Protein AF-0000000084542459 (afdb_homodimer)

Solvent-accessible surface area (backbone atoms only — not comparable to full-atom values): 27626 Å² total; per-residue (Å²): 117,81,77,56,32,33,34,39,35,32,58,53,65,67,60,40,49,52,54,45,50,56,46,39,70,76,67,39,44,72,45,81,20,62,38,68,69,54,37,52,54,48,42,76,71,63,60,30,48,33,34,40,35,34,56,76,35,71,97,65,56,36,57,60,50,37,35,54,47,42,71,66,72,64,43,43,29,40,31,37,28,72,62,74,48,58,68,51,48,30,50,47,30,71,32,43,21,56,42,77,47,48,51,84,69,53,69,63,38,51,52,34,52,53,46,28,62,50,50,56,74,71,58,59,53,63,70,59,53,48,78,50,63,36,37,32,38,33,61,38,70,70,42,37,26,50,77,86,36,81,52,92,61,51,73,66,45,43,6,44,50,46,50,32,57,40,46,69,46,47,70,37,32,42,61,54,46,39,50,69,33,39,67,86,51,83,93,51,45,67,58,50,55,56,46,50,51,55,46,27,61,71,71,32,95,42,54,90,64,47,69,45,65,32,79,41,88,99,53,32,40,22,28,42,58,78,75,25,38,71,68,71,74,71,56,73,73,77,70,68,73,72,72,78,79,72,74,77,72,76,128,116,80,77,56,32,33,34,36,37,32,58,53,63,66,60,41,48,53,53,46,50,55,46,40,72,74,68,38,45,71,47,80,21,63,40,68,69,56,38,50,54,50,41,76,72,63,60,29,48,32,33,40,35,34,55,77,35,72,97,63,56,36,58,59,50,36,34,53,47,42,72,68,73,66,42,46,28,38,33,37,26,73,60,73,48,56,69,52,49,30,51,46,28,72,32,43,20,56,41,79,45,46,50,86,70,53,69,62,38,54,52,35,51,55,46,29,62,49,52,56,75,72,58,59,54,62,69,59,55,49,77,51,64,35,38,32,38,34,61,37,69,69,42,38,26,50,74,85,36,80,50,91,62,51,71,68,44,44,6,44,50,46,50,31,56,40,46,69,45,47,69,36,33,42,60,54,47,40,50,69,33,39,68,86,50,82,93,50,45,67,56,49,55,56,46,49,53,55,46,27,61,73,71,32,96,41,53,91,63,46,68,46,66,30,80,42,86,98,52,31,38,23,29,40,57,78,74,24,39,73,68,72,72,71,54,71,73,76,70,72,73,71,71,79,79,72,73,75,74,75,130

Foldseek 3Di:
DPQAEEEEEDQPPVVQVVLCVVLVVVPHHYHYHNADVVSVVCCVVPVGQEYEFECPRPPDGRLQSLLVVVVVVRHAYEYEYQDDDPVVQVSSVVSHHPYYDHPPDDPVVVNVVVCVSCVCVPPDDDDQWDPLAQWIAGPVVRWIGGNNHTFDDDLLLSLLVVVQVVVPFDFAALQRSCCRSPVPDDRDSVVVVVSLLVNLVGHPPDSVDRDQWDADPPGGIHGDSVVNHPPPVPPPPPPPPPDDPPPPPDD/DPQQEEEEEDQPPVVQVVLCVVLVVVPHHYHYHNADVVSVVCCVVPVGQEYEFECPRPDDGRLQSLLVVVVVVRHAYEYEYQDDDPVVQVSSVVSHHPYYDHPPDDSVVVNVVVCVSVVCVVPDDDDQWDPLAQWIAGPVVRWIGGNNHTFDDDLLLSLLVVVQVVVPFDFAALQRSCCRSPVPDDRDSVVVVVSLLVNLVGHPPDSVDRDQWDADPPGGIHGDSVVNHPPPVPPPPPPPPPDDPPPPPDD

Secondary structure (DSSP, 8-state):
----EEEEE-S-HHHHHHHHHHHHHTT-EEEEESSHHHHHHHHHHH--SEEEEETT-TTS-HHHHHHHHHHT-S-EEEEEES--SHHHHHHHHHHT-SEEEESS--HHHHHHHHHHHHHHHH--PPPSEEE-SSEEEETTTTEEEETTEEE---HHHHHHHHHHHHTTT--B-HHHHHHHH-TTS-S-THHHHHHHHHHHHHH-S-TTS-SSEEEETTTEEEE-GGGTS--GGGS----------------/----EEEEE-S-HHHHHHHHHHHHHTT-EEEEESSHHHHHHHHHHH--SEEEEETT-TTS-HHHHHHHHHHT-S-EEEEEES--SHHHHHHHHHHT-SEEEESS--HHHHHHHHHHHHHHHH--PPPSEEE-SSEEEETTTTEEEETTEEE---HHHHHHHHHHHHTTT--B-HHHHHHHH-TTS-S-THHHHHHHHHHHHHH-S-TTS-SSEEEETTTEEEE-GGGTS--GGGS----------------

Sequence (502 aa):
MGSAYISIIEGNPHLRSLLGWHLQHVGYSVCQSADFHHAREVFYTTQPSLVVLDAELPGGNSLEFCQWLLQQRQSLILMLSARNTESDIVRGLRAGADDYLTKPFGMQEFLARAEALMRRTRNVAPPTSLDYGDLKIDLVQRRVYLLGQLIELTPQEYSLLYVLAQNDGEPLSRSELLRRAWPDYIDNPRTIDTHVLSLRKKMETDPRQPSLIQTVRNIGYRLNLDVLKPDPSWYPSVNGQLPPIQAKTGSMGSAYISIIEGNPHLRSLLGWHLQHVGYSVCQSADFHHAREVFYTTQPSLVVLDAELPGGNSLEFCQWLLQQRQSLILMLSARNTESDIVRGLRAGADDYLTKPFGMQEFLARAEALMRRTRNVAPPTSLDYGDLKIDLVQRRVYLLGQLIELTPQEYSLLYVLAQNDGEPLSRSELLRRAWPDYIDNPRTIDTHVLSLRKKMETDPRQPSLIQTVRNIGYRLNLDVLKPDPSWYPSVNGQLPPIQAKTGS

pLDDT: mean 83.35, std 20.16, range [20.92, 98.69]

InterPro domains:
  IPR001789 Signal transduction response regulator, receiver domain [PF00072] (6-114)
  IPR001789 Signal transduction response regulator, receiver domain [PS50110] (5-118)
  IPR001789 Signal transduction response regulator, receiver domain [SM00448] (4-114)
  IPR001867 OmpR/PhoB-type DNA-binding domain [PF00486] (148-223)
  IPR001867 OmpR/PhoB-type DNA-binding domain [PS51755] (127-225)
  IPR001867 OmpR/PhoB-type DNA-binding domain [SM00862] (148-223)
  IPR001867 OmpR/PhoB-type DNA-binding domain [cd00383] (135-223)
  IPR011006 CheY-like superfamily [SSF52172] (3-127)
  IPR016032 Signal transduction response regulator, C-terminal effector [SSF46894] (126-224)
  IPR036388 Winged helix-like DNA-binding domain superfamily [G3DSA:1.10.10.10] (121-227)
  IPR039420 Transcriptional regulatory protein WalR-like [PTHR48111] (6-224)

Structure (mmCIF, N/CA/C/O backbone):
data_AF-0000000084542459-model_v1
#
loop_
_entity.id
_entity.type
_entity.pdbx_description
1 polymer 'Two component transcriptional regulator'
#
loop_
_atom_site.group_PDB
_atom_site.id
_atom_site.type_symbol
_atom_site.label_atom_id
_atom_site.label_alt_id
_atom_site.label_comp_id
_atom_site.label_asym_id
_atom_site.label_entity_id
_atom_site.label_seq_id
_atom_site.pdbx_PDB_ins_code
_atom_site.Cartn_x
_atom_site.Cartn_y
_atom_site.Cartn_z
_atom_site.occupancy
_atom_site.B_iso_or_equiv
_atom_site.auth_seq_id
_atom_site.auth_comp_id
_atom_site.auth_asym_id
_atom_site.auth_atom_id
_atom_site.pdbx_PDB_model_num
ATOM 1 N N . MET A 1 1 ? -3.865 -3.295 16.141 1 30.3 1 MET A N 1
ATOM 2 C CA . MET A 1 1 ? -3.848 -3.797 14.773 1 30.3 1 MET A CA 1
ATOM 3 C C . MET A 1 1 ? -5.266 -4.012 14.258 1 30.3 1 MET A C 1
ATOM 5 O O . MET A 1 1 ? -6.043 -4.762 14.852 1 30.3 1 MET A O 1
ATOM 9 N N . GLY A 1 2 ? -6.012 -3.139 13.867 1 40.03 2 GLY A N 1
ATOM 10 C CA . GLY A 1 2 ? -7.426 -3.373 13.609 1 40.03 2 GLY A CA 1
ATOM 11 C C . GLY A 1 2 ? -7.684 -4.645 12.82 1 40.03 2 GLY A C 1
ATOM 12 O O . GLY A 1 2 ? -6.805 -5.125 12.102 1 40.03 2 GLY A O 1
ATOM 13 N N . SER A 1 3 ? -8.453 -5.629 13.352 1 49.12 3 SER A N 1
ATOM 14 C CA . SER A 1 3 ? -8.773 -6.953 12.828 1 49.12 3 SER A CA 1
ATOM 15 C C . SER A 1 3 ? -9.078 -6.898 11.336 1 49.12 3 SER A C 1
ATOM 17 O O . SER A 1 3 ? -9.969 -6.168 10.906 1 49.12 3 SER A O 1
ATOM 19 N N . ALA A 1 4 ? -8.07 -7.156 10.461 1 65.62 4 ALA A N 1
ATOM 20 C CA . ALA A 1 4 ? -8.273 -7.145 9.016 1 65.62 4 ALA A CA 1
ATOM 21 C C . ALA A 1 4 ? -9.359 -8.133 8.602 1 65.62 4 ALA A C 1
ATOM 23 O O . ALA A 1 4 ? -9.352 -9.289 9.031 1 65.62 4 ALA A O 1
ATOM 24 N N . TYR A 1 5 ? -10.523 -7.691 8.195 1 82.19 5 TYR A N 1
ATOM 25 C CA . TYR A 1 5 ? -11.641 -8.492 7.723 1 82.19 5 TYR A CA 1
ATOM 26 C C . TYR A 1 5 ? -11.352 -9.078 6.344 1 82.19 5 TYR A C 1
ATOM 28 O O . TYR A 1 5 ? -10.852 -8.375 5.461 1 82.19 5 TYR A O 1
ATOM 36 N N . ILE A 1 6 ? -11.5 -10.445 6.34 1 94.94 6 ILE A N 1
ATOM 37 C CA . ILE A 1 6 ? -11.406 -11.133 5.059 1 94.94 6 ILE A CA 1
ATOM 38 C C . ILE A 1 6 ? -12.789 -11.609 4.629 1 94.94 6 ILE A C 1
ATOM 40 O O . ILE A 1 6 ? -13.547 -12.156 5.434 1 94.94 6 ILE A O 1
ATOM 44 N N . SER A 1 7 ? -13.164 -11.266 3.41 1 97.19 7 SER A N 1
ATOM 45 C CA . SER A 1 7 ? -14.414 -11.758 2.838 1 97.19 7 SER A CA 1
ATOM 46 C C . SER A 1 7 ? -14.172 -12.898 1.864 1 97.19 7 SER A C 1
ATOM 48 O O . SER A 1 7 ? -13.383 -12.766 0.925 1 97.19 7 SER A O 1
ATOM 50 N N . ILE A 1 8 ? -14.828 -14.047 2.141 1 98.5 8 ILE A N 1
ATOM 51 C CA . ILE A 1 8 ? -14.742 -15.203 1.253 1 98.5 8 ILE A CA 1
ATOM 52 C C . ILE A 1 8 ? -16.016 -15.305 0.416 1 98.5 8 ILE A C 1
ATOM 54 O O . ILE A 1 8 ? -17.125 -15.359 0.96 1 98.5 8 ILE A O 1
ATOM 58 N N . ILE A 1 9 ? -15.883 -15.297 -0.907 1 98.56 9 ILE A N 1
ATOM 59 C CA . ILE A 1 9 ? -16.984 -15.484 -1.841 1 98.56 9 ILE A CA 1
ATOM 60 C C . ILE A 1 9 ? -16.797 -16.797 -2.6 1 98.56 9 ILE A C 1
ATOM 62 O O . ILE A 1 9 ? -15.992 -16.875 -3.523 1 98.56 9 ILE A O 1
ATOM 66 N N . GLU A 1 10 ? -17.547 -17.781 -2.234 1 98.06 10 GLU A N 1
ATOM 67 C CA . GLU A 1 10 ? -17.375 -19.156 -2.691 1 98.06 10 GLU A CA 1
ATOM 68 C C . GLU A 1 10 ? -18.703 -19.922 -2.654 1 98.06 10 GLU A C 1
ATOM 70 O O . GLU A 1 10 ? -19.328 -20.016 -1.604 1 98.06 10 GLU A O 1
ATOM 75 N N . GLY A 1 11 ? -19.078 -20.484 -3.803 1 96.44 11 GLY A N 1
ATOM 76 C CA . GLY A 1 11 ? -20.359 -21.156 -3.93 1 96.44 11 GLY A CA 1
ATOM 77 C C . GLY A 1 11 ? -20.391 -22.516 -3.246 1 96.44 11 GLY A C 1
ATOM 78 O O . GLY A 1 11 ? -21.438 -22.953 -2.795 1 96.44 11 GLY A O 1
ATOM 79 N N . ASN A 1 12 ? -19.266 -23.312 -3.244 1 96.5 12 ASN A N 1
ATOM 80 C CA . ASN A 1 12 ? -19.172 -24.594 -2.574 1 96.5 12 ASN A CA 1
ATOM 81 C C . ASN A 1 12 ? -19.141 -24.453 -1.058 1 96.5 12 ASN A C 1
ATOM 83 O O . ASN A 1 12 ? -18.141 -23.953 -0.508 1 96.5 12 ASN A O 1
ATOM 87 N N . PRO A 1 13 ? -20.188 -24.859 -0.405 1 96.81 13 PRO A N 1
ATOM 88 C CA . PRO A 1 13 ? -20.266 -24.625 1.037 1 96.81 13 PRO A CA 1
ATOM 89 C C . PRO A 1 13 ? -19.141 -25.312 1.813 1 96.81 13 PRO A C 1
ATOM 91 O O . PRO A 1 13 ? -18.672 -24.797 2.83 1 96.81 13 PRO A O 1
ATOM 94 N N . HIS A 1 14 ? -18.703 -26.469 1.335 1 97.44 14 HIS A N 1
ATOM 95 C CA . HIS A 1 14 ? -17.641 -27.188 2.023 1 97.44 14 HIS A CA 1
ATOM 96 C C . HIS A 1 14 ? -16.312 -26.438 1.93 1 97.44 14 HIS A C 1
ATOM 98 O O . HIS A 1 14 ? -15.633 -26.234 2.939 1 97.44 14 HIS A O 1
ATOM 104 N N . LEU A 1 15 ? -15.969 -26.016 0.711 1 97.56 15 LEU A N 1
ATOM 105 C CA . LEU A 1 15 ? -14.734 -25.266 0.529 1 97.56 15 LEU A CA 1
ATOM 106 C C . LEU A 1 15 ? -14.797 -23.922 1.247 1 97.56 15 LEU A C 1
ATOM 108 O O . LEU A 1 15 ? -13.828 -23.5 1.874 1 97.56 15 LEU A O 1
ATOM 112 N N . ARG A 1 16 ? -15.898 -23.234 1.159 1 97.94 16 ARG A N 1
ATOM 113 C CA . ARG A 1 16 ? -16.109 -21.953 1.81 1 97.94 16 ARG A CA 1
ATOM 114 C C . ARG A 1 16 ? -15.867 -22.047 3.312 1 97.94 16 ARG A C 1
ATOM 116 O O . ARG A 1 16 ? -15.148 -21.234 3.889 1 97.94 16 ARG A O 1
ATOM 123 N N . SER A 1 17 ? -16.453 -23.094 3.916 1 97.56 17 SER A N 1
ATOM 124 C CA . SER A 1 17 ? -16.312 -23.312 5.352 1 97.56 17 SER A CA 1
ATOM 125 C C . SER A 1 17 ? -14.875 -23.656 5.719 1 97.56 17 SER A C 1
ATOM 127 O O . SER A 1 17 ? -14.359 -23.172 6.738 1 97.56 17 SER A O 1
ATOM 129 N N . LEU A 1 18 ? -14.281 -24.516 4.914 1 98 18 LEU A N 1
ATOM 130 C CA . LEU A 1 18 ? -12.898 -24.922 5.156 1 98 18 LEU A CA 1
ATOM 131 C C . LEU A 1 18 ? -11.961 -23.719 5.121 1 98 18 LEU A C 1
ATOM 133 O O . LEU A 1 18 ? -11.133 -23.547 6.02 1 98 18 LEU A O 1
ATOM 137 N N . LEU A 1 19 ? -12.086 -22.875 4.066 1 98.38 19 LEU A N 1
ATOM 138 C CA . LEU A 1 19 ? -11.281 -21.656 3.953 1 98.38 19 LEU A CA 1
ATOM 139 C C . LEU A 1 19 ? -11.5 -20.75 5.156 1 98.38 19 LEU A C 1
ATOM 141 O O . LEU A 1 19 ? -10.531 -20.234 5.738 1 98.38 19 LEU A O 1
ATOM 145 N N . GLY A 1 20 ? -12.773 -20.516 5.492 1 97.81 20 GLY A N 1
ATOM 146 C CA . GLY A 1 20 ? -13.117 -19.672 6.625 1 97.81 20 GLY A CA 1
ATOM 147 C C . GLY A 1 20 ? -12.5 -20.141 7.93 1 97.81 20 GLY A C 1
ATOM 148 O O . GLY A 1 20 ? -11.93 -19.344 8.68 1 97.81 20 GLY A O 1
ATOM 149 N N . TRP A 1 21 ? -12.617 -21.438 8.156 1 97.06 21 TRP A N 1
ATOM 150 C CA . TRP A 1 21 ? -12.094 -22.031 9.383 1 97.06 21 TRP A CA 1
ATOM 151 C C . TRP A 1 21 ? -10.586 -21.812 9.5 1 97.06 21 TRP A C 1
ATOM 153 O O . TRP A 1 21 ? -10.094 -21.391 10.547 1 97.06 21 TRP A O 1
ATOM 163 N N . HIS A 1 22 ? -9.859 -22.078 8.5 1 97.56 22 HIS A N 1
ATOM 164 C CA . HIS A 1 22 ? -8.398 -21.969 8.531 1 97.56 22 HIS A CA 1
ATOM 165 C C . HIS A 1 22 ? -7.961 -20.531 8.711 1 97.56 22 HIS A C 1
ATOM 167 O O . HIS A 1 22 ? -7.027 -20.25 9.469 1 97.56 22 HIS A O 1
ATOM 173 N N . LEU A 1 23 ? -8.617 -19.578 8.031 1 97 23 LEU A N 1
ATOM 174 C CA . LEU A 1 23 ? -8.281 -18.156 8.164 1 97 23 LEU A CA 1
ATOM 175 C C . LEU A 1 23 ? -8.562 -17.656 9.57 1 97 23 LEU A C 1
ATOM 177 O O . LEU A 1 23 ? -7.777 -16.906 10.133 1 97 23 LEU A O 1
ATOM 181 N N . GLN A 1 24 ? -9.664 -18.094 10.117 1 93.94 24 GLN A N 1
ATOM 182 C CA . GLN A 1 24 ? -10.008 -17.719 11.477 1 93.94 24 GLN A CA 1
ATOM 183 C C . GLN A 1 24 ? -9.008 -18.281 12.484 1 93.94 24 GLN A C 1
ATOM 185 O O . GLN A 1 24 ? -8.648 -17.625 13.453 1 93.94 24 GLN A O 1
ATOM 190 N N . HIS A 1 25 ? -8.617 -19.453 12.195 1 94.06 25 HIS A N 1
ATOM 191 C CA . HIS A 1 25 ? -7.68 -20.141 13.078 1 94.06 25 HIS A CA 1
ATOM 192 C C . HIS A 1 25 ? -6.359 -19.375 13.172 1 94.06 25 HIS A C 1
ATOM 194 O O . HIS A 1 25 ? -5.695 -19.406 14.211 1 94.06 25 HIS A O 1
ATOM 200 N N . VAL A 1 26 ? -6.031 -18.75 12.102 1 90.56 26 VAL A N 1
ATOM 201 C CA . VAL A 1 26 ? -4.77 -18.016 12.141 1 90.56 26 VAL A CA 1
ATOM 202 C C . VAL A 1 26 ? -5.02 -16.578 12.578 1 90.56 26 VAL A C 1
ATOM 204 O O . VAL A 1 26 ? -4.125 -15.734 12.5 1 90.56 26 VAL A O 1
ATOM 207 N N . GLY A 1 27 ? -6.242 -16.203 12.891 1 88.69 27 GLY A N 1
ATOM 208 C CA . GLY A 1 27 ? -6.461 -14.961 13.617 1 88.69 27 GLY A CA 1
ATOM 209 C C . GLY A 1 27 ? -7.246 -13.93 12.828 1 88.69 27 GLY A C 1
ATOM 210 O O . GLY A 1 27 ? -7.418 -12.797 13.273 1 88.69 27 GLY A O 1
ATOM 211 N N . TYR A 1 28 ? -7.789 -14.195 11.688 1 87.62 28 TYR A N 1
ATOM 212 C CA . TYR A 1 28 ? -8.539 -13.227 10.891 1 87.62 28 TYR A CA 1
ATOM 213 C C . TYR A 1 28 ? -10.023 -13.273 11.234 1 87.62 28 TYR A C 1
ATOM 215 O O . TYR A 1 28 ? -10.547 -14.32 11.617 1 87.62 28 TYR A O 1
ATOM 223 N N . SER A 1 29 ? -10.648 -12.109 11.164 1 90.31 29 SER A N 1
ATOM 224 C CA . SER A 1 29 ? -12.102 -12.086 11.086 1 90.31 29 SER A CA 1
ATOM 225 C C . SER A 1 29 ? -12.586 -12.359 9.664 1 90.31 29 SER A C 1
ATOM 227 O O . SER A 1 29 ? -12.031 -11.828 8.703 1 90.31 29 SER A O 1
ATOM 229 N N . VAL A 1 30 ? -13.617 -13.273 9.625 1 95.62 30 VAL A N 1
ATOM 230 C CA . VAL A 1 30 ? -13.969 -13.734 8.281 1 95.62 30 VAL A CA 1
ATOM 231 C C . VAL A 1 30 ? -15.477 -13.609 8.07 1 95.62 30 VAL A C 1
ATOM 233 O O . VAL A 1 30 ? -16.266 -13.961 8.953 1 95.62 30 VAL A O 1
ATOM 236 N N . CYS A 1 31 ? -15.828 -13.031 6.938 1 95.5 31 CYS A N 1
ATOM 237 C CA . CYS A 1 31 ? -17.188 -13.094 6.434 1 95.5 31 CYS A CA 1
ATOM 238 C C . CYS A 1 31 ? -17.281 -14.008 5.215 1 95.5 31 CYS A C 1
ATOM 240 O O . CYS A 1 31 ? -16.375 -14.047 4.391 1 95.5 31 CYS A O 1
ATOM 242 N N . GLN A 1 32 ? -18.359 -14.695 5.164 1 97.38 32 GLN A N 1
ATOM 243 C CA . GLN A 1 32 ? -18.531 -15.656 4.082 1 97.38 32 GLN A CA 1
ATOM 244 C C . GLN A 1 32 ? -19.797 -15.344 3.271 1 97.38 32 GLN A C 1
ATOM 246 O O . GLN A 1 32 ? -20.828 -14.992 3.834 1 97.38 32 GLN A O 1
ATOM 251 N N . SER A 1 33 ? -19.656 -15.438 1.981 1 97.75 33 SER A N 1
ATOM 252 C CA . SER A 1 33 ? -20.766 -15.25 1.066 1 97.75 33 SER A CA 1
ATOM 253 C C . SER A 1 33 ? -20.844 -16.375 0.038 1 97.75 33 SER A C 1
ATOM 255 O O . SER A 1 33 ? -19.812 -16.812 -0.476 1 97.75 33 SER A O 1
ATOM 257 N N . ALA A 1 34 ? -22.078 -16.781 -0.298 1 97.19 34 ALA A N 1
ATOM 258 C CA . ALA A 1 34 ? -22.266 -17.875 -1.245 1 97.19 34 ALA A CA 1
ATOM 259 C C . ALA A 1 34 ? -22.547 -17.344 -2.648 1 97.19 34 ALA A C 1
ATOM 261 O O . ALA A 1 34 ? -22.516 -18.094 -3.625 1 97.19 34 ALA A O 1
ATOM 262 N N . ASP A 1 35 ? -22.875 -16.047 -2.691 1 96.62 35 ASP A N 1
ATOM 263 C CA . ASP A 1 35 ? -23.234 -15.453 -3.973 1 96.62 35 ASP A CA 1
ATOM 264 C C . ASP A 1 35 ? -22.828 -13.984 -4.027 1 96.62 35 ASP A C 1
ATOM 266 O O . ASP A 1 35 ? -22.375 -13.422 -3.031 1 96.62 35 ASP A O 1
ATOM 270 N N . PHE A 1 36 ? -23 -13.398 -5.273 1 96.25 36 PHE A N 1
ATOM 271 C CA . PHE A 1 36 ? -22.547 -12.031 -5.512 1 96.25 36 PHE A CA 1
ATOM 272 C C . PHE A 1 36 ? -23.375 -11.039 -4.707 1 96.25 36 PHE A C 1
ATOM 274 O O . PHE A 1 36 ? -22.844 -10.031 -4.227 1 96.25 36 PHE A O 1
ATOM 281 N N . HIS A 1 37 ? -24.625 -11.312 -4.637 1 93.56 37 HIS A N 1
ATOM 282 C CA . HIS A 1 37 ? -25.516 -10.391 -3.943 1 93.56 37 HIS A CA 1
ATOM 283 C C . HIS A 1 37 ? -25.125 -10.234 -2.479 1 93.56 37 HIS A C 1
ATOM 285 O O . HIS A 1 37 ? -24.922 -9.117 -2.002 1 93.56 37 HIS A O 1
ATOM 291 N N . HIS A 1 38 ? -24.984 -11.328 -1.816 1 95.12 38 HIS A N 1
ATOM 292 C CA . HIS A 1 38 ? -24.562 -11.289 -0.419 1 95.12 38 HIS A CA 1
ATOM 293 C C . HIS A 1 38 ? -23.172 -10.703 -0.279 1 95.12 38 HIS A C 1
ATOM 295 O O . HIS A 1 38 ? -22.891 -9.977 0.677 1 95.12 38 HIS A O 1
ATOM 301 N N . ALA A 1 39 ? -22.312 -11 -1.227 1 96.38 39 ALA A N 1
ATOM 302 C CA . ALA A 1 39 ? -20.938 -10.492 -1.209 1 96.38 39 ALA A CA 1
ATOM 303 C C . ALA A 1 39 ? -20.922 -8.961 -1.256 1 96.38 39 ALA A C 1
ATOM 305 O O . ALA A 1 39 ? -20.141 -8.32 -0.558 1 96.38 39 ALA A O 1
ATOM 306 N N . ARG A 1 40 ? -21.734 -8.383 -2.074 1 91.69 40 ARG A N 1
ATOM 307 C CA . ARG A 1 40 ? -21.812 -6.934 -2.184 1 91.69 40 ARG A CA 1
ATOM 308 C C . ARG A 1 40 ? -22.297 -6.309 -0.881 1 91.69 40 ARG A C 1
ATOM 310 O O . ARG A 1 40 ? -21.766 -5.289 -0.438 1 91.69 40 ARG A O 1
ATOM 317 N N . GLU A 1 41 ? -23.266 -6.902 -0.309 1 87.69 41 GLU A N 1
ATOM 318 C CA . GLU A 1 41 ? -23.781 -6.418 0.969 1 87.69 41 GLU A CA 1
ATOM 319 C C . GLU A 1 41 ? -22.688 -6.422 2.039 1 87.69 41 GLU A C 1
ATOM 321 O O . GLU A 1 41 ? -22.531 -5.441 2.768 1 87.69 41 GLU A O 1
ATOM 326 N N . VAL A 1 42 ? -22.016 -7.574 2.117 1 88.69 42 VAL A N 1
ATOM 327 C CA . VAL A 1 42 ? -20.922 -7.723 3.082 1 88.69 42 VAL A CA 1
ATOM 328 C C . VAL A 1 42 ? -19.859 -6.664 2.824 1 88.69 42 VAL A C 1
ATOM 330 O O . VAL A 1 42 ? -19.328 -6.066 3.764 1 88.69 42 VAL A O 1
ATOM 333 N N . PHE A 1 43 ? -19.5 -6.395 1.548 1 87.75 43 PHE A N 1
ATOM 334 C CA . PHE A 1 43 ? -18.484 -5.414 1.182 1 87.75 43 PHE A CA 1
ATOM 335 C C . PHE A 1 43 ? -18.844 -4.035 1.722 1 87.75 43 PHE A C 1
ATOM 337 O O . PHE A 1 43 ? -18.016 -3.354 2.312 1 87.75 43 PHE A O 1
ATOM 344 N N . TYR A 1 44 ? -20.031 -3.66 1.542 1 76.19 44 TYR A N 1
ATOM 345 C CA . TYR A 1 44 ? -20.469 -2.326 1.939 1 76.19 44 TYR A CA 1
ATOM 346 C C . TYR A 1 44 ? -20.484 -2.188 3.457 1 76.19 44 TYR A C 1
ATOM 348 O O . TYR A 1 44 ? -20.266 -1.1 3.99 1 76.19 44 TYR A O 1
ATOM 356 N N . THR A 1 45 ? -20.672 -3.291 4.113 1 73.06 45 THR A N 1
ATOM 357 C CA . THR A 1 45 ? -20.844 -3.225 5.559 1 73.06 45 THR A CA 1
ATOM 358 C C . THR A 1 45 ? -19.516 -3.396 6.277 1 73.06 45 THR A C 1
ATOM 360 O O . THR A 1 45 ? -19.266 -2.773 7.312 1 73.06 45 THR A O 1
ATOM 363 N N . THR A 1 46 ? -18.578 -4.195 5.773 1 75.44 46 THR A N 1
ATOM 364 C CA . THR A 1 46 ? -17.391 -4.574 6.531 1 75.44 46 THR A CA 1
ATOM 365 C C . THR A 1 46 ? -16.141 -3.977 5.906 1 75.44 46 THR A C 1
ATOM 367 O O . THR A 1 46 ? -15.094 -3.883 6.559 1 75.44 46 THR A O 1
ATOM 370 N N . GLN A 1 47 ? -16.188 -3.6 4.613 1 77 47 GLN A N 1
ATOM 371 C CA . GLN A 1 47 ? -15.031 -3.088 3.895 1 77 47 GLN A CA 1
ATOM 372 C C . GLN A 1 47 ? -13.805 -3.965 4.133 1 77 47 GLN A C 1
ATOM 374 O O . GLN A 1 47 ? -12.828 -3.521 4.734 1 77 47 GLN A O 1
ATOM 379 N N . PRO A 1 48 ? -13.891 -5.18 3.635 1 88.19 48 PRO A N 1
ATOM 380 C CA . PRO A 1 48 ? -12.82 -6.145 3.908 1 88.19 48 PRO A CA 1
ATOM 381 C C . PRO A 1 48 ? -11.477 -5.723 3.32 1 88.19 48 PRO A C 1
ATOM 383 O O . PRO A 1 48 ? -11.438 -5.098 2.256 1 88.19 48 PRO A O 1
ATOM 386 N N . SER A 1 49 ? -10.398 -6.07 4.031 1 87.12 49 SER A N 1
ATOM 387 C CA . SER A 1 49 ? -9.047 -5.801 3.547 1 87.12 49 SER A CA 1
ATOM 388 C C . SER A 1 49 ? -8.664 -6.762 2.43 1 87.12 49 SER A C 1
ATOM 390 O O . SER A 1 49 ? -7.867 -6.414 1.553 1 87.12 49 SER A O 1
ATOM 392 N N . LEU A 1 50 ? -9.211 -7.961 2.523 1 94.62 50 LEU A N 1
ATOM 393 C CA . LEU A 1 50 ? -8.945 -9 1.534 1 94.62 50 LEU A CA 1
ATOM 394 C C . LEU A 1 50 ? -10.227 -9.719 1.137 1 94.62 50 LEU A C 1
ATOM 396 O O . LEU A 1 50 ? -11.055 -10.039 1.992 1 94.62 50 LEU A O 1
ATOM 400 N N . VAL A 1 51 ? -10.406 -9.844 -0.147 1 97.25 51 VAL A N 1
ATOM 401 C CA . VAL A 1 51 ? -11.5 -10.641 -0.689 1 97.25 51 VAL A CA 1
ATOM 402 C C . VAL A 1 51 ? -10.953 -11.883 -1.381 1 97.25 51 VAL A C 1
ATOM 404 O O . VAL A 1 51 ? -10.078 -11.781 -2.242 1 97.25 51 VAL A O 1
ATOM 407 N N . VAL A 1 52 ? -11.359 -13.07 -0.932 1 98.56 52 VAL A N 1
ATOM 408 C CA . VAL A 1 52 ? -11.094 -14.328 -1.611 1 98.56 52 VAL A CA 1
ATOM 409 C C . VAL A 1 52 ? -12.258 -14.68 -2.533 1 98.56 52 VAL A C 1
ATOM 411 O O . VAL A 1 52 ? -13.375 -14.938 -2.068 1 98.56 52 VAL A O 1
ATOM 414 N N . LEU A 1 53 ? -12.016 -14.68 -3.826 1 98.69 53 LEU A N 1
ATOM 415 C CA . LEU A 1 53 ? -13.086 -14.734 -4.82 1 98.69 53 LEU A CA 1
ATOM 416 C C . LEU A 1 53 ? -12.953 -15.984 -5.688 1 98.69 53 LEU A C 1
ATOM 418 O O . LEU A 1 53 ? -11.922 -16.188 -6.336 1 98.69 53 LEU A O 1
ATOM 422 N N . ASP A 1 54 ? -13.969 -16.781 -5.703 1 98.31 54 ASP A N 1
ATOM 423 C CA . ASP A 1 54 ? -14.055 -17.891 -6.652 1 98.31 54 ASP A CA 1
ATOM 424 C C . ASP A 1 54 ? -14.297 -17.375 -8.07 1 98.31 54 ASP A C 1
ATOM 426 O O . ASP A 1 54 ? -15.281 -16.672 -8.32 1 98.31 54 ASP A O 1
ATOM 430 N N . ALA A 1 55 ? -13.484 -17.828 -8.969 1 97.44 55 ALA A N 1
ATOM 431 C CA . ALA A 1 55 ? -13.578 -17.359 -10.352 1 97.44 55 ALA A CA 1
ATOM 432 C C . ALA A 1 55 ? -14.766 -18 -11.062 1 97.44 55 ALA A C 1
ATOM 434 O O . ALA A 1 55 ? -15.203 -17.531 -12.117 1 97.44 55 ALA A O 1
ATOM 435 N N . GLU A 1 56 ? -15.281 -19.109 -10.547 1 96.06 56 GLU A N 1
ATOM 436 C CA . GLU A 1 56 ? -16.344 -19.875 -11.195 1 96.06 56 GLU A CA 1
ATOM 437 C C . GLU A 1 56 ? -17.641 -19.781 -10.406 1 96.06 56 GLU A C 1
ATOM 439 O O . GLU A 1 56 ? -18.453 -20.719 -10.43 1 96.06 56 GLU A O 1
ATOM 444 N N . LEU A 1 57 ? -17.844 -18.781 -9.695 1 95.81 57 LEU A N 1
ATOM 445 C CA . LEU A 1 57 ? -19.062 -18.609 -8.906 1 95.81 57 LEU A CA 1
ATOM 446 C C . LEU A 1 57 ? -20.281 -18.531 -9.82 1 95.81 57 LEU A C 1
ATOM 448 O O . LEU A 1 57 ? -20.312 -17.719 -10.758 1 95.81 57 LEU A O 1
ATOM 452 N N . PRO A 1 58 ? -21.266 -19.344 -9.586 1 92.19 58 PRO A N 1
ATOM 453 C CA . PRO A 1 58 ? -22.469 -19.281 -10.406 1 92.19 58 PRO A CA 1
ATOM 454 C C . PRO A 1 58 ? -23.297 -18.016 -10.164 1 92.19 58 PRO A C 1
ATOM 456 O O . PRO A 1 58 ? -23.172 -17.391 -9.102 1 92.19 58 PRO A O 1
ATOM 459 N N . GLY A 1 59 ? -24.188 -17.641 -11.141 1 91.19 59 GLY A N 1
ATOM 460 C CA . GLY A 1 59 ? -25.125 -16.547 -10.945 1 91.19 59 GLY A CA 1
ATOM 461 C C . GLY A 1 59 ? -24.594 -15.219 -11.438 1 91.19 59 GLY A C 1
ATOM 462 O O . GLY A 1 59 ? -25.281 -14.195 -11.312 1 91.19 59 GLY A O 1
ATOM 463 N N . GLY A 1 60 ? -23.391 -15.219 -11.992 1 90.25 60 GLY A N 1
ATOM 464 C CA . GLY A 1 60 ? -22.812 -13.984 -12.484 1 90.25 60 GLY A CA 1
ATOM 465 C C . GLY A 1 60 ? -21.453 -14.172 -13.117 1 90.25 60 GLY A C 1
ATOM 466 O O . GLY A 1 60 ? -21.094 -15.281 -13.523 1 90.25 60 GLY A O 1
ATOM 467 N N . ASN A 1 61 ? -20.828 -13.055 -13.273 1 95.81 61 ASN A N 1
ATOM 468 C CA . ASN A 1 61 ? -19.484 -13.008 -13.852 1 95.81 61 ASN A CA 1
ATOM 469 C C . ASN A 1 61 ? -18.438 -12.578 -12.82 1 95.81 61 ASN A C 1
ATOM 471 O O . ASN A 1 61 ? -18.359 -11.406 -12.461 1 95.81 61 ASN A O 1
ATOM 475 N N . SER A 1 62 ? -17.688 -13.531 -12.453 1 97.12 62 SER A N 1
ATOM 476 C CA . SER A 1 62 ? -16.719 -13.297 -11.391 1 97.12 62 SER A CA 1
ATOM 477 C C . SER A 1 62 ? -15.68 -12.258 -11.812 1 97.12 62 SER A C 1
ATOM 479 O O . SER A 1 62 ? -15.188 -11.492 -10.977 1 97.12 62 SER A O 1
ATOM 481 N N . LEU A 1 63 ? -15.297 -12.227 -13.125 1 97.44 63 LEU A N 1
ATOM 482 C CA . LEU A 1 63 ? -14.328 -11.25 -13.609 1 97.44 63 LEU A CA 1
ATOM 483 C C . LEU A 1 63 ? -14.891 -9.836 -13.531 1 97.44 63 LEU A C 1
ATOM 485 O O . LEU A 1 63 ? -14.18 -8.898 -13.148 1 97.44 63 LEU A O 1
ATOM 489 N N . GLU A 1 64 ? -16.078 -9.68 -13.859 1 95.75 64 GLU A N 1
ATOM 490 C CA . GLU A 1 64 ? -16.734 -8.383 -13.734 1 95.75 64 GLU A CA 1
ATOM 491 C C . GLU A 1 64 ? -16.828 -7.945 -12.273 1 95.75 64 GLU A C 1
ATOM 493 O O . GLU A 1 64 ? -16.641 -6.766 -11.961 1 95.75 64 GLU A O 1
ATOM 498 N N . PHE A 1 65 ? -17.172 -8.898 -11.461 1 96.5 65 PHE A N 1
ATOM 499 C CA . PHE A 1 65 ? -17.234 -8.602 -10.039 1 96.5 65 PHE A CA 1
ATOM 500 C C . PHE A 1 65 ? -15.867 -8.172 -9.523 1 96.5 65 PHE A C 1
ATOM 502 O O . PHE A 1 65 ? -15.766 -7.238 -8.719 1 96.5 65 PHE A O 1
ATOM 509 N N . CYS A 1 66 ? -14.852 -8.844 -9.977 1 96.94 66 CYS A N 1
ATOM 510 C CA . CYS A 1 66 ? -13.477 -8.5 -9.633 1 96.94 66 CYS A CA 1
ATOM 511 C C . CYS A 1 66 ? -13.148 -7.074 -10.055 1 96.94 66 CYS A C 1
ATOM 513 O O . CYS A 1 66 ? -12.547 -6.32 -9.281 1 96.94 66 CYS A O 1
ATOM 515 N N . GLN A 1 67 ? -13.516 -6.711 -11.211 1 93.75 67 GLN A N 1
ATOM 516 C CA . GLN A 1 67 ? -13.32 -5.352 -11.703 1 93.75 67 GLN A CA 1
ATOM 517 C C . GLN A 1 67 ? -14.039 -4.34 -10.82 1 93.75 67 GLN A C 1
ATOM 519 O O . GLN A 1 67 ? -13.5 -3.271 -10.516 1 93.75 67 GLN A O 1
ATOM 524 N N . TRP A 1 68 ? -15.219 -4.684 -10.508 1 90.69 68 TRP A N 1
ATOM 525 C CA . TRP A 1 68 ? -15.992 -3.826 -9.625 1 90.69 68 TRP A CA 1
ATOM 526 C C . TRP A 1 68 ? -15.273 -3.629 -8.289 1 90.69 68 TRP A C 1
ATOM 528 O O . TRP A 1 68 ? -15.172 -2.506 -7.793 1 90.69 68 TRP A O 1
ATOM 538 N N . LEU A 1 69 ? -14.781 -4.699 -7.672 1 91.69 69 LEU A N 1
ATOM 539 C CA . LEU A 1 69 ? -14.031 -4.629 -6.422 1 91.69 69 LEU A CA 1
ATOM 540 C C . LEU A 1 69 ? -12.828 -3.705 -6.562 1 91.69 69 LEU A C 1
ATOM 542 O O . LEU A 1 69 ? -12.555 -2.896 -5.672 1 91.69 69 LEU A O 1
ATOM 546 N N . LEU A 1 70 ? -12.094 -3.902 -7.688 1 87.62 70 LEU A N 1
ATOM 547 C CA . LEU A 1 70 ? -10.906 -3.096 -7.949 1 87.62 70 LEU A CA 1
ATOM 548 C C . LEU A 1 70 ? -11.242 -1.609 -7.941 1 87.62 70 LEU A C 1
ATOM 550 O O . LEU A 1 70 ? -10.477 -0.793 -7.426 1 87.62 70 LEU A O 1
ATOM 554 N N . GLN A 1 71 ? -12.289 -1.284 -8.453 1 79.12 71 GLN A N 1
ATOM 555 C CA . GLN A 1 71 ? -12.719 0.107 -8.555 1 79.12 71 GLN A CA 1
ATOM 556 C C . GLN A 1 71 ? -13.023 0.688 -7.176 1 79.12 71 GLN A C 1
ATOM 558 O O . GLN A 1 71 ? -12.984 1.905 -6.988 1 79.12 71 GLN A O 1
ATOM 563 N N . GLN A 1 72 ? -13.328 -0.195 -6.309 1 72.69 72 GLN A N 1
ATOM 564 C CA . GLN A 1 72 ? -13.617 0.283 -4.961 1 72.69 72 GLN A CA 1
ATOM 565 C C . GLN A 1 72 ? -12.336 0.65 -4.215 1 72.69 72 GLN A C 1
ATOM 567 O O . GLN A 1 72 ? -12.383 1.34 -3.195 1 72.69 72 GLN A O 1
ATOM 572 N N . ARG A 1 73 ? -11.055 0.237 -4.648 1 65.5 73 ARG A N 1
ATOM 573 C CA . ARG A 1 73 ? -9.672 0.614 -4.352 1 65.5 73 ARG A CA 1
ATOM 574 C C . ARG A 1 73 ? -9.289 0.201 -2.936 1 65.5 73 ARG A C 1
ATOM 576 O O . ARG A 1 73 ? -8.156 0.434 -2.502 1 65.5 73 ARG A O 1
ATOM 583 N N . GLN A 1 74 ? -10.117 -0.552 -2.24 1 69.56 74 GLN A N 1
ATOM 584 C CA . GLN A 1 74 ? -9.805 -0.761 -0.829 1 69.56 74 GLN A CA 1
ATOM 585 C C . GLN A 1 74 ? -9.359 -2.197 -0.572 1 69.56 74 GLN A C 1
ATOM 587 O O . GLN A 1 74 ? -8.383 -2.43 0.142 1 69.56 74 GLN A O 1
ATOM 592 N N . SER A 1 75 ? -9.945 -3.119 -1.264 1 86.31 75 SER A N 1
ATOM 593 C CA . SER A 1 75 ? -9.734 -4.516 -0.905 1 86.31 75 SER A CA 1
ATOM 594 C C . SER A 1 75 ? -8.719 -5.176 -1.831 1 86.31 75 SER A C 1
ATOM 596 O O . SER A 1 75 ? -8.742 -4.965 -3.045 1 86.31 75 SER A O 1
ATOM 598 N N . LEU A 1 76 ? -7.758 -5.883 -1.229 1 92.81 76 LEU A N 1
ATOM 599 C CA . LEU A 1 76 ? -6.957 -6.824 -2.006 1 92.81 76 LEU A CA 1
ATOM 600 C C . LEU A 1 76 ? -7.801 -8.016 -2.455 1 92.81 76 LEU A C 1
ATOM 602 O O . LEU A 1 76 ? -8.805 -8.344 -1.817 1 92.81 76 LEU A O 1
ATOM 606 N N . ILE A 1 77 ? -7.469 -8.578 -3.619 1 97.12 77 ILE A N 1
ATOM 607 C CA . ILE A 1 77 ? -8.297 -9.641 -4.18 1 97.12 77 ILE A CA 1
ATOM 608 C C . ILE A 1 77 ? -7.434 -10.859 -4.477 1 97.12 77 ILE A C 1
ATOM 610 O O . ILE A 1 77 ? -6.469 -10.781 -5.238 1 97.12 77 ILE A O 1
ATOM 614 N N . LEU A 1 78 ? -7.723 -11.984 -3.826 1 98.56 78 LEU A N 1
ATOM 615 C CA . LEU A 1 78 ? -7.172 -13.297 -4.164 1 98.56 78 LEU A CA 1
ATOM 616 C C . LEU A 1 78 ? -8.195 -14.141 -4.91 1 98.56 78 LEU A C 1
ATOM 618 O O . LEU A 1 78 ? -9.211 -14.539 -4.34 1 98.56 78 LEU A O 1
ATOM 622 N N . MET A 1 79 ? -7.918 -14.391 -6.168 1 98.69 79 MET A N 1
ATOM 623 C CA . MET A 1 79 ? -8.828 -15.188 -6.98 1 98.69 79 MET A CA 1
ATOM 624 C C . MET A 1 79 ? -8.484 -16.672 -6.902 1 98.69 79 MET A C 1
ATOM 626 O O . MET A 1 79 ? -7.312 -17.047 -7.027 1 98.69 79 MET A O 1
ATOM 630 N N . LEU A 1 80 ? -9.445 -17.5 -6.586 1 98.62 80 LEU A N 1
ATOM 631 C CA . LEU A 1 80 ? -9.328 -18.938 -6.656 1 98.62 80 LEU A CA 1
ATOM 632 C C . LEU A 1 80 ? -10.031 -19.484 -7.898 1 98.62 80 LEU A C 1
ATOM 634 O O . LEU A 1 80 ? -11.188 -19.141 -8.164 1 98.62 80 LEU A O 1
ATOM 638 N N . SER A 1 81 ? -9.32 -20.328 -8.656 1 98.25 81 SER A N 1
ATOM 639 C CA . SER A 1 81 ? -9.922 -20.766 -9.914 1 98.25 81 SER A CA 1
ATOM 640 C C . SER A 1 81 ? -9.5 -22.203 -10.266 1 98.25 81 SER A C 1
ATOM 642 O O . SER A 1 81 ? -8.383 -22.609 -9.961 1 98.25 81 SER A O 1
ATOM 644 N N . ALA A 1 82 ? -10.359 -22.906 -10.945 1 97.12 82 ALA A N 1
ATOM 645 C CA . ALA A 1 82 ? -10.047 -24.219 -11.508 1 97.12 82 ALA A CA 1
ATOM 646 C C . ALA A 1 82 ? -9.312 -24.094 -12.836 1 97.12 82 ALA A C 1
ATOM 648 O O . ALA A 1 82 ? -8.742 -25.062 -13.336 1 97.12 82 ALA A O 1
ATOM 649 N N . ARG A 1 83 ? -9.359 -23 -13.438 1 97.12 83 ARG A N 1
ATOM 650 C CA . ARG A 1 83 ? -8.68 -22.75 -14.703 1 97.12 83 ARG A CA 1
ATOM 651 C C . ARG A 1 83 ? -7.215 -22.406 -14.484 1 97.12 83 ARG A C 1
ATOM 653 O O . ARG A 1 83 ? -6.891 -21.516 -13.695 1 97.12 83 ARG A O 1
ATOM 660 N N . ASN A 1 84 ? -6.395 -23.016 -15.156 1 95.5 84 ASN A N 1
ATOM 661 C CA . ASN A 1 84 ? -4.973 -22.906 -14.836 1 95.5 84 ASN A CA 1
ATOM 662 C C . ASN A 1 84 ? -4.152 -22.531 -16.062 1 95.5 84 ASN A C 1
ATOM 664 O O . ASN A 1 84 ? -2.92 -22.562 -16.031 1 95.5 84 ASN A O 1
ATOM 668 N N . THR A 1 85 ? -4.781 -22.172 -17.203 1 97.19 85 THR A N 1
ATOM 669 C CA . THR A 1 85 ? -4.012 -21.75 -18.359 1 97.19 85 THR A CA 1
ATOM 670 C C . THR A 1 85 ? -3.441 -20.344 -18.156 1 97.19 85 THR A C 1
ATOM 672 O O . THR A 1 85 ? -3.984 -19.562 -17.391 1 97.19 85 THR A O 1
ATOM 675 N N . GLU A 1 86 ? -2.324 -20.062 -18.844 1 97.31 86 GLU A N 1
ATOM 676 C CA . GLU A 1 86 ? -1.729 -18.734 -18.781 1 97.31 86 GLU A CA 1
ATOM 677 C C . GLU A 1 86 ? -2.756 -17.656 -19.109 1 97.31 86 GLU A C 1
ATOM 679 O O . GLU A 1 86 ? -2.809 -16.609 -18.453 1 97.31 86 GLU A O 1
ATOM 684 N N . SER A 1 87 ? -3.502 -17.922 -20.172 1 97.94 87 SER A N 1
ATOM 685 C CA . SER A 1 87 ? -4.516 -16.969 -20.594 1 97.94 87 SER A CA 1
ATOM 686 C C . SER A 1 87 ? -5.523 -16.688 -19.484 1 97.94 87 SER A C 1
ATOM 688 O O . SER A 1 87 ? -5.898 -15.539 -19.25 1 97.94 87 SER A O 1
ATOM 690 N N . ASP A 1 88 ? -5.977 -17.719 -18.812 1 97.75 88 ASP A N 1
ATOM 691 C CA . ASP A 1 88 ? -6.938 -17.578 -17.734 1 97.75 88 ASP A CA 1
ATOM 692 C C . ASP A 1 88 ? -6.336 -16.766 -16.578 1 97.75 88 ASP A C 1
ATOM 694 O O . ASP A 1 88 ? -6.98 -15.875 -16.031 1 97.75 88 ASP A O 1
ATOM 698 N N . ILE A 1 89 ? -5.156 -17.125 -16.219 1 98.25 89 ILE A N 1
ATOM 699 C CA . ILE A 1 89 ? -4.461 -16.469 -15.117 1 98.25 89 ILE A CA 1
ATOM 700 C C . ILE A 1 89 ? -4.285 -14.984 -15.43 1 98.25 89 ILE A C 1
ATOM 702 O O . ILE A 1 89 ? -4.605 -14.125 -14.602 1 98.25 89 ILE A O 1
ATOM 706 N N . VAL A 1 90 ? -3.842 -14.672 -16.656 1 98.44 90 VAL A N 1
ATOM 707 C CA . VAL A 1 90 ? -3.621 -13.297 -17.078 1 98.44 90 VAL A CA 1
ATOM 708 C C . VAL A 1 90 ? -4.938 -12.523 -17.047 1 98.44 90 VAL A C 1
ATOM 710 O O . VAL A 1 90 ? -4.984 -11.391 -16.562 1 98.44 90 VAL A O 1
ATOM 713 N N . ARG A 1 91 ? -5.988 -13.141 -17.484 1 97.88 91 ARG A N 1
ATOM 714 C CA . ARG A 1 91 ? -7.297 -12.492 -17.5 1 97.88 91 ARG A CA 1
ATOM 715 C C . ARG A 1 91 ? -7.75 -12.164 -16.078 1 97.88 91 ARG A C 1
ATOM 717 O O . ARG A 1 91 ? -8.266 -11.07 -15.828 1 97.88 91 ARG A O 1
ATOM 724 N N . GLY A 1 92 ? -7.594 -13.102 -15.188 1 98.31 92 GLY A N 1
ATOM 725 C CA . GLY A 1 92 ? -7.949 -12.867 -13.797 1 98.31 92 GLY A CA 1
ATOM 726 C C . GLY A 1 92 ? -7.168 -11.727 -13.172 1 98.31 92 GLY A C 1
ATOM 727 O O . GLY A 1 92 ? -7.746 -10.852 -12.523 1 98.31 92 GLY A O 1
ATOM 728 N N . LEU A 1 93 ? -5.863 -11.719 -13.352 1 97.94 93 LEU A N 1
ATOM 729 C CA . LEU A 1 93 ? -4.992 -10.688 -12.789 1 97.94 93 LEU A CA 1
ATOM 730 C C . LEU A 1 93 ? -5.301 -9.32 -13.391 1 97.94 93 LEU A C 1
ATOM 732 O O . LEU A 1 93 ? -5.359 -8.32 -12.672 1 97.94 93 LEU A O 1
ATOM 736 N N . ARG A 1 94 ? -5.562 -9.266 -14.633 1 96.38 94 ARG A N 1
ATOM 737 C CA . ARG A 1 94 ? -5.836 -8.008 -15.312 1 96.38 94 ARG A CA 1
ATOM 738 C C . ARG A 1 94 ? -7.227 -7.484 -14.961 1 96.38 94 ARG A C 1
ATOM 740 O O . ARG A 1 94 ? -7.484 -6.281 -15.047 1 96.38 94 ARG A O 1
ATOM 747 N N . ALA A 1 95 ? -8.117 -8.375 -14.594 1 96.5 95 ALA A N 1
ATOM 748 C CA . ALA A 1 95 ? -9.453 -7.965 -14.156 1 96.5 95 ALA A CA 1
ATOM 749 C C . ALA A 1 95 ? -9.391 -7.234 -12.82 1 96.5 95 ALA A C 1
ATOM 751 O O . ALA A 1 95 ? -10.336 -6.539 -12.445 1 96.5 95 ALA A O 1
ATOM 752 N N . GLY A 1 96 ? -8.32 -7.484 -12.055 1 95.75 96 GLY A N 1
ATOM 753 C CA . GLY A 1 96 ? -8.172 -6.746 -10.812 1 95.75 96 GLY A CA 1
ATOM 754 C C . GLY A 1 96 ? -7.586 -7.578 -9.688 1 95.75 96 GLY A C 1
ATOM 755 O O . GLY A 1 96 ? -7.23 -7.047 -8.633 1 95.75 96 GLY A O 1
ATOM 756 N N . ALA A 1 97 ? -7.473 -8.914 -9.891 1 97.75 97 ALA A N 1
ATOM 757 C CA . ALA A 1 97 ? -6.945 -9.781 -8.844 1 97.75 97 ALA A CA 1
ATOM 758 C C . ALA A 1 97 ? -5.492 -9.43 -8.523 1 97.75 97 ALA A C 1
ATOM 760 O O . ALA A 1 97 ? -4.703 -9.141 -9.422 1 97.75 97 ALA A O 1
ATOM 761 N N . ASP A 1 98 ? -5.172 -9.398 -7.25 1 96.12 98 ASP A N 1
ATOM 762 C CA . ASP A 1 98 ? -3.803 -9.156 -6.805 1 96.12 98 ASP A CA 1
ATOM 763 C C . ASP A 1 98 ? -2.984 -10.445 -6.809 1 96.12 98 ASP A C 1
ATOM 765 O O . ASP A 1 98 ? -1.753 -10.406 -6.816 1 96.12 98 ASP A O 1
ATOM 769 N N . ASP A 1 99 ? -3.629 -11.523 -6.695 1 98.06 99 ASP A N 1
ATOM 770 C CA . ASP A 1 99 ? -3.049 -12.859 -6.797 1 98.06 99 ASP A CA 1
ATOM 771 C C . ASP A 1 99 ? -4.059 -13.859 -7.359 1 98.06 99 ASP A C 1
ATOM 773 O O . ASP A 1 99 ? -5.262 -13.586 -7.375 1 98.06 99 ASP A O 1
ATOM 777 N N . TYR A 1 100 ? -3.564 -14.906 -7.918 1 98.56 100 TYR A N 1
ATOM 778 C CA . TYR A 1 100 ? -4.332 -15.969 -8.562 1 98.56 100 TYR A CA 1
ATOM 779 C C . TYR A 1 100 ? -3.83 -17.344 -8.125 1 98.56 100 TYR A C 1
ATOM 781 O O . TYR A 1 100 ? -2.65 -17.656 -8.297 1 98.56 100 TYR A O 1
ATOM 789 N N . LEU A 1 101 ? -4.715 -18.156 -7.535 1 98.44 101 LEU A N 1
ATOM 790 C CA . LEU A 1 101 ? -4.375 -19.484 -7.047 1 98.44 101 LEU A CA 1
ATOM 791 C C . LEU A 1 101 ? -5.25 -20.547 -7.707 1 98.44 101 LEU A C 1
ATOM 793 O O . LEU A 1 101 ? -6.477 -20.5 -7.594 1 98.44 101 LEU A O 1
ATOM 797 N N . THR A 1 102 ? -4.617 -21.453 -8.375 1 97.69 102 THR A N 1
ATOM 798 C CA . THR A 1 102 ? -5.328 -22.484 -9.125 1 97.69 102 THR A CA 1
ATOM 799 C C . THR A 1 102 ? -5.805 -23.609 -8.195 1 97.69 102 THR A C 1
ATOM 801 O O . THR A 1 102 ? -5.086 -24 -7.281 1 97.69 102 THR A O 1
ATOM 804 N N . LYS A 1 103 ? -7.02 -24.047 -8.453 1 96.69 103 LYS A N 1
ATOM 805 C CA . LYS A 1 103 ? -7.559 -25.234 -7.805 1 96.69 103 LYS A CA 1
ATOM 806 C C . LYS A 1 103 ? -7.148 -26.5 -8.562 1 96.69 103 LYS A C 1
ATOM 808 O O . LYS A 1 103 ? -7.113 -26.5 -9.797 1 96.69 103 LYS A O 1
ATOM 813 N N . PRO A 1 104 ? -6.859 -27.594 -7.832 1 96.88 104 PRO A N 1
ATOM 814 C CA . PRO A 1 104 ? -6.738 -27.719 -6.375 1 96.88 104 PRO A CA 1
ATOM 815 C C . PRO A 1 104 ? -5.473 -27.062 -5.832 1 96.88 104 PRO A C 1
ATOM 817 O O . PRO A 1 104 ? -4.523 -26.828 -6.582 1 96.88 104 PRO A O 1
ATOM 820 N N . PHE A 1 105 ? -5.512 -26.672 -4.629 1 97.12 105 PHE A N 1
ATOM 821 C CA . PHE A 1 105 ? -4.371 -26.031 -3.99 1 97.12 105 PHE A CA 1
ATOM 822 C C . PHE A 1 105 ? -4.16 -26.578 -2.582 1 97.12 105 PHE A C 1
ATOM 824 O O . PHE A 1 105 ? -5.055 -27.203 -2.018 1 97.12 105 PHE A O 1
ATOM 831 N N . GLY A 1 106 ? -2.889 -26.359 -2.105 1 97.19 106 GLY A N 1
ATOM 832 C CA . GLY A 1 106 ? -2.607 -26.672 -0.713 1 97.19 106 GLY A CA 1
ATOM 833 C C . GLY A 1 106 ? -3.049 -25.578 0.245 1 97.19 106 GLY A C 1
ATOM 834 O O . GLY A 1 106 ? -2.883 -24.391 -0.039 1 97.19 106 GLY A O 1
ATOM 835 N N . MET A 1 107 ? -3.543 -26.031 1.36 1 97.69 107 MET A N 1
ATOM 836 C CA . MET A 1 107 ? -4.082 -25.078 2.33 1 97.69 107 MET A CA 1
ATOM 837 C C . MET A 1 107 ? -2.984 -24.172 2.871 1 97.69 107 MET A C 1
ATOM 839 O O . MET A 1 107 ? -3.221 -22.984 3.125 1 97.69 107 MET A O 1
ATOM 843 N N . GLN A 1 108 ? -1.831 -24.719 2.998 1 98.12 108 GLN A N 1
ATOM 844 C CA . GLN A 1 108 ? -0.729 -23.906 3.498 1 98.12 108 GLN A CA 1
ATOM 845 C C . GLN A 1 108 ? -0.329 -22.844 2.484 1 98.12 108 GLN A C 1
ATOM 847 O O . GLN A 1 108 ? 0.038 -21.719 2.859 1 98.12 108 GLN A O 1
ATOM 852 N N . GLU A 1 109 ? -0.339 -23.234 1.21 1 98.19 109 GLU A N 1
ATOM 853 C CA . GLU A 1 109 ? -0.072 -22.234 0.173 1 98.19 109 GLU A CA 1
ATOM 854 C C . GLU A 1 109 ? -1.134 -21.141 0.171 1 98.19 109 GLU A C 1
ATOM 856 O O . GLU A 1 109 ? -0.811 -19.953 0.074 1 98.19 109 GLU A O 1
ATOM 861 N N . PHE A 1 110 ? -2.406 -21.594 0.315 1 98.5 110 PHE A N 1
ATOM 862 C CA . PHE A 1 110 ? -3.506 -20.625 0.391 1 98.5 110 PHE A CA 1
ATOM 863 C C . PHE A 1 110 ? -3.283 -19.641 1.523 1 98.5 110 PHE A C 1
ATOM 865 O O . PHE A 1 110 ? -3.34 -18.422 1.312 1 98.5 110 PHE A O 1
ATOM 872 N N . LEU A 1 111 ? -2.973 -20.109 2.684 1 98.31 111 LEU A N 1
ATOM 873 C CA . LEU A 1 111 ? -2.773 -19.25 3.852 1 98.31 111 LEU A CA 1
ATOM 874 C C . LEU A 1 111 ? -1.568 -18.344 3.658 1 98.31 111 LEU A C 1
ATOM 876 O O . LEU A 1 111 ? -1.61 -17.172 4.027 1 98.31 111 LEU A O 1
ATOM 880 N N . ALA A 1 112 ? -0.519 -18.875 3.094 1 98 112 ALA A N 1
ATOM 881 C CA . ALA A 1 112 ? 0.695 -18.094 2.873 1 98 112 ALA A CA 1
ATOM 882 C C . ALA A 1 112 ? 0.439 -16.938 1.896 1 98 112 ALA A C 1
ATOM 884 O O . ALA A 1 112 ? 0.956 -15.836 2.076 1 98 112 ALA A O 1
ATOM 885 N N . ARG A 1 113 ? -0.322 -17.219 0.84 1 98.12 113 ARG A N 1
ATOM 886 C CA . ARG A 1 113 ? -0.643 -16.188 -0.141 1 98.12 113 ARG A CA 1
ATOM 887 C C . ARG A 1 113 ? -1.536 -15.109 0.466 1 98.12 113 ARG A C 1
ATOM 889 O O . ARG A 1 113 ? -1.347 -13.914 0.21 1 98.12 113 ARG A O 1
ATOM 896 N N . ALA A 1 114 ? -2.512 -15.508 1.244 1 96.81 114 ALA A N 1
ATOM 897 C CA . ALA A 1 114 ? -3.348 -14.539 1.948 1 96.81 114 ALA A CA 1
ATOM 898 C C . ALA A 1 114 ? -2.508 -13.648 2.863 1 96.81 114 ALA A C 1
ATOM 900 O O . ALA A 1 114 ? -2.686 -12.43 2.891 1 96.81 114 ALA A O 1
ATOM 901 N N . GLU A 1 115 ? -1.607 -14.258 3.541 1 94.19 115 GLU A N 1
ATOM 902 C CA . GLU A 1 115 ? -0.723 -13.531 4.445 1 94.19 115 GLU A CA 1
ATOM 903 C C . GLU A 1 115 ? 0.17 -12.562 3.682 1 94.19 115 GLU A C 1
ATOM 905 O O . GLU A 1 115 ? 0.36 -11.422 4.105 1 94.19 115 GLU A O 1
ATOM 910 N N . ALA A 1 116 ? 0.739 -13.039 2.615 1 94.38 116 ALA A N 1
ATOM 911 C CA . ALA A 1 116 ? 1.61 -12.195 1.801 1 94.38 116 ALA A CA 1
ATOM 912 C C . ALA A 1 116 ? 0.872 -10.945 1.317 1 94.38 116 ALA A C 1
ATOM 914 O O . ALA A 1 116 ? 1.411 -9.844 1.368 1 94.38 116 ALA A O 1
ATOM 915 N N . LEU A 1 117 ? -0.344 -11.125 0.861 1 92.81 117 LEU A N 1
ATOM 916 C CA . LEU A 1 117 ? -1.156 -10.008 0.38 1 92.81 117 LEU A CA 1
ATOM 917 C C . LEU A 1 117 ? -1.429 -9.008 1.5 1 92.81 117 LEU A C 1
ATOM 919 O O . LEU A 1 117 ? -1.328 -7.801 1.295 1 92.81 117 LEU A O 1
ATOM 923 N N . MET A 1 118 ? -1.665 -9.492 2.666 1 87.81 118 MET A N 1
ATOM 924 C CA . MET A 1 118 ? -2.121 -8.648 3.77 1 87.81 118 MET A CA 1
ATOM 925 C C . MET A 1 118 ? -0.939 -8.016 4.496 1 87.81 118 MET A C 1
ATOM 927 O O . MET A 1 118 ? -1.111 -7.059 5.254 1 87.81 118 MET A O 1
ATOM 931 N N . ARG A 1 119 ? 0.207 -8.586 4.289 1 82.56 119 ARG A N 1
ATOM 932 C CA . ARG A 1 119 ? 1.399 -8.141 5.004 1 82.56 119 ARG A CA 1
ATOM 933 C C . ARG A 1 119 ? 1.667 -6.66 4.758 1 82.56 119 ARG A C 1
ATOM 935 O O . ARG A 1 119 ? 2.084 -5.941 5.672 1 82.56 119 ARG A O 1
ATOM 942 N N . ARG A 1 120 ? 1.465 -6.207 3.521 1 73.12 120 ARG A N 1
ATOM 943 C CA . ARG A 1 120 ? 1.832 -4.844 3.15 1 73.12 120 ARG A CA 1
ATOM 944 C C . ARG A 1 120 ? 0.768 -3.85 3.602 1 73.12 120 ARG A C 1
ATOM 946 O O . ARG A 1 120 ? 1.044 -2.654 3.732 1 73.12 120 ARG A O 1
ATOM 953 N N . THR A 1 121 ? -0.479 -4.262 3.645 1 62.66 121 THR A N 1
ATOM 954 C CA . THR A 1 121 ? -1.539 -3.379 4.117 1 62.66 121 THR A CA 1
ATOM 955 C C . THR A 1 121 ? -1.259 -2.916 5.547 1 62.66 121 THR A C 1
ATOM 957 O O . THR A 1 121 ? -1.638 -1.807 5.93 1 62.66 121 THR A O 1
ATOM 960 N N . ARG A 1 122 ? -0.63 -3.768 6.27 1 53.66 122 ARG A N 1
ATOM 961 C CA . ARG A 1 122 ? -0.362 -3.492 7.676 1 53.66 122 ARG A CA 1
ATOM 962 C C . ARG A 1 122 ? 0.807 -2.525 7.836 1 53.66 122 ARG A C 1
ATOM 964 O O . ARG A 1 122 ? 0.851 -1.745 8.789 1 53.66 122 ARG A O 1
ATOM 971 N N . ASN A 1 123 ? 1.747 -2.684 6.934 1 50.59 123 ASN A N 1
ATOM 972 C CA . ASN A 1 123 ? 3.043 -2.08 7.223 1 50.59 123 ASN A CA 1
ATOM 973 C C . ASN A 1 123 ? 3.199 -0.73 6.527 1 50.59 123 ASN A C 1
ATOM 975 O O . ASN A 1 123 ? 4.309 -0.201 6.434 1 50.59 123 ASN A O 1
ATOM 979 N N . VAL A 1 124 ? 2.162 -0.302 5.941 1 51.31 124 VAL A N 1
ATOM 980 C CA . VAL A 1 124 ? 2.525 0.917 5.227 1 51.31 124 VAL A CA 1
ATOM 981 C C . VAL A 1 124 ? 2.734 2.057 6.223 1 51.31 124 VAL A C 1
ATOM 983 O O . VAL A 1 124 ? 1.795 2.471 6.906 1 51.31 124 VAL A O 1
ATOM 986 N N . ALA A 1 125 ? 4.074 2.211 6.547 1 56.69 125 ALA A N 1
ATOM 987 C CA . ALA A 1 125 ? 4.363 3.422 7.309 1 56.69 125 ALA A CA 1
ATOM 988 C C . ALA A 1 125 ? 3.676 4.637 6.691 1 56.69 125 ALA A C 1
ATOM 990 O O . ALA A 1 125 ? 3.607 4.762 5.465 1 56.69 125 ALA A O 1
ATOM 991 N N . PRO A 1 126 ? 2.988 5.273 7.57 1 62.12 126 PRO A N 1
ATOM 992 C CA . PRO A 1 126 ? 2.396 6.492 7.012 1 62.12 126 PRO A CA 1
ATOM 993 C C . PRO A 1 126 ? 3.404 7.332 6.23 1 62.12 126 PRO A C 1
ATOM 995 O O . PRO A 1 126 ? 4.574 7.414 6.613 1 62.12 126 PRO A O 1
ATOM 998 N N . PRO A 1 127 ? 3.043 7.762 5.09 1 65.25 127 PRO A N 1
ATOM 999 C CA . PRO A 1 127 ? 3.965 8.57 4.293 1 65.25 127 PRO A CA 1
ATOM 1000 C C . PRO A 1 127 ? 4.371 9.867 4.996 1 65.25 127 PRO A C 1
ATOM 1002 O O . PRO A 1 127 ? 3.586 10.43 5.766 1 65.25 127 PRO A O 1
ATOM 1005 N N . THR A 1 128 ? 5.637 10.25 4.746 1 71 128 THR A N 1
ATOM 1006 C CA . THR A 1 128 ? 6.094 11.516 5.297 1 71 128 THR A CA 1
ATOM 1007 C C . THR A 1 128 ? 5.703 12.672 4.383 1 71 128 THR A C 1
ATOM 1009 O O . THR A 1 128 ? 5.68 13.828 4.812 1 71 128 THR A O 1
ATOM 1012 N N . SER A 1 129 ? 5.57 12.336 3.119 1 76.56 129 SER A N 1
ATOM 1013 C CA . SER A 1 129 ? 5.203 13.359 2.143 1 76.56 129 SER A CA 1
ATOM 1014 C C . SER A 1 129 ? 4.398 12.758 0.994 1 76.56 129 SER A C 1
ATOM 1016 O O . SER A 1 129 ? 4.41 11.547 0.786 1 76.56 129 SER A O 1
ATOM 1018 N N . LEU A 1 130 ? 3.654 13.523 0.422 1 76.06 130 LEU A N 1
ATOM 1019 C CA . LEU A 1 130 ? 3.023 13.219 -0.856 1 76.06 130 LEU A CA 1
ATOM 1020 C C . LEU A 1 130 ? 3.756 13.906 -2.004 1 76.06 130 LEU A C 1
ATOM 1022 O O . LEU A 1 130 ? 3.98 15.117 -1.963 1 76.06 130 LEU A O 1
ATOM 1026 N N . ASP A 1 131 ? 4.246 13.102 -2.963 1 74.62 131 ASP A N 1
ATOM 1027 C CA . ASP A 1 131 ? 5.039 13.633 -4.066 1 74.62 131 ASP A CA 1
ATOM 1028 C C . ASP A 1 131 ? 4.297 13.492 -5.395 1 74.62 131 ASP A C 1
ATOM 1030 O O . ASP A 1 131 ? 4.09 12.375 -5.879 1 74.62 131 ASP A O 1
ATOM 1034 N N . TYR A 1 132 ? 3.885 14.57 -5.949 1 75.06 132 TYR A N 1
ATOM 1035 C CA . TYR A 1 132 ? 3.184 14.609 -7.227 1 75.06 132 TYR A CA 1
ATOM 1036 C C . TYR A 1 132 ? 4.035 15.281 -8.297 1 75.06 132 TYR A C 1
ATOM 1038 O O . TYR A 1 132 ? 3.51 15.969 -9.172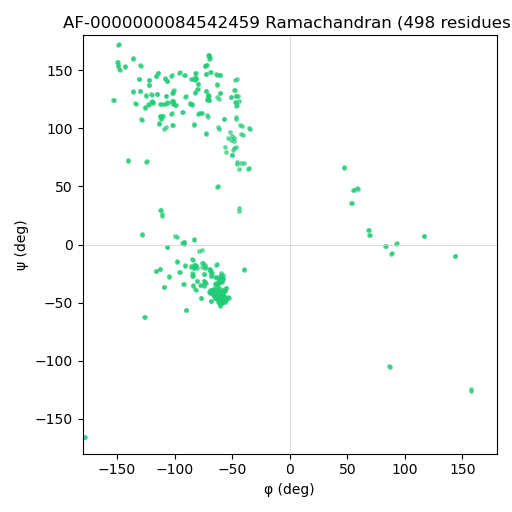 1 75.06 132 TYR A O 1
ATOM 1046 N N . GLY A 1 133 ? 5.379 15.141 -8.117 1 76.94 133 GLY A N 1
ATOM 1047 C CA . GLY A 1 133 ? 6.289 15.836 -9.016 1 76.94 133 GLY A CA 1
ATOM 1048 C C . GLY A 1 133 ? 6.602 17.25 -8.562 1 76.94 133 GLY A C 1
ATOM 1049 O O . GLY A 1 133 ? 7.312 17.453 -7.574 1 76.94 133 GLY A O 1
ATOM 1050 N N . ASP A 1 134 ? 5.973 18.219 -9.305 1 84.62 134 ASP A N 1
ATOM 1051 C CA . ASP A 1 134 ? 6.215 19.625 -9 1 84.62 134 ASP A CA 1
ATOM 1052 C C . ASP A 1 134 ? 5.516 20.047 -7.711 1 84.62 134 ASP A C 1
ATOM 1054 O O . ASP A 1 134 ? 5.824 21.094 -7.137 1 84.62 134 ASP A O 1
ATOM 1058 N N . LEU A 1 135 ? 4.59 19.266 -7.309 1 88.12 135 LEU A N 1
ATOM 1059 C CA . LEU A 1 135 ? 3.871 19.516 -6.066 1 88.12 135 LEU A CA 1
ATOM 1060 C C . LEU A 1 135 ? 4.254 18.5 -5 1 88.12 135 LEU A C 1
ATOM 1062 O O . LEU A 1 135 ? 4.152 17.297 -5.227 1 88.12 135 LEU A O 1
ATOM 1066 N N . LYS A 1 136 ? 4.762 18.938 -3.904 1 86 136 LYS A N 1
ATOM 1067 C CA . LYS A 1 136 ? 5.098 18.078 -2.768 1 86 136 LYS A CA 1
ATOM 1068 C C . LYS A 1 136 ? 4.406 18.562 -1.496 1 86 136 LYS A C 1
ATOM 1070 O O . LYS A 1 136 ? 4.41 19.766 -1.194 1 86 136 LYS A O 1
ATOM 1075 N N . ILE A 1 137 ? 3.74 17.766 -0.823 1 86.06 137 ILE A N 1
ATOM 1076 C CA . ILE A 1 137 ? 3.086 18.062 0.446 1 86.06 137 ILE A CA 1
ATOM 1077 C C . ILE A 1 137 ? 3.801 17.328 1.58 1 86.06 137 ILE A C 1
ATOM 1079 O O . ILE A 1 137 ? 3.809 16.094 1.625 1 86.06 137 ILE A O 1
ATOM 1083 N N . ASP A 1 138 ? 4.461 18.062 2.404 1 83.31 138 ASP A N 1
ATOM 1084 C CA . ASP A 1 138 ? 5.117 17.531 3.592 1 83.31 138 ASP A CA 1
ATOM 1085 C C . ASP A 1 138 ? 4.105 17.25 4.699 1 83.31 138 ASP A C 1
ATOM 1087 O O . ASP A 1 138 ? 3.51 18.172 5.254 1 83.31 138 ASP A O 1
ATOM 1091 N N . LEU A 1 139 ? 3.918 15.992 5.039 1 80.5 139 LEU A N 1
ATOM 1092 C CA . LEU A 1 139 ? 2.869 15.602 5.973 1 80.5 139 LEU A CA 1
ATOM 1093 C C . LEU A 1 139 ? 3.328 15.781 7.414 1 80.5 139 LEU A C 1
ATOM 1095 O O . LEU A 1 139 ? 2.504 15.867 8.328 1 80.5 139 LEU A O 1
ATOM 1099 N N . VAL A 1 140 ? 4.605 15.828 7.594 1 78.5 140 VAL A N 1
ATOM 1100 C CA . VAL A 1 140 ? 5.172 15.977 8.93 1 78.5 140 VAL A CA 1
ATOM 1101 C C . VAL A 1 140 ? 5.043 17.422 9.391 1 78.5 140 VAL A C 1
ATOM 1103 O O . VAL A 1 140 ? 4.516 17.703 10.469 1 78.5 140 VAL A O 1
ATOM 1106 N N . GLN A 1 141 ? 5.402 18.359 8.484 1 79.5 141 GLN A N 1
ATOM 1107 C CA . GLN A 1 141 ? 5.426 19.766 8.859 1 79.5 141 GLN A CA 1
ATOM 1108 C C . GLN A 1 141 ? 4.246 20.516 8.242 1 79.5 141 GLN A C 1
ATOM 1110 O O . GLN A 1 141 ? 4.047 21.703 8.516 1 79.5 141 GLN A O 1
ATOM 1115 N N . ARG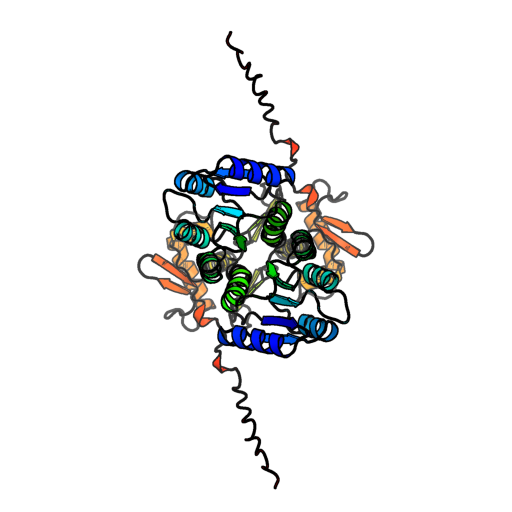 A 1 142 ? 3.486 19.859 7.5 1 81.12 142 ARG A N 1
ATOM 1116 C CA . ARG A 1 142 ? 2.346 20.469 6.828 1 81.12 142 ARG A CA 1
ATOM 1117 C C . ARG A 1 142 ? 2.791 21.625 5.934 1 81.12 142 ARG A C 1
ATOM 1119 O O . ARG A 1 142 ? 2.248 22.734 6.02 1 81.12 142 ARG A O 1
ATOM 1126 N N . ARG A 1 143 ? 3.725 21.344 5.211 1 86.25 143 ARG A N 1
ATOM 1127 C CA . ARG A 1 143 ? 4.23 22.328 4.254 1 86.25 143 ARG A CA 1
ATOM 1128 C C . ARG A 1 143 ? 3.998 21.875 2.82 1 86.25 143 ARG 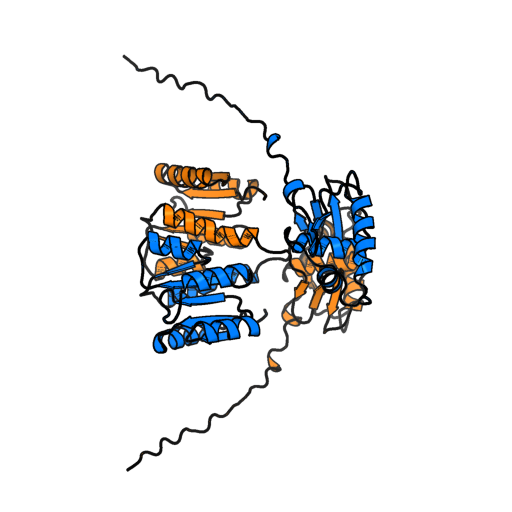A C 1
ATOM 1130 O O . ARG A 1 143 ? 3.975 20.672 2.547 1 86.25 143 ARG A O 1
ATOM 1137 N N . VAL A 1 144 ? 3.777 22.828 1.972 1 91.31 144 VAL A N 1
ATOM 1138 C CA . VAL A 1 144 ? 3.525 22.531 0.565 1 91.31 144 VAL A CA 1
ATOM 1139 C C . VAL A 1 144 ? 4.578 23.219 -0.305 1 91.31 144 VAL A C 1
ATOM 1141 O O . VAL A 1 144 ? 4.887 24.391 -0.108 1 91.31 144 VAL A O 1
ATOM 1144 N N . TYR A 1 145 ? 5.145 22.453 -1.14 1 89.81 145 TYR A N 1
ATOM 1145 C CA . TYR A 1 145 ? 6.125 22.969 -2.086 1 89.81 145 TYR A CA 1
ATOM 1146 C C . TYR A 1 145 ? 5.625 22.828 -3.52 1 89.81 145 TYR A C 1
ATOM 1148 O O . TYR A 1 145 ? 5.098 21.781 -3.898 1 89.81 145 TYR A O 1
ATOM 1156 N N . LEU A 1 146 ? 5.668 23.844 -4.246 1 91.38 146 LEU A N 1
ATOM 1157 C CA . LEU A 1 146 ? 5.375 23.844 -5.676 1 91.38 146 LEU A CA 1
ATOM 1158 C C . LEU A 1 146 ? 6.586 24.312 -6.477 1 91.38 146 LEU A C 1
ATOM 1160 O O . LEU A 1 146 ? 7.121 25.391 -6.223 1 91.38 146 LEU A O 1
ATOM 1164 N N . LEU A 1 147 ? 7.023 23.5 -7.395 1 86.75 147 LEU A N 1
ATOM 1165 C CA . LEU A 1 147 ? 8.219 23.781 -8.18 1 86.75 147 LEU A CA 1
ATOM 1166 C C . LEU A 1 147 ? 9.406 24.094 -7.27 1 86.75 147 LEU A C 1
ATOM 1168 O O . LEU A 1 147 ? 10.125 25.078 -7.5 1 86.75 147 LEU A O 1
ATOM 1172 N N . GLY A 1 148 ? 9.422 23.391 -6.133 1 86.19 148 GLY A N 1
ATOM 1173 C CA . GLY A 1 148 ? 10.547 23.469 -5.211 1 86.19 148 GLY A CA 1
ATOM 1174 C C . GLY A 1 148 ? 10.453 24.656 -4.27 1 86.19 148 GLY A C 1
ATOM 1175 O O . GLY A 1 148 ? 11.305 24.828 -3.396 1 86.19 148 GLY A O 1
ATOM 1176 N N . GLN A 1 149 ? 9.422 25.422 -4.445 1 90.31 149 GLN A N 1
ATOM 1177 C CA . GLN A 1 149 ? 9.266 26.609 -3.607 1 90.31 149 GLN A CA 1
ATOM 1178 C C . GLN A 1 149 ? 8.156 26.406 -2.58 1 90.31 149 GLN A C 1
ATOM 1180 O O . GLN A 1 149 ? 7.102 25.844 -2.895 1 90.31 149 GLN A O 1
ATOM 1185 N N . LEU A 1 150 ? 8.406 26.906 -1.393 1 92.25 150 LEU A N 1
ATOM 1186 C CA . LEU A 1 150 ? 7.418 26.812 -0.322 1 92.25 150 LEU A CA 1
ATOM 1187 C C . LEU A 1 150 ? 6.23 27.734 -0.599 1 92.25 150 LEU A C 1
ATOM 1189 O O . LEU A 1 150 ? 6.414 28.906 -0.924 1 92.25 150 LEU A O 1
ATOM 1193 N N . ILE A 1 151 ? 5.043 27.203 -0.524 1 91.5 151 ILE A N 1
ATOM 1194 C CA . ILE A 1 151 ? 3.811 27.984 -0.643 1 91.5 151 ILE A CA 1
ATOM 1195 C C . ILE A 1 151 ? 3.148 28.109 0.727 1 91.5 151 ILE A C 1
ATOM 1197 O O . ILE A 1 151 ? 2.889 27.109 1.395 1 91.5 151 ILE A O 1
ATOM 1201 N N . GLU A 1 152 ? 2.951 29.234 1.147 1 91.44 152 GLU A N 1
ATOM 1202 C CA . GLU A 1 152 ? 2.299 29.469 2.432 1 91.44 152 GLU A CA 1
ATOM 1203 C C . GLU A 1 152 ? 0.784 29.328 2.316 1 91.44 152 GLU A C 1
ATOM 1205 O O . GLU A 1 152 ? 0.124 30.125 1.652 1 91.44 152 GLU A O 1
ATOM 1210 N N . LEU A 1 153 ? 0.295 28.328 2.936 1 92.06 153 LEU A N 1
ATOM 1211 C CA . LEU A 1 153 ? -1.144 28.094 2.904 1 92.06 153 LEU A CA 1
ATOM 1212 C C . LEU A 1 153 ? -1.746 28.219 4.301 1 92.06 153 LEU A C 1
ATOM 1214 O O . LEU A 1 153 ? -1.101 27.875 5.293 1 92.06 153 LEU A O 1
ATOM 1218 N N . THR A 1 154 ? -2.898 28.719 4.309 1 89.56 154 THR A N 1
ATOM 1219 C CA . THR A 1 154 ? -3.666 28.641 5.543 1 89.56 154 THR A CA 1
ATOM 1220 C C . THR A 1 154 ? -4.09 27.203 5.828 1 89.56 154 THR A C 1
ATOM 1222 O O . THR A 1 154 ? -4.055 26.359 4.934 1 89.56 154 THR A O 1
ATOM 1225 N N . PRO A 1 155 ? -4.457 26.969 7.102 1 87.19 155 PRO A N 1
ATOM 1226 C CA . PRO A 1 155 ? -4.906 25.609 7.414 1 87.19 155 PRO A CA 1
ATOM 1227 C C . PRO A 1 155 ? -6.051 25.141 6.512 1 87.19 155 PRO A C 1
ATOM 1229 O O . PRO A 1 155 ? -6.078 23.984 6.094 1 87.19 155 PRO A O 1
ATOM 1232 N N . GLN A 1 156 ? -6.973 26.062 6.176 1 88.56 156 GLN A N 1
ATOM 1233 C CA . GLN A 1 156 ? -8.109 25.719 5.328 1 88.56 156 GLN A CA 1
ATOM 1234 C C . GLN A 1 156 ? -7.66 25.422 3.9 1 88.56 156 GLN A C 1
ATOM 1236 O O . GLN A 1 156 ? -8.164 24.5 3.268 1 88.56 156 GLN A O 1
ATOM 1241 N N . GLU A 1 157 ? -6.754 26.25 3.461 1 92.38 157 GLU A N 1
ATOM 1242 C CA . GLU A 1 157 ? -6.223 26.047 2.117 1 92.38 157 GLU A CA 1
ATOM 1243 C C . GLU A 1 157 ? -5.453 24.719 2.031 1 92.38 157 GLU A C 1
ATOM 1245 O O . GLU A 1 157 ? -5.559 24 1.035 1 92.38 157 GLU A O 1
ATOM 1250 N N . TYR A 1 158 ? -4.68 24.438 3.072 1 92.94 158 TYR A N 1
ATOM 1251 C CA . TYR A 1 158 ? -3.947 23.188 3.125 1 92.94 158 TYR A CA 1
ATOM 1252 C C . TYR A 1 158 ? -4.898 22 3.057 1 92.94 158 TYR A C 1
ATOM 1254 O O . TYR A 1 158 ? -4.695 21.078 2.262 1 92.94 158 TYR A O 1
ATOM 1262 N N . SER A 1 159 ? -5.93 22.016 3.916 1 90.62 159 SER A N 1
ATOM 1263 C CA . SER A 1 159 ? -6.91 20.938 3.961 1 90.62 159 SER A CA 1
ATOM 1264 C C . SER A 1 159 ? -7.555 20.719 2.596 1 90.62 159 SER A C 1
ATOM 1266 O O . SER A 1 159 ? -7.699 19.578 2.146 1 90.62 159 SER A O 1
ATOM 1268 N N . LEU A 1 160 ? -7.922 21.797 1.985 1 92.31 160 LEU A N 1
ATOM 1269 C CA . LEU A 1 160 ? -8.562 21.734 0.674 1 92.31 160 LEU A CA 1
ATOM 1270 C C . LEU A 1 160 ? -7.617 21.125 -0.358 1 92.31 160 LEU A C 1
ATOM 1272 O O . LEU A 1 160 ? -8.008 20.219 -1.106 1 92.31 160 LEU A O 1
ATOM 1276 N N . LEU A 1 161 ? -6.402 21.641 -0.396 1 93.19 161 LEU A N 1
ATOM 1277 C CA . LEU A 1 161 ? -5.414 21.109 -1.333 1 93.19 161 LEU A CA 1
ATOM 1278 C C . LEU A 1 161 ? -5.176 19.625 -1.098 1 93.19 161 LEU A C 1
ATOM 1280 O O . LEU A 1 161 ? -5.086 18.844 -2.051 1 93.19 161 LEU A O 1
ATOM 1284 N N . TYR A 1 162 ? -5.031 19.203 0.163 1 90 162 TYR A N 1
ATOM 1285 C CA . TYR A 1 162 ? -4.797 17.812 0.514 1 90 162 TYR A CA 1
ATOM 1286 C C . TYR A 1 162 ? -5.91 16.922 -0.027 1 90 162 TYR A C 1
ATOM 1288 O O . TYR A 1 162 ? -5.641 15.875 -0.626 1 90 162 TYR A O 1
ATOM 1296 N N . VAL A 1 163 ? -7.148 17.344 0.174 1 88.31 163 VAL A N 1
ATOM 1297 C CA . VAL A 1 163 ? -8.305 16.562 -0.26 1 88.31 163 VAL A CA 1
ATOM 1298 C C . VAL A 1 163 ? -8.32 16.469 -1.784 1 88.31 163 VAL A C 1
ATOM 1300 O O . VAL A 1 163 ? -8.586 15.406 -2.344 1 88.31 163 VAL A O 1
ATOM 1303 N N . LEU A 1 164 ? -8.031 17.562 -2.414 1 91.19 164 LEU A N 1
ATOM 1304 C CA . LEU A 1 164 ? -7.969 17.547 -3.871 1 91.19 164 LEU A CA 1
ATOM 1305 C C . LEU A 1 164 ? -6.887 16.594 -4.355 1 91.19 164 LEU A C 1
ATOM 1307 O O . LEU A 1 164 ? -7.109 15.812 -5.289 1 91.19 164 LEU A O 1
ATOM 1311 N N . ALA A 1 165 ? -5.719 16.703 -3.729 1 86.44 165 ALA A N 1
ATOM 1312 C CA . ALA A 1 165 ? -4.598 15.844 -4.098 1 86.44 165 ALA A CA 1
ATOM 1313 C C . ALA A 1 165 ? -4.922 14.375 -3.842 1 86.44 165 ALA A C 1
ATOM 1315 O O . ALA A 1 165 ? -4.578 13.508 -4.648 1 86.44 165 ALA A O 1
ATOM 1316 N N . GLN A 1 166 ? -5.539 14.172 -2.783 1 79.88 166 GLN A N 1
ATOM 1317 C CA . GLN A 1 166 ? -5.906 12.82 -2.361 1 79.88 166 GLN A CA 1
ATOM 1318 C C . GLN A 1 166 ? -6.824 12.156 -3.383 1 79.88 166 GLN A C 1
ATOM 1320 O O . GLN A 1 166 ? -6.789 10.938 -3.555 1 79.88 166 GLN A O 1
ATOM 1325 N N . ASN A 1 167 ? -7.617 12.961 -4.031 1 81.44 167 ASN A N 1
ATOM 1326 C CA . ASN A 1 167 ? -8.625 12.414 -4.938 1 81.44 167 ASN A CA 1
ATOM 1327 C C . ASN A 1 167 ? -8.031 12.102 -6.309 1 81.44 167 ASN A C 1
ATOM 1329 O O . ASN A 1 167 ? -8.766 11.82 -7.258 1 81.44 167 ASN A O 1
ATOM 1333 N N . ASP A 1 168 ? -6.816 12.25 -6.465 1 76.31 168 ASP A N 1
ATOM 1334 C CA . ASP A 1 168 ? -6.02 11.742 -7.578 1 76.31 168 ASP A CA 1
ATOM 1335 C C . ASP A 1 168 ? -6.594 12.203 -8.914 1 76.31 168 ASP A C 1
ATOM 1337 O O . ASP A 1 168 ? -6.812 11.391 -9.82 1 76.31 168 ASP A O 1
ATOM 1341 N N . GLY A 1 169 ? -6.879 13.375 -8.992 1 81.69 169 GLY A N 1
ATOM 1342 C CA . GLY A 1 169 ? -7.246 13.969 -10.266 1 81.69 169 GLY A CA 1
ATOM 1343 C C . GLY A 1 169 ? -8.727 13.875 -10.562 1 81.69 169 GLY A C 1
ATOM 1344 O O . GLY A 1 169 ? -9.211 14.461 -11.539 1 81.69 169 GLY A O 1
ATOM 1345 N N . GLU A 1 170 ? -9.508 13.188 -9.805 1 81.94 170 GLU A N 1
ATOM 1346 C CA . GLU A 1 170 ? -10.953 13.102 -10.008 1 81.94 170 GLU A CA 1
ATOM 1347 C C . GLU A 1 170 ? -11.664 14.312 -9.406 1 81.94 170 GLU A C 1
ATOM 1349 O O . GLU A 1 170 ? -11.273 14.805 -8.344 1 81.94 170 GLU A O 1
ATOM 1354 N N . PRO A 1 171 ? -12.703 14.75 -10.07 1 90.69 171 PRO A N 1
ATOM 1355 C CA . PRO A 1 171 ? -13.398 15.938 -9.562 1 90.69 171 PRO A CA 1
ATOM 1356 C C . PRO A 1 171 ? -14.219 15.648 -8.305 1 90.69 171 PRO A C 1
ATOM 1358 O O . PRO A 1 171 ? -14.711 14.531 -8.133 1 90.69 171 PRO A O 1
ATOM 1361 N N . LEU A 1 172 ? -14.305 16.594 -7.453 1 91.31 172 LEU A N 1
ATOM 1362 C CA . LEU A 1 172 ? -15.156 16.578 -6.27 1 91.31 172 LEU A CA 1
ATOM 1363 C C . LEU A 1 172 ? -16.125 17.75 -6.273 1 91.31 172 LEU A C 1
ATOM 1365 O O . LEU A 1 172 ? -15.758 18.859 -6.668 1 91.31 172 LEU A O 1
ATOM 1369 N N . SER A 1 173 ? -17.312 17.484 -5.836 1 92.44 173 SER A N 1
ATOM 1370 C CA . SER A 1 173 ? -18.281 18.562 -5.691 1 92.44 173 SER A CA 1
ATOM 1371 C C . SER A 1 173 ? -17.922 19.484 -4.539 1 92.44 173 SER A C 1
ATOM 1373 O O . SER A 1 173 ? -17.125 19.125 -3.668 1 92.44 173 SER A O 1
ATOM 1375 N N . ARG A 1 174 ? -18.562 20.672 -4.594 1 90.88 174 ARG A N 1
ATOM 1376 C CA . ARG A 1 174 ? -18.359 21.625 -3.502 1 90.88 174 ARG A CA 1
ATOM 1377 C C . ARG A 1 174 ? -18.75 21.016 -2.162 1 90.88 174 ARG A C 1
ATOM 1379 O O . ARG A 1 174 ? -18.047 21.188 -1.163 1 90.88 174 ARG A O 1
ATOM 1386 N N . SER A 1 175 ? -19.812 20.281 -2.221 1 89.31 175 SER A N 1
ATOM 1387 C CA . SER A 1 175 ? -20.297 19.672 -0.988 1 89.31 175 SER A CA 1
ATOM 1388 C C . SER A 1 175 ? -19.344 18.578 -0.502 1 89.31 175 SER A C 1
ATOM 1390 O O . SER A 1 175 ? -19.078 18.469 0.697 1 89.31 175 SER A O 1
ATOM 1392 N N . GLU A 1 176 ? -18.844 17.797 -1.403 1 87.25 176 GLU A N 1
ATOM 1393 C CA . GLU A 1 176 ? -17.875 16.766 -1.045 1 87.25 176 GLU A CA 1
ATOM 1394 C C . GLU A 1 176 ? -16.594 17.359 -0.499 1 87.25 176 GLU A C 1
ATOM 1396 O O . GLU A 1 176 ? -16.031 16.875 0.489 1 87.25 176 GLU A O 1
ATOM 1401 N N . LEU A 1 177 ? -16.109 18.422 -1.125 1 91.38 177 LEU A N 1
ATOM 1402 C CA . LEU A 1 177 ? -14.898 19.094 -0.682 1 91.38 177 LEU A CA 1
ATOM 1403 C C . LEU A 1 177 ? -15.07 19.656 0.727 1 91.38 177 LEU A C 1
ATOM 1405 O O . LEU A 1 177 ? -14.188 19.516 1.571 1 91.38 177 LEU A O 1
ATOM 1409 N N . LEU A 1 178 ? -16.219 20.266 0.914 1 88.12 178 LEU A N 1
ATOM 1410 C CA . LEU A 1 178 ? -16.484 20.844 2.225 1 88.12 178 LEU A CA 1
ATOM 1411 C C . LEU A 1 178 ? -16.5 19.766 3.303 1 88.12 178 LEU A C 1
ATOM 1413 O O . LEU A 1 178 ? -15.859 19.906 4.344 1 88.12 178 LEU A O 1
ATOM 1417 N N . ARG A 1 179 ? -17.156 18.719 3.035 1 84.94 179 ARG A N 1
ATOM 1418 C CA . ARG A 1 179 ? -17.297 17.625 3.998 1 84.94 179 ARG A CA 1
ATOM 1419 C C . ARG A 1 179 ? -15.953 17 4.32 1 84.94 179 ARG A C 1
ATOM 1421 O O . ARG A 1 179 ? -15.656 16.719 5.484 1 84.94 179 ARG A O 1
ATOM 1428 N N . ARG A 1 180 ? -15.164 16.828 3.348 1 84.62 180 ARG A N 1
ATOM 1429 C CA . ARG A 1 180 ? -13.898 16.125 3.521 1 84.62 180 ARG A CA 1
ATOM 1430 C C . ARG A 1 180 ? -12.828 17.047 4.102 1 84.62 180 ARG A C 1
ATOM 1432 O O . ARG A 1 180 ? -12.031 16.625 4.938 1 84.62 180 ARG A O 1
ATOM 1439 N N . ALA A 1 181 ? -12.805 18.234 3.686 1 86.88 181 ALA A N 1
ATOM 1440 C CA . ALA A 1 181 ? -11.742 19.156 4.09 1 86.88 181 ALA A CA 1
ATOM 1441 C C . ALA A 1 181 ? -12.055 19.797 5.438 1 86.88 181 ALA A C 1
ATOM 1443 O O . ALA A 1 181 ? -11.148 20.047 6.238 1 86.88 181 ALA A O 1
ATOM 1444 N N . TRP A 1 182 ? -13.375 20.031 5.629 1 84.38 182 TRP A N 1
ATOM 1445 C CA . TRP A 1 182 ? -13.781 20.766 6.828 1 84.38 182 TRP A CA 1
ATOM 1446 C C . TRP A 1 182 ? -15.055 20.188 7.422 1 84.38 182 TRP A C 1
ATOM 1448 O O . TRP A 1 182 ? -16.094 20.844 7.469 1 84.38 182 TRP A O 1
ATOM 1458 N N . PRO A 1 183 ? -14.961 19.062 8.008 1 70.75 183 PRO A N 1
ATOM 1459 C CA . PRO A 1 183 ? -16.172 18.375 8.453 1 70.75 183 PRO A CA 1
ATOM 1460 C C . PRO A 1 183 ? -16.953 19.156 9.508 1 70.75 183 PRO A C 1
ATOM 1462 O O . PRO A 1 183 ? -18.172 19 9.625 1 70.75 183 PRO A O 1
ATOM 1465 N N . ASP A 1 184 ? -16.297 19.938 10.281 1 69.38 184 ASP A N 1
ATOM 1466 C CA . ASP A 1 184 ? -16.984 20.656 11.344 1 69.38 184 ASP A CA 1
ATOM 1467 C C . ASP A 1 184 ? -17.422 22.047 10.883 1 69.38 184 ASP A C 1
ATOM 1469 O O . ASP A 1 184 ? -17.953 22.828 11.672 1 69.38 184 ASP A O 1
ATOM 1473 N N . TYR A 1 185 ? -17.156 22.344 9.688 1 63.91 185 TYR A N 1
ATOM 1474 C CA . TYR A 1 185 ? -17.406 23.688 9.211 1 63.91 185 TYR A CA 1
ATOM 1475 C C . TYR A 1 185 ? -18.875 23.859 8.812 1 63.91 185 TYR A C 1
ATOM 1477 O O . TYR A 1 185 ? -19.547 22.891 8.453 1 63.91 185 TYR A O 1
ATOM 1485 N N . ILE A 1 186 ? -19.328 25.078 9.016 1 63.66 186 ILE A N 1
ATOM 1486 C CA . ILE A 1 186 ? -20.688 25.469 8.617 1 63.66 186 ILE A CA 1
ATOM 1487 C C . ILE A 1 186 ? -20.922 25.078 7.156 1 63.66 186 ILE A C 1
ATOM 1489 O O . ILE A 1 186 ? -20.047 25.281 6.305 1 63.66 186 ILE A O 1
ATOM 1493 N N . ASP A 1 187 ? -21.953 24.359 6.797 1 65.62 187 ASP A N 1
ATOM 1494 C CA . ASP A 1 187 ? -22.422 23.719 5.566 1 65.62 187 ASP A CA 1
ATOM 1495 C C . ASP A 1 187 ? -22.703 24.766 4.488 1 65.62 187 ASP A C 1
ATOM 1497 O O . ASP A 1 187 ? -23.844 24.938 4.059 1 65.62 187 ASP A O 1
ATOM 1501 N N . ASN A 1 188 ? -21.766 25.734 4.203 1 79.81 188 ASN A N 1
ATOM 1502 C CA . ASN A 1 188 ? -21.891 26.594 3.031 1 79.81 188 ASN A CA 1
ATOM 1503 C C . ASN A 1 188 ? -20.875 26.219 1.956 1 79.81 188 ASN A C 1
ATOM 1505 O O . ASN A 1 188 ? -19.75 26.719 1.968 1 79.81 188 ASN A O 1
ATOM 1509 N N . PRO A 1 189 ? -21.344 25.547 1.048 1 80.31 189 PRO A N 1
ATOM 1510 C CA . PRO A 1 189 ? -20.438 25.031 0.01 1 80.31 189 PRO A CA 1
ATOM 1511 C C . PRO A 1 189 ? -19.781 26.156 -0.804 1 80.31 189 PRO A C 1
ATOM 1513 O O . PRO A 1 189 ? -18.734 25.953 -1.424 1 80.31 189 PRO A O 1
ATOM 1516 N N . ARG A 1 190 ? -20.391 27.344 -0.714 1 81.69 190 ARG A N 1
ATOM 1517 C CA . ARG A 1 190 ? -19.828 28.453 -1.504 1 81.69 190 ARG A CA 1
ATOM 1518 C C . ARG A 1 190 ? -18.484 28.891 -0.954 1 81.69 190 ARG A C 1
ATOM 1520 O O . ARG A 1 190 ? -17.688 29.516 -1.665 1 81.69 190 ARG A O 1
ATOM 1527 N N . THR A 1 191 ? -18.266 28.547 0.304 1 89.12 191 THR A N 1
ATOM 1528 C CA . THR A 1 191 ? -16.984 28.875 0.921 1 89.12 191 THR A CA 1
ATOM 1529 C C . THR A 1 191 ? -15.836 28.219 0.167 1 89.12 191 THR A C 1
ATOM 1531 O O . THR A 1 191 ? -14.719 28.75 0.136 1 89.12 191 THR A O 1
ATOM 1534 N N . ILE A 1 192 ? -16.125 27.125 -0.45 1 92.31 192 ILE A N 1
ATOM 1535 C CA . ILE A 1 192 ? -15.117 26.391 -1.209 1 92.31 192 ILE A CA 1
ATOM 1536 C C . ILE A 1 192 ? -14.586 27.266 -2.34 1 92.31 192 ILE A C 1
ATOM 1538 O O . ILE A 1 192 ? -13.375 27.297 -2.588 1 92.31 192 ILE A O 1
ATOM 1542 N N . ASP A 1 193 ? -15.477 28 -2.977 1 93 193 ASP A N 1
ATOM 1543 C CA . ASP A 1 193 ? -15.078 28.828 -4.105 1 93 193 ASP A CA 1
ATOM 1544 C C . ASP A 1 193 ? -14.062 29.891 -3.68 1 93 193 ASP A C 1
ATOM 1546 O O . ASP A 1 193 ? -13.094 30.141 -4.395 1 93 193 ASP A O 1
ATOM 1550 N N . THR A 1 194 ? -14.312 30.453 -2.588 1 93.06 194 THR A N 1
ATOM 1551 C CA . THR A 1 194 ? -13.422 31.469 -2.055 1 93.06 194 THR A CA 1
ATOM 1552 C C . THR A 1 194 ? -12.023 30.906 -1.809 1 93.06 194 THR A C 1
ATOM 1554 O O . THR A 1 194 ? -11.023 31.516 -2.184 1 93.06 194 THR A O 1
ATOM 1557 N N . HIS A 1 195 ? -11.969 29.734 -1.211 1 94.19 195 HIS A N 1
ATOM 1558 C CA . HIS A 1 195 ? -10.68 29.141 -0.893 1 94.19 195 HIS A CA 1
ATOM 1559 C C . HIS A 1 195 ? -9.984 28.625 -2.148 1 94.19 195 HIS A C 1
ATOM 1561 O O . HIS A 1 195 ? -8.75 28.656 -2.238 1 94.19 195 HIS A O 1
ATOM 1567 N N . VAL A 1 196 ? -10.758 28.156 -3.092 1 94.94 196 VAL A N 1
ATOM 1568 C CA . VAL A 1 196 ? -10.172 27.75 -4.367 1 94.94 196 VAL A CA 1
ATOM 1569 C C . VAL A 1 196 ? -9.516 28.953 -5.039 1 94.94 196 VAL A C 1
ATOM 1571 O O . VAL A 1 196 ? -8.398 28.859 -5.555 1 94.94 196 VAL A O 1
ATOM 1574 N N . LEU A 1 197 ? -10.258 30.047 -5.051 1 94.62 197 LEU A N 1
ATOM 1575 C CA . LEU A 1 197 ? -9.703 31.281 -5.621 1 94.62 197 LEU A CA 1
ATOM 1576 C C . LEU A 1 197 ? -8.398 31.656 -4.93 1 94.62 197 LEU A C 1
ATOM 1578 O O . LEU A 1 197 ? -7.414 32 -5.59 1 94.62 197 LEU A O 1
ATOM 1582 N N . SER A 1 198 ? -8.406 31.609 -3.631 1 95.06 198 SER A N 1
ATOM 1583 C CA . SER A 1 198 ? -7.223 31.922 -2.846 1 95.06 198 SER A CA 1
ATOM 1584 C C . SER A 1 198 ? -6.066 30.984 -3.18 1 95.06 198 SER A C 1
ATOM 1586 O O . SER A 1 198 ? -4.926 31.422 -3.338 1 95.06 198 SER A O 1
ATOM 1588 N N . LEU A 1 199 ? -6.324 29.734 -3.299 1 95.31 199 LEU A N 1
ATOM 1589 C CA . LEU A 1 199 ? -5.316 28.75 -3.641 1 95.31 199 LEU A CA 1
ATOM 1590 C C . LEU A 1 199 ? -4.73 29.016 -5.023 1 95.31 199 LEU A C 1
ATOM 1592 O O . LEU A 1 199 ? -3.514 28.922 -5.215 1 95.31 199 LEU A O 1
ATOM 1596 N N . ARG A 1 200 ? -5.641 29.266 -5.938 1 95.31 200 ARG A N 1
ATOM 1597 C CA . ARG A 1 200 ? -5.195 29.547 -7.297 1 95.31 200 ARG A CA 1
ATOM 1598 C C . ARG A 1 200 ? -4.25 30.75 -7.332 1 95.31 200 ARG A C 1
ATOM 1600 O O . ARG A 1 200 ? -3.268 30.75 -8.078 1 95.31 200 ARG A O 1
ATOM 1607 N N . LYS A 1 201 ? -4.539 31.734 -6.598 1 96 201 LYS A N 1
ATOM 1608 C CA . LYS A 1 201 ? -3.684 32.906 -6.531 1 96 201 LYS A CA 1
ATOM 1609 C C . LYS A 1 201 ? -2.273 32.531 -6.078 1 96 201 LYS A C 1
ATOM 1611 O O . LYS A 1 201 ? -1.298 33.156 -6.504 1 96 201 LYS A O 1
ATOM 1616 N N . LYS A 1 202 ? -2.166 31.531 -5.312 1 94.81 202 LYS A N 1
ATOM 1617 C CA . LYS A 1 202 ? -0.884 31.172 -4.715 1 94.81 202 LYS A CA 1
ATOM 1618 C C . LYS A 1 202 ? -0.172 30.109 -5.555 1 94.81 202 LYS A C 1
ATOM 1620 O O . LYS A 1 202 ? 1.058 30.016 -5.531 1 94.81 202 LYS A O 1
ATOM 1625 N N . MET A 1 203 ? -0.938 29.375 -6.312 1 93.56 203 MET A N 1
ATOM 1626 C CA . MET A 1 203 ? -0.346 28.172 -6.902 1 93.56 203 MET A CA 1
ATOM 1627 C C . MET A 1 203 ? -0.306 28.281 -8.422 1 93.56 203 MET A C 1
ATOM 1629 O O . MET A 1 203 ? 0.464 27.578 -9.078 1 93.56 203 MET A O 1
ATOM 1633 N N . GLU A 1 204 ? -1.142 29.094 -8.938 1 92.94 204 GLU A N 1
ATOM 1634 C CA . GLU A 1 204 ? -1.255 29.188 -10.391 1 92.94 204 GLU A CA 1
ATOM 1635 C C . GLU A 1 204 ? -0.41 30.328 -10.938 1 92.94 204 GLU A C 1
ATOM 1637 O O . GLU A 1 204 ? -0.265 31.359 -10.289 1 92.94 204 GLU A O 1
ATOM 1642 N N . THR A 1 205 ? 0.094 30.156 -12.133 1 89.44 205 THR A N 1
ATOM 1643 C CA . THR A 1 205 ? 0.707 31.266 -12.836 1 89.44 205 THR A CA 1
ATOM 1644 C C . THR A 1 205 ? -0.323 32.344 -13.125 1 89.44 205 THR A C 1
ATOM 1646 O O . THR A 1 205 ? -0.065 33.531 -12.898 1 89.44 205 THR A O 1
ATOM 1649 N N . ASP A 1 206 ? -1.477 31.938 -13.602 1 90.81 206 ASP A N 1
ATOM 1650 C CA . ASP A 1 206 ? -2.627 32.812 -13.797 1 90.81 206 ASP A CA 1
ATOM 1651 C C . ASP A 1 206 ? -3.879 32.219 -13.148 1 90.81 206 ASP A C 1
ATOM 1653 O O . ASP A 1 206 ? -4.457 31.266 -13.656 1 90.81 206 ASP A O 1
ATOM 1657 N N . PRO A 1 207 ? -4.254 32.844 -12.086 1 91.19 207 PRO A N 1
ATOM 1658 C CA . PRO A 1 207 ? -5.414 32.312 -11.359 1 91.19 207 PRO A CA 1
ATOM 1659 C C . PRO A 1 207 ? -6.676 32.281 -12.219 1 91.19 207 PRO A C 1
ATOM 1661 O O . PRO A 1 207 ? -7.586 31.5 -11.938 1 91.19 207 PRO A O 1
ATOM 1664 N N . ARG A 1 208 ? -6.766 33.125 -13.258 1 88.94 208 ARG A N 1
ATOM 1665 C CA . ARG A 1 208 ? -7.953 33.188 -14.102 1 88.94 208 ARG A CA 1
ATOM 1666 C C . ARG A 1 208 ? -7.934 32.094 -15.156 1 88.94 208 ARG A C 1
ATOM 1668 O O . ARG A 1 208 ? -8.961 31.812 -15.773 1 88.94 208 ARG A O 1
ATOM 1675 N N . GLN A 1 209 ? -6.812 31.562 -15.375 1 90.31 209 GLN A N 1
ATOM 1676 C CA . GLN A 1 209 ? -6.645 30.422 -16.266 1 90.31 209 GLN A CA 1
ATOM 1677 C C . GLN A 1 209 ? -5.941 29.266 -15.555 1 90.31 209 GLN A C 1
ATOM 1679 O O . GLN A 1 209 ? -4.824 28.906 -15.922 1 90.31 209 GLN A O 1
ATOM 1684 N N . PRO A 1 210 ? -6.648 28.656 -14.648 1 92.12 210 PRO A N 1
ATOM 1685 C CA . PRO A 1 210 ? -6.008 27.656 -13.789 1 92.12 210 PRO A CA 1
ATOM 1686 C C . PRO A 1 210 ? -5.688 26.359 -14.531 1 92.12 210 PRO A C 1
ATOM 1688 O O . PRO A 1 210 ? -6.531 25.844 -15.273 1 92.12 210 PRO A O 1
ATOM 1691 N N . SER A 1 211 ? -4.492 25.922 -14.352 1 90.38 211 SER A N 1
ATOM 1692 C CA . SER A 1 211 ? -4.062 24.656 -14.945 1 90.38 211 SER A CA 1
ATOM 1693 C C . SER A 1 211 ? -3.977 23.562 -13.898 1 90.38 211 SER A C 1
ATOM 1695 O O . SER A 1 211 ? -4.156 22.375 -14.211 1 90.38 211 SER A O 1
ATOM 1697 N N . LEU A 1 212 ? -3.74 23.922 -12.664 1 93.06 212 LEU A N 1
ATOM 1698 C CA . LEU A 1 212 ? -3.541 22.953 -11.586 1 93.06 212 LEU A CA 1
ATOM 1699 C C . LEU A 1 212 ? -4.867 22.609 -10.914 1 93.06 212 LEU A C 1
ATOM 1701 O O . LEU A 1 212 ? -5.262 21.438 -10.883 1 93.06 212 LEU A O 1
ATOM 1705 N N . ILE A 1 213 ? -5.555 23.625 -10.43 1 95.5 213 ILE A N 1
ATOM 1706 C CA . ILE A 1 213 ? -6.859 23.438 -9.797 1 95.5 213 ILE A CA 1
ATOM 1707 C C . ILE A 1 213 ? -7.965 23.812 -10.781 1 95.5 213 ILE A C 1
ATOM 1709 O O . ILE A 1 213 ? -8.312 25 -10.898 1 95.5 213 ILE A O 1
ATOM 1713 N N . GLN A 1 214 ? -8.57 22.828 -11.336 1 94 214 GLN A N 1
ATOM 1714 C CA . GLN A 1 214 ? -9.469 23.078 -12.461 1 94 214 GLN A CA 1
ATOM 1715 C C . GLN A 1 214 ? -10.93 23 -12.023 1 94 214 GLN A C 1
ATOM 1717 O O . GLN A 1 214 ? -11.281 22.219 -11.148 1 94 214 GLN A O 1
ATOM 1722 N N . THR A 1 215 ? -11.672 23.844 -12.656 1 94.25 215 THR A N 1
ATOM 1723 C CA . THR A 1 215 ? -13.125 23.75 -12.539 1 94.25 215 THR A CA 1
ATOM 1724 C C . THR A 1 215 ? -13.68 22.75 -13.531 1 94.25 215 THR A C 1
ATOM 1726 O O . THR A 1 215 ? -13.367 22.797 -14.727 1 94.25 215 THR A O 1
ATOM 1729 N N . VAL A 1 216 ? -14.328 21.766 -13.031 1 92.12 216 VAL A N 1
ATOM 1730 C CA . VAL A 1 216 ? -15.055 20.828 -13.883 1 92.12 216 VAL A CA 1
ATOM 1731 C C . VAL A 1 216 ? -16.531 21.188 -13.906 1 92.12 216 VAL A C 1
ATOM 1733 O O . VAL A 1 216 ? -17.234 21.062 -12.891 1 92.12 216 VAL A O 1
ATOM 1736 N N . ARG A 1 217 ? -17 21.469 -15.062 1 87.81 217 ARG A N 1
ATOM 1737 C CA . ARG A 1 217 ? -18.344 22.016 -15.234 1 87.81 217 ARG A CA 1
ATOM 1738 C C . ARG A 1 217 ? -19.406 21.062 -14.695 1 87.81 217 ARG A C 1
ATOM 1740 O O . ARG A 1 217 ? -19.375 19.859 -14.992 1 87.81 217 ARG A O 1
ATOM 1747 N N . ASN A 1 218 ? -20.312 21.578 -13.875 1 87.94 218 ASN A N 1
ATOM 1748 C CA . ASN A 1 218 ? -21.469 20.922 -13.297 1 87.94 218 ASN A CA 1
ATOM 1749 C C . ASN A 1 218 ? -21.078 19.844 -12.289 1 87.94 218 ASN A C 1
ATOM 1751 O O . ASN A 1 218 ? -21.891 18.984 -11.938 1 87.94 218 ASN A O 1
ATOM 1755 N N . ILE A 1 219 ? -19.875 19.859 -11.938 1 91.5 219 ILE A N 1
ATOM 1756 C CA . ILE A 1 219 ? -19.422 18.891 -10.938 1 91.5 219 ILE A CA 1
ATOM 1757 C C . ILE A 1 219 ? -18.75 19.625 -9.773 1 91.5 219 ILE A C 1
ATOM 1759 O O . ILE A 1 219 ? -19.25 19.578 -8.648 1 91.5 219 ILE A O 1
ATOM 1763 N N . GLY A 1 220 ? -17.672 20.328 -9.969 1 94.75 220 GLY A N 1
ATOM 1764 C CA . GLY A 1 220 ? -16.906 20.984 -8.922 1 94.75 220 GLY A CA 1
ATOM 1765 C C . GLY A 1 220 ? -15.469 21.25 -9.32 1 94.75 220 GLY A C 1
ATOM 1766 O O . GLY A 1 220 ? -15.211 21.859 -10.359 1 94.75 220 GLY A O 1
ATOM 1767 N N . TYR A 1 221 ? -14.531 20.797 -8.508 1 95.38 221 TYR A N 1
ATOM 1768 C CA . TYR A 1 221 ? -13.125 21.109 -8.734 1 95.38 221 TYR A CA 1
ATOM 1769 C C . TYR A 1 221 ? -12.273 19.844 -8.719 1 95.38 221 TYR A C 1
ATOM 1771 O O . TYR A 1 221 ? -12.656 18.828 -8.117 1 95.38 221 TYR A O 1
ATOM 1779 N N . ARG A 1 222 ? -11.133 19.812 -9.383 1 94.06 222 ARG A N 1
ATOM 1780 C CA . ARG A 1 222 ? -10.156 18.734 -9.344 1 94.06 222 ARG A CA 1
ATOM 1781 C C . ARG A 1 222 ? -8.734 19.281 -9.391 1 94.06 222 ARG A C 1
ATOM 1783 O O . ARG A 1 222 ? -8.516 20.422 -9.805 1 94.06 222 ARG A O 1
ATOM 1790 N N . LEU A 1 223 ? -7.797 18.5 -8.828 1 92.19 223 LEU A N 1
ATOM 1791 C CA . LEU A 1 223 ? -6.375 18.766 -9.023 1 92.19 223 LEU A CA 1
ATOM 1792 C C . LEU A 1 223 ? -5.863 18.094 -10.289 1 92.19 223 LEU A C 1
ATOM 1794 O O . LEU A 1 223 ? -6.012 16.875 -10.453 1 92.19 223 LEU A O 1
ATOM 1798 N N . ASN A 1 224 ? -5.359 18.812 -11.188 1 89.12 224 ASN A N 1
ATOM 1799 C CA . ASN A 1 224 ? -4.812 18.281 -12.43 1 89.12 224 ASN A CA 1
ATOM 1800 C C . ASN A 1 224 ? -3.381 17.797 -12.242 1 89.12 224 ASN A C 1
ATOM 1802 O O . ASN A 1 224 ? -2.438 18.578 -12.266 1 89.12 224 ASN A O 1
ATOM 1806 N N . LEU A 1 225 ? -3.207 16.547 -12.164 1 78.94 225 LEU A N 1
ATOM 1807 C CA . LEU A 1 225 ? -1.9 15.969 -11.859 1 78.94 225 LEU A CA 1
ATOM 1808 C C . LEU A 1 225 ? -1.029 15.914 -13.109 1 78.94 225 LEU A C 1
ATOM 1810 O O . LEU A 1 225 ? 0.192 15.773 -13.016 1 78.94 225 LEU A O 1
ATOM 1814 N N . ASP A 1 226 ? -1.559 16 -14.258 1 75.94 226 ASP A N 1
ATOM 1815 C CA . ASP A 1 226 ? -0.833 15.883 -15.523 1 75.94 226 ASP A CA 1
ATOM 1816 C C . ASP A 1 226 ? 0.169 17.031 -15.68 1 75.94 226 ASP A C 1
ATOM 1818 O O . ASP A 1 226 ? 1.205 16.859 -16.328 1 75.94 226 ASP A O 1
ATOM 1822 N N . VAL A 1 227 ? -0.181 18.109 -15.062 1 76.62 227 VAL A N 1
ATOM 1823 C CA . VAL A 1 227 ? 0.66 19.297 -15.25 1 76.62 227 VAL A CA 1
ATOM 1824 C C . VAL A 1 227 ? 1.824 19.25 -14.258 1 76.62 227 VAL A C 1
ATOM 1826 O O . VAL A 1 227 ? 2.789 20 -14.398 1 76.62 227 VAL A O 1
ATOM 1829 N N . LEU A 1 228 ? 1.771 18.422 -13.328 1 75.5 228 LEU A N 1
ATOM 1830 C CA . LEU A 1 228 ? 2.773 18.359 -12.273 1 75.5 228 LEU A CA 1
ATOM 1831 C C . LEU A 1 228 ? 3.896 17.391 -12.641 1 75.5 228 LEU A C 1
ATOM 1833 O O . LEU A 1 228 ? 4.938 17.359 -11.977 1 75.5 228 LEU A O 1
ATOM 1837 N N . LYS A 1 229 ? 3.682 16.5 -13.586 1 60.56 229 LYS A N 1
ATOM 1838 C CA . LYS A 1 229 ? 4.691 15.531 -13.992 1 60.56 229 LYS A CA 1
ATOM 1839 C C . LYS A 1 229 ? 5.836 16.203 -14.742 1 60.56 229 LYS A C 1
ATOM 1841 O O . LYS A 1 229 ? 5.609 17.141 -15.523 1 60.56 229 LYS A O 1
ATOM 1846 N N . PRO A 1 230 ? 7.148 15.969 -14.195 1 47.34 230 PRO A N 1
ATOM 1847 C CA . PRO A 1 230 ? 8.258 16.578 -14.93 1 47.34 230 PRO A CA 1
ATOM 1848 C C . PRO A 1 230 ? 8.172 16.344 -16.438 1 47.34 230 PRO A C 1
ATOM 1850 O O . PRO A 1 230 ? 7.613 15.328 -16.875 1 47.34 230 PRO A O 1
ATOM 1853 N N . ASP A 1 231 ? 8.156 17.359 -17.25 1 43 231 ASP A N 1
ATOM 1854 C CA . ASP A 1 231 ? 8.328 17.188 -18.703 1 43 231 ASP A CA 1
ATOM 1855 C C . ASP A 1 231 ? 9.312 16.062 -19 1 43 231 ASP A C 1
ATOM 1857 O O . ASP A 1 231 ? 10.453 16.078 -18.531 1 43 231 ASP A O 1
ATOM 1861 N N . PRO A 1 232 ? 8.875 14.922 -19.328 1 39.47 232 PRO A N 1
ATOM 1862 C CA . PRO A 1 232 ? 9.852 13.93 -19.766 1 39.47 232 PRO A CA 1
ATOM 1863 C C . PRO A 1 232 ? 10.945 14.531 -20.656 1 39.47 232 PRO A C 1
ATOM 1865 O O . PRO A 1 232 ? 11.938 13.867 -20.953 1 39.47 232 PRO A O 1
ATOM 1868 N N . SER A 1 233 ? 10.688 15.641 -21.266 1 37.38 233 SER A N 1
ATOM 1869 C CA . SER A 1 233 ? 11.609 16.109 -22.297 1 37.38 233 SER A CA 1
ATOM 1870 C C . SER A 1 233 ? 13.008 16.328 -21.719 1 37.38 233 SER A C 1
ATOM 1872 O O . SER A 1 233 ? 13.961 16.562 -22.469 1 37.38 233 SER A O 1
ATOM 1874 N N . TRP A 1 234 ? 13.133 16.594 -20.484 1 33.56 234 TRP A N 1
ATOM 1875 C CA . TRP A 1 234 ? 14.508 16.938 -20.125 1 33.56 234 TRP A CA 1
ATOM 1876 C C . TRP A 1 234 ? 15.367 15.68 -20 1 33.56 234 TRP A C 1
ATOM 1878 O O . TRP A 1 234 ? 16.484 15.734 -19.469 1 33.56 234 TRP A O 1
ATOM 1888 N N . TYR A 1 235 ? 14.789 14.578 -20.109 1 31.7 235 TYR A N 1
ATOM 1889 C CA . TYR A 1 235 ? 15.812 13.547 -20.172 1 31.7 235 TYR A CA 1
ATOM 1890 C C . TYR A 1 235 ? 16.688 13.727 -21.406 1 31.7 235 TYR A C 1
ATOM 1892 O O . TYR A 1 235 ? 16.188 13.836 -22.531 1 31.7 235 TYR A O 1
ATOM 1900 N N . PRO A 1 236 ? 17.891 14.305 -21.188 1 28.44 236 PRO A N 1
ATOM 1901 C CA . PRO A 1 236 ? 18.781 14.266 -22.359 1 28.44 236 PRO A CA 1
ATOM 1902 C C . PRO A 1 236 ? 18.75 12.914 -23.062 1 28.44 236 PRO A C 1
ATOM 1904 O O . PRO A 1 236 ? 18.625 11.875 -22.422 1 28.44 236 PRO A O 1
ATOM 1907 N N . SER A 1 237 ? 18.094 12.859 -24.109 1 27.75 237 SER A N 1
ATOM 1908 C CA . SER A 1 237 ? 18.297 11.758 -25.047 1 27.75 237 SER A CA 1
ATOM 1909 C C . SER A 1 237 ? 19.766 11.336 -25.078 1 27.75 237 SER A C 1
ATOM 1911 O O . SER A 1 237 ? 20.625 12.094 -25.547 1 27.75 237 SER A O 1
ATOM 1913 N N . VAL A 1 238 ? 20.297 10.812 -24.016 1 27.2 238 VAL A N 1
ATOM 1914 C CA . VAL A 1 238 ? 21.609 10.258 -24.328 1 27.2 238 VAL A CA 1
ATOM 1915 C C . VAL A 1 238 ? 21.547 9.445 -25.609 1 27.2 238 VAL A C 1
ATOM 1917 O O . VAL A 1 238 ? 20.875 8.406 -25.656 1 27.2 238 VAL A O 1
ATOM 1920 N N . ASN A 1 239 ? 21.359 10.07 -26.719 1 27.09 239 ASN A N 1
ATOM 1921 C CA . ASN A 1 239 ? 21.641 9.523 -28.031 1 27.09 239 ASN A CA 1
ATOM 1922 C C . ASN A 1 239 ? 22.984 8.797 -28.078 1 27.09 239 ASN A C 1
ATOM 1924 O O . ASN A 1 239 ? 24.016 9.414 -28.328 1 27.09 239 ASN A O 1
ATOM 1928 N N . GLY A 1 240 ? 23.516 8.188 -26.938 1 26.19 240 GLY A N 1
ATOM 1929 C CA . GLY A 1 240 ? 24.734 7.516 -27.344 1 26.19 240 GLY A CA 1
ATOM 1930 C C . GLY A 1 240 ? 24.547 6.57 -28.516 1 26.19 240 GLY A C 1
ATOM 1931 O O . GLY A 1 240 ? 23.625 5.754 -28.5 1 26.19 240 GLY A O 1
ATOM 1932 N N . GLN A 1 241 ? 24.75 7.102 -29.688 1 27.23 241 GLN A N 1
ATOM 1933 C CA . GLN A 1 241 ? 25.141 6.344 -30.875 1 27.23 241 GLN A CA 1
ATOM 1934 C C . GLN A 1 241 ? 26.156 5.258 -30.531 1 27.23 241 GLN A C 1
ATOM 1936 O O . GLN A 1 241 ? 27.266 5.562 -30.094 1 27.23 241 GLN A O 1
ATOM 1941 N N . LEU A 1 242 ? 25.781 4.234 -29.844 1 27.53 242 LEU A N 1
ATOM 1942 C CA . LEU A 1 242 ? 26.766 3.148 -29.812 1 27.53 242 LEU A CA 1
ATOM 1943 C C . LEU A 1 242 ? 27.312 2.859 -31.203 1 27.53 242 LEU A C 1
ATOM 1945 O O . LEU A 1 242 ? 26.562 2.836 -32.188 1 27.53 242 LEU A O 1
ATOM 1949 N N . PRO A 1 243 ? 28.609 3.26 -31.422 1 27.66 243 PRO A N 1
ATOM 1950 C CA . PRO A 1 243 ? 29.203 2.975 -32.75 1 27.66 243 PRO A CA 1
ATOM 1951 C C . PRO A 1 243 ? 28.938 1.545 -33.219 1 27.66 243 PRO A C 1
ATOM 1953 O O . PRO A 1 243 ? 28.656 0.667 -32.375 1 27.66 243 PRO A O 1
ATOM 1956 N N . PRO A 1 244 ? 28.703 1.398 -34.469 1 26.39 244 PRO A N 1
ATOM 1957 C CA . PRO A 1 244 ? 28.469 0.118 -35.156 1 26.39 244 PRO A CA 1
ATOM 1958 C C . PRO A 1 244 ? 29.531 -0.922 -34.844 1 26.39 244 PRO A C 1
ATOM 1960 O O . PRO A 1 244 ? 30.719 -0.583 -34.719 1 26.39 244 PRO A O 1
ATOM 1963 N N . ILE A 1 245 ? 29.328 -1.779 -33.844 1 27.3 245 ILE A N 1
ATOM 1964 C CA . ILE A 1 245 ? 30.297 -2.854 -33.625 1 27.3 245 ILE A CA 1
ATOM 1965 C C . ILE A 1 245 ? 30.625 -3.529 -34.938 1 27.3 245 ILE A C 1
ATOM 1967 O O . ILE A 1 245 ? 29.734 -4.043 -35.625 1 27.3 245 ILE A O 1
ATOM 1971 N N . GLN A 1 246 ? 31.562 -2.891 -35.625 1 23.33 246 GLN A N 1
ATOM 1972 C CA . GLN A 1 246 ? 32.156 -3.531 -36.781 1 23.33 246 GLN A CA 1
ATOM 1973 C C . GLN A 1 246 ? 32.75 -4.895 -36.438 1 23.33 246 GLN A C 1
ATOM 1975 O O . GLN A 1 246 ? 33.625 -4.992 -35.594 1 23.33 246 GLN A O 1
ATOM 1980 N N . ALA A 1 247 ? 31.906 -5.914 -36.344 1 21.03 247 ALA A N 1
ATOM 1981 C CA . ALA A 1 247 ? 32.406 -7.281 -36.344 1 21.03 247 ALA A CA 1
ATOM 1982 C C . ALA A 1 247 ? 33.375 -7.523 -37.5 1 21.03 247 ALA A C 1
ATOM 1984 O O . ALA A 1 247 ? 33 -7.43 -38.656 1 21.03 247 ALA A O 1
ATOM 1985 N N . LYS A 1 248 ? 34.656 -7.07 -37.219 1 24.14 248 LYS A N 1
ATOM 1986 C CA . LYS A 1 248 ? 35.688 -7.535 -38.125 1 24.14 248 LYS A CA 1
ATOM 1987 C C . LYS A 1 248 ? 35.594 -9.047 -38.344 1 24.14 248 LYS A C 1
ATOM 1989 O O . LYS A 1 248 ? 35.625 -9.812 -37.375 1 24.14 248 LYS A O 1
ATOM 1994 N N . THR A 1 249 ? 34.812 -9.461 -39.438 1 21.62 249 THR A N 1
ATOM 1995 C CA . THR A 1 249 ? 34.812 -10.75 -40.094 1 21.62 249 THR A CA 1
ATOM 1996 C C . THR A 1 249 ? 36.25 -11.172 -40.438 1 21.62 249 THR A C 1
ATOM 1998 O O . THR A 1 249 ? 36.969 -10.445 -41.125 1 21.62 249 THR A O 1
ATOM 2001 N N . GLY A 1 250 ? 37.062 -11.664 -39.375 1 22.47 250 GLY A N 1
ATOM 2002 C CA . GLY A 1 250 ? 38.25 -12.352 -39.906 1 22.47 250 GLY A CA 1
ATOM 2003 C C . GLY A 1 250 ? 37.938 -13.266 -41.062 1 22.47 250 GLY A C 1
ATOM 2004 O O . GLY A 1 250 ? 36.844 -13.867 -41.125 1 22.47 250 GLY A O 1
ATOM 2005 N N . SER A 1 251 ? 38.688 -12.961 -42.219 1 20.92 251 S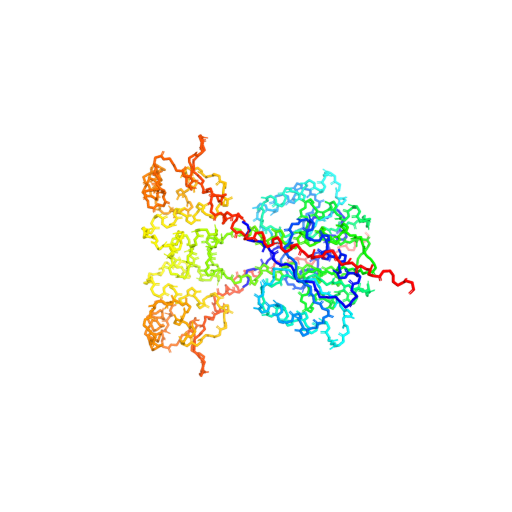ER A N 1
ATOM 2006 C CA . SER A 1 251 ? 39.438 -13.992 -42.938 1 20.92 251 SER A CA 1
ATOM 2007 C C . SER A 1 251 ? 40.375 -14.742 -42.031 1 20.92 251 SER A C 1
ATOM 2009 O O . SER A 1 251 ? 40.969 -14.156 -41.094 1 20.92 251 SER A O 1
ATOM 2011 N N . MET B 1 1 ? 3.736 10.281 -12.82 1 30.27 1 MET B N 1
ATOM 2012 C CA . MET B 1 1 ? 3.797 8.898 -12.359 1 30.27 1 MET B CA 1
ATOM 2013 C C . MET B 1 1 ? 5.242 8.469 -12.117 1 30.27 1 MET B C 1
ATOM 2015 O O . MET B 1 1 ? 6.062 8.5 -13.039 1 30.27 1 MET B O 1
ATOM 2019 N N . GLY B 1 2 ? 5.922 8.766 -11.172 1 39.66 2 GLY B N 1
ATOM 2020 C CA . GLY B 1 2 ? 7.355 8.523 -11.125 1 39.66 2 GLY B CA 1
ATOM 2021 C C . GLY B 1 2 ? 7.734 7.121 -11.57 1 39.66 2 GLY B C 1
ATOM 2022 O O . GLY B 1 2 ? 6.926 6.195 -11.484 1 39.66 2 GLY B O 1
ATOM 2023 N N . SER B 1 3 ? 8.539 6.953 -12.648 1 49.03 3 SER B N 1
ATOM 2024 C CA . SER B 1 3 ? 8.977 5.719 -13.297 1 49.03 3 SER B CA 1
ATOM 2025 C C . SER B 1 3 ? 9.32 4.645 -12.273 1 49.03 3 SER B C 1
ATOM 2027 O O . SER B 1 3 ? 10.18 4.855 -11.406 1 49.03 3 SER B O 1
ATOM 2029 N N . ALA B 1 4 ? 8.359 3.734 -11.922 1 65.81 4 ALA B N 1
ATOM 2030 C CA . ALA B 1 4 ? 8.594 2.668 -10.953 1 65.81 4 ALA B CA 1
ATOM 2031 C C . ALA B 1 4 ? 9.766 1.787 -11.383 1 65.81 4 ALA B C 1
ATOM 2033 O O . ALA B 1 4 ? 9.82 1.341 -12.531 1 65.81 4 ALA B O 1
ATOM 2034 N N . TYR B 1 5 ? 10.922 1.849 -10.75 1 82.25 5 TYR B N 1
ATOM 2035 C CA . TYR B 1 5 ? 12.109 1.048 -11.008 1 82.25 5 TYR B CA 1
ATOM 2036 C C . TYR B 1 5 ? 11.906 -0.393 -10.555 1 82.25 5 TYR B C 1
ATOM 2038 O O . TYR B 1 5 ? 11.383 -0.639 -9.461 1 82.25 5 TYR B O 1
ATOM 2046 N N . ILE B 1 6 ? 12.141 -1.274 -11.578 1 95 6 ILE B N 1
ATOM 2047 C CA . ILE B 1 6 ? 12.133 -2.699 -11.266 1 95 6 ILE B CA 1
ATOM 2048 C C . ILE B 1 6 ? 13.562 -3.244 -11.297 1 95 6 ILE B C 1
ATOM 2050 O O . ILE B 1 6 ? 14.328 -2.941 -12.219 1 95 6 ILE B O 1
ATOM 2054 N N . SER B 1 7 ? 13.953 -3.918 -10.234 1 97.19 7 SER B N 1
ATOM 2055 C CA . SER B 1 7 ? 15.25 -4.586 -10.188 1 97.19 7 SER B CA 1
ATOM 2056 C C . SER B 1 7 ? 15.102 -6.086 -10.43 1 97.19 7 SER B C 1
ATOM 2058 O O . SER B 1 7 ? 14.336 -6.758 -9.734 1 97.19 7 SER B O 1
ATOM 2060 N N . ILE B 1 8 ? 15.82 -6.574 -11.461 1 98.5 8 ILE B N 1
ATOM 2061 C CA . ILE B 1 8 ? 15.844 -8 -11.75 1 98.5 8 ILE B CA 1
ATOM 2062 C C . ILE B 1 8 ? 17.141 -8.617 -11.242 1 98.5 8 ILE B C 1
ATOM 2064 O O . ILE B 1 8 ? 18.234 -8.164 -11.602 1 98.5 8 ILE B O 1
ATOM 2068 N N . ILE B 1 9 ? 17.047 -9.625 -10.383 1 98.56 9 ILE B N 1
ATOM 2069 C CA . ILE B 1 9 ? 18.188 -10.375 -9.875 1 98.56 9 ILE B CA 1
ATOM 2070 C C . ILE B 1 9 ? 18.125 -11.812 -10.375 1 98.56 9 ILE B C 1
ATOM 2072 O O . ILE B 1 9 ? 17.344 -12.625 -9.859 1 98.56 9 ILE B O 1
ATOM 2076 N N . GLU B 1 10 ? 18.922 -12.141 -11.336 1 98.06 10 GLU B N 1
ATOM 2077 C CA . GLU B 1 10 ? 18.859 -13.391 -12.078 1 98.06 10 GLU B CA 1
ATOM 2078 C C . GLU B 1 10 ? 20.219 -13.773 -12.633 1 98.06 10 GLU B C 1
ATOM 2080 O O . GLU B 1 10 ? 20.844 -12.992 -13.367 1 98.06 10 GLU B O 1
ATOM 2085 N N . GLY B 1 11 ? 20.672 -14.977 -12.297 1 96.44 11 GLY B N 1
ATOM 2086 C CA . GLY B 1 11 ? 22 -15.43 -12.688 1 96.44 11 GLY B CA 1
ATOM 2087 C C . GLY B 1 11 ? 22.094 -15.797 -14.156 1 96.44 11 GLY B C 1
ATOM 2088 O O . GLY B 1 11 ? 23.172 -15.68 -14.758 1 96.44 11 GLY B O 1
ATOM 2089 N N . ASN B 1 12 ? 21.031 -16.375 -14.805 1 96.5 12 ASN B N 1
ATOM 2090 C CA . ASN B 1 12 ? 21 -16.719 -16.219 1 96.5 12 ASN B CA 1
ATOM 2091 C C . ASN B 1 12 ? 20.906 -15.477 -17.094 1 96.5 12 ASN B C 1
ATOM 2093 O O . ASN B 1 12 ? 19.875 -14.805 -17.109 1 96.5 12 ASN B O 1
ATOM 2097 N N . PRO B 1 13 ? 21.969 -15.195 -17.812 1 96.81 13 PRO B N 1
ATOM 2098 C CA . PRO B 1 13 ? 21.984 -13.938 -18.562 1 96.81 13 PRO B CA 1
ATOM 2099 C C . PRO B 1 13 ? 20.891 -13.875 -19.625 1 96.81 13 PRO B C 1
ATOM 2101 O O . PRO B 1 13 ? 20.359 -12.797 -19.906 1 96.81 13 PRO B O 1
ATOM 2104 N N . HIS B 1 14 ? 20.531 -15.016 -20.203 1 97.38 14 HIS B N 1
ATOM 2105 C CA . HIS B 1 14 ? 19.5 -15.031 -21.234 1 97.38 14 HIS B CA 1
ATOM 2106 C C . HIS B 1 14 ? 18.125 -14.703 -20.641 1 97.38 14 HIS B C 1
ATOM 2108 O O . HIS B 1 14 ? 17.406 -13.852 -21.172 1 97.38 14 HIS B O 1
ATOM 2114 N N . LEU B 1 15 ? 17.797 -15.375 -19.547 1 97.56 15 LEU B N 1
ATOM 2115 C CA . LEU B 1 15 ? 16.516 -15.109 -18.891 1 97.56 15 LEU B CA 1
ATOM 2116 C C . LEU B 1 15 ? 16.484 -13.68 -18.344 1 97.56 15 LEU B C 1
ATOM 2118 O O . LEU B 1 15 ? 15.461 -13 -18.469 1 97.56 15 LEU B O 1
ATOM 2122 N N . ARG B 1 16 ? 17.531 -13.227 -17.734 1 97.94 16 ARG B N 1
ATOM 2123 C CA . ARG B 1 16 ? 17.641 -11.883 -17.188 1 97.94 16 ARG B CA 1
ATOM 2124 C C . ARG B 1 16 ? 17.359 -10.828 -18.25 1 97.94 16 ARG B C 1
ATOM 2126 O O . ARG B 1 16 ? 16.578 -9.906 -18.031 1 97.94 16 ARG B O 1
ATOM 2133 N N . SER B 1 17 ? 18 -11 -19.406 1 97.56 17 SER B N 1
ATOM 2134 C CA . SER B 1 17 ? 17.828 -10.07 -20.516 1 97.56 17 SER B CA 1
ATOM 2135 C C . SER B 1 17 ? 16.406 -10.109 -21.047 1 97.56 17 SER B C 1
ATOM 2137 O O . SER B 1 17 ? 15.828 -9.062 -21.375 1 97.56 17 SER B O 1
ATOM 2139 N N . LEU B 1 18 ? 15.891 -11.328 -21.203 1 98 18 LEU B N 1
ATOM 2140 C CA . LEU B 1 18 ? 14.531 -11.5 -21.719 1 98 18 LEU B CA 1
ATOM 2141 C C . LEU B 1 18 ? 13.523 -10.805 -20.812 1 98 18 LEU B C 1
ATOM 2143 O O . LEU B 1 18 ? 12.656 -10.062 -21.297 1 98 18 LEU B O 1
ATOM 2147 N N . LEU B 1 19 ? 13.625 -11.047 -19.484 1 98.44 19 LEU B N 1
ATOM 2148 C CA . LEU B 1 19 ? 12.742 -10.398 -18.516 1 98.44 19 LEU B CA 1
ATOM 2149 C C . LEU B 1 19 ? 12.859 -8.875 -18.609 1 98.44 19 LEU B C 1
ATOM 2151 O O . LEU B 1 19 ? 11.852 -8.172 -18.625 1 98.44 19 LEU B O 1
ATOM 2155 N N . GLY B 1 20 ? 14.109 -8.383 -18.594 1 97.88 20 GLY B N 1
ATOM 2156 C CA . GLY B 1 20 ? 14.367 -6.953 -18.688 1 97.88 20 GLY B CA 1
ATOM 2157 C C . GLY B 1 20 ? 13.75 -6.312 -19.906 1 97.88 20 GLY B C 1
ATOM 2158 O O . GLY B 1 20 ? 13.102 -5.266 -19.812 1 97.88 20 GLY B O 1
ATOM 2159 N N . TRP B 1 21 ? 13.938 -6.973 -21.047 1 97.12 21 TRP B N 1
ATOM 2160 C CA . TRP B 1 21 ? 13.422 -6.465 -22.312 1 97.12 21 TRP B CA 1
ATOM 2161 C C . TRP B 1 21 ? 11.898 -6.332 -22.266 1 97.12 21 TRP B C 1
ATOM 2163 O O . TRP B 1 21 ? 11.352 -5.297 -22.656 1 97.12 21 TRP B O 1
ATOM 2173 N N . HIS B 1 22 ? 11.219 -7.32 -21.844 1 97.56 22 HIS B N 1
ATOM 2174 C CA . HIS B 1 22 ? 9.758 -7.324 -21.828 1 97.56 22 HIS B CA 1
ATOM 2175 C C . HIS B 1 22 ? 9.211 -6.273 -20.859 1 97.56 22 HIS B C 1
ATOM 2177 O O . HIS B 1 22 ? 8.242 -5.582 -21.172 1 97.56 22 HIS B O 1
ATOM 2183 N N . LEU B 1 23 ? 9.836 -6.125 -19.672 1 97.06 23 LEU B N 1
ATOM 2184 C CA . LEU B 1 23 ? 9.398 -5.133 -18.703 1 97.06 23 LEU B CA 1
ATOM 2185 C C . LEU B 1 23 ? 9.609 -3.717 -19.234 1 97.06 23 LEU B C 1
ATOM 2187 O O . LEU B 1 23 ? 8.75 -2.848 -19.047 1 97.06 23 LEU B O 1
ATOM 2191 N N . GLN B 1 24 ? 10.719 -3.516 -19.891 1 94.12 24 GLN B N 1
ATOM 2192 C CA . GLN B 1 24 ? 11 -2.209 -20.469 1 94.12 24 GLN B CA 1
ATOM 2193 C C . GLN B 1 24 ? 10.008 -1.889 -21.594 1 94.12 24 GLN B C 1
ATOM 2195 O O . GLN B 1 24 ? 9.578 -0.743 -21.734 1 94.12 24 GLN B O 1
ATOM 2200 N N . HIS B 1 25 ? 9.703 -2.895 -22.312 1 94.25 25 HIS B N 1
ATOM 2201 C CA . HIS B 1 25 ? 8.789 -2.732 -23.438 1 94.25 25 HIS B CA 1
ATOM 2202 C C . HIS B 1 25 ? 7.418 -2.252 -22.953 1 94.25 25 HIS B C 1
ATOM 2204 O O . HIS B 1 25 ? 6.727 -1.527 -23.672 1 94.25 25 HIS B O 1
ATOM 2210 N N . VAL B 1 26 ? 7.074 -2.674 -21.797 1 90.75 26 VAL B N 1
ATOM 2211 C CA . VAL B 1 26 ? 5.766 -2.252 -21.297 1 90.75 26 VAL B CA 1
ATOM 2212 C C . VAL B 1 26 ? 5.906 -0.97 -20.484 1 90.75 26 VAL B C 1
ATOM 2214 O O . VAL B 1 26 ? 4.957 -0.539 -19.828 1 90.75 26 VAL B O 1
ATOM 2217 N N . GLY B 1 27 ? 7.098 -0.395 -20.359 1 88.88 27 GLY B N 1
ATOM 2218 C CA . GLY B 1 27 ? 7.207 0.977 -19.891 1 88.88 27 GLY B CA 1
ATOM 2219 C C . GLY B 1 27 ? 7.945 1.097 -18.578 1 88.88 27 GLY B C 1
ATOM 2220 O O . GLY B 1 27 ? 8.023 2.184 -18 1 88.88 27 GLY B O 1
ATOM 2221 N N . TYR B 1 28 ? 8.547 0.094 -18.016 1 87.75 28 TYR B N 1
ATOM 2222 C CA . TYR B 1 28 ? 9.25 0.165 -16.734 1 87.75 28 TYR B CA 1
ATOM 2223 C C . TYR B 1 28 ? 10.719 0.496 -16.953 1 87.75 28 TYR B C 1
ATOM 2225 O O . TYR B 1 28 ? 11.305 0.14 -17.969 1 87.75 28 TYR B O 1
ATOM 2233 N N . SER B 1 29 ? 11.266 1.243 -16.016 1 90.44 29 SER B N 1
ATOM 2234 C CA . SER B 1 29 ? 12.719 1.299 -15.898 1 90.44 29 SER B CA 1
ATOM 2235 C C . SER B 1 29 ? 13.258 0.076 -15.164 1 90.44 29 SER B C 1
ATOM 2237 O O . SER B 1 29 ? 12.703 -0.341 -14.148 1 90.44 29 SER B O 1
ATOM 2239 N N . VAL B 1 30 ? 14.352 -0.493 -15.797 1 95.69 30 VAL B N 1
ATOM 2240 C CA . VAL B 1 30 ? 14.773 -1.783 -15.258 1 95.69 30 VAL B CA 1
ATOM 2241 C C . VAL B 1 30 ? 16.281 -1.766 -14.984 1 95.69 30 VAL B C 1
ATOM 2243 O O . VAL B 1 30 ? 17.047 -1.268 -15.797 1 95.69 30 VAL B O 1
ATOM 2246 N N . CYS B 1 31 ? 16.625 -2.227 -13.789 1 95.56 31 CYS B N 1
ATOM 2247 C CA . CYS B 1 31 ? 18 -2.555 -13.461 1 95.56 31 CYS B CA 1
ATOM 2248 C C . CYS B 1 31 ? 18.188 -4.062 -13.352 1 95.56 31 CYS B C 1
ATOM 2250 O O . CYS B 1 31 ? 17.312 -4.77 -12.875 1 95.56 31 CYS B O 1
ATOM 2252 N N . GLN B 1 32 ? 19.312 -4.477 -13.812 1 97.38 32 GLN B N 1
ATOM 2253 C CA . GLN B 1 32 ? 19.578 -5.91 -13.828 1 97.38 32 GLN B CA 1
ATOM 2254 C C . GLN B 1 32 ? 20.844 -6.238 -13.023 1 97.38 32 GLN B C 1
ATOM 2256 O O . GLN B 1 32 ? 21.828 -5.516 -13.094 1 97.38 32 GLN B O 1
ATOM 2261 N N . SER B 1 33 ? 20.734 -7.281 -12.258 1 97.75 33 SER B N 1
ATOM 2262 C CA . SER B 1 33 ? 21.859 -7.773 -11.484 1 97.75 33 SER B CA 1
ATOM 2263 C C . SER B 1 33 ? 22.047 -9.281 -11.656 1 97.75 33 SER B C 1
ATOM 2265 O O . SER B 1 33 ? 21.062 -10.023 -11.695 1 97.75 33 SER B O 1
ATOM 2267 N N . ALA B 1 34 ? 23.328 -9.719 -11.695 1 97.19 34 ALA B N 1
ATOM 2268 C CA . ALA B 1 34 ? 23.625 -11.133 -11.898 1 97.19 34 ALA B CA 1
ATOM 2269 C C . ALA B 1 34 ? 23.906 -11.828 -10.57 1 97.19 34 ALA B C 1
ATOM 2271 O O . ALA B 1 34 ? 23.969 -13.062 -10.508 1 97.19 34 ALA B O 1
ATOM 2272 N N . ASP B 1 35 ? 24.125 -11.008 -9.57 1 96.62 35 ASP B N 1
ATOM 2273 C CA . ASP B 1 35 ? 24.5 -11.562 -8.266 1 96.62 35 ASP B CA 1
ATOM 2274 C C . ASP B 1 35 ? 24 -10.672 -7.129 1 96.62 35 ASP B C 1
ATOM 2276 O O . ASP B 1 35 ? 23.469 -9.586 -7.371 1 96.62 35 ASP B O 1
ATOM 2280 N N . PHE B 1 36 ? 24.156 -11.219 -5.863 1 96.19 36 PHE B N 1
ATOM 2281 C CA . PHE B 1 36 ? 23.625 -10.539 -4.688 1 96.19 36 PHE B CA 1
ATOM 2282 C C . PHE B 1 36 ? 24.359 -9.234 -4.434 1 96.19 36 PHE B C 1
ATOM 2284 O O . PHE B 1 36 ? 23.75 -8.25 -4.008 1 96.19 36 PHE B O 1
ATOM 2291 N N . HIS B 1 37 ? 25.625 -9.281 -4.656 1 93.5 37 HIS B N 1
ATOM 2292 C CA . HIS B 1 37 ? 26.438 -8.102 -4.383 1 93.5 37 HIS B CA 1
ATOM 2293 C C . HIS B 1 37 ? 25.984 -6.914 -5.23 1 93.5 37 HIS B C 1
ATOM 2295 O O . HIS B 1 37 ? 25.703 -5.84 -4.703 1 93.5 37 HIS B O 1
ATOM 2301 N N . HIS B 1 38 ? 25.906 -7.125 -6.496 1 95 38 HIS B N 1
ATOM 2302 C CA . HIS B 1 38 ? 25.438 -6.074 -7.395 1 95 38 HIS B CA 1
ATOM 2303 C C . HIS B 1 38 ? 24 -5.68 -7.086 1 95 38 HIS B C 1
ATOM 2305 O O . HIS B 1 38 ? 23.641 -4.504 -7.164 1 95 38 HIS B O 1
ATOM 2311 N N . ALA B 1 39 ? 23.188 -6.645 -6.719 1 96.31 39 ALA B N 1
ATOM 2312 C CA . ALA B 1 39 ? 21.797 -6.391 -6.387 1 96.31 39 ALA B CA 1
ATOM 2313 C C . ALA B 1 39 ? 21.672 -5.434 -5.199 1 96.31 39 ALA B C 1
ATOM 2315 O O . ALA B 1 39 ? 20.828 -4.543 -5.195 1 96.31 39 ALA B O 1
ATOM 2316 N N . ARG B 1 40 ? 22.469 -5.621 -4.203 1 91.56 40 ARG B N 1
ATOM 2317 C CA . ARG B 1 40 ? 22.453 -4.754 -3.027 1 91.56 40 ARG B CA 1
ATOM 2318 C C . ARG B 1 40 ? 22.859 -3.328 -3.391 1 91.56 40 ARG B C 1
ATOM 2320 O O . ARG B 1 40 ? 22.25 -2.365 -2.924 1 91.56 40 ARG B O 1
ATOM 2327 N N . GLU B 1 41 ? 23.844 -3.221 -4.184 1 87.69 41 GLU B N 1
ATOM 2328 C CA . GLU B 1 41 ? 24.281 -1.906 -4.637 1 87.69 41 GLU B CA 1
ATOM 2329 C C . GLU B 1 41 ? 23.172 -1.17 -5.375 1 87.69 41 GLU B C 1
ATOM 2331 O O . GLU B 1 41 ? 22.922 0.009 -5.113 1 87.69 41 GLU B O 1
ATOM 2336 N N . VAL B 1 42 ? 22.578 -1.9 -6.324 1 88.75 42 VAL B N 1
ATOM 2337 C CA . VAL B 1 42 ? 21.484 -1.338 -7.102 1 88.75 42 VAL B CA 1
ATOM 2338 C C . VAL B 1 42 ? 20.344 -0.914 -6.172 1 88.75 42 VAL B C 1
ATOM 2340 O O . VAL B 1 42 ? 19.75 0.15 -6.355 1 88.75 42 VAL B O 1
ATOM 2343 N N . PHE B 1 43 ? 20.016 -1.726 -5.145 1 87.75 43 PHE B N 1
ATOM 2344 C CA . PHE B 1 43 ? 18.938 -1.431 -4.199 1 87.75 43 PHE B CA 1
ATOM 2345 C C . PHE B 1 43 ? 19.188 -0.099 -3.498 1 87.75 43 PHE B C 1
ATOM 2347 O O . PHE B 1 43 ? 18.281 0.734 -3.4 1 87.75 43 PHE B O 1
ATOM 2354 N N . TYR B 1 44 ? 20.344 0.077 -3.051 1 76.31 44 TYR B N 1
ATOM 2355 C CA . TYR B 1 44 ? 20.672 1.277 -2.289 1 76.31 44 TYR B CA 1
ATOM 2356 C C . TYR B 1 44 ? 20.641 2.514 -3.18 1 76.31 44 TYR B C 1
ATOM 2358 O O . TYR B 1 44 ? 20.328 3.611 -2.717 1 76.31 44 TYR B O 1
ATOM 2366 N N . THR B 1 45 ? 20.891 2.309 -4.438 1 72.94 45 THR B N 1
ATOM 2367 C CA . THR B 1 45 ? 21.016 3.453 -5.328 1 72.94 45 THR B CA 1
ATOM 2368 C C . THR B 1 45 ? 19.672 3.795 -5.977 1 72.94 45 THR B C 1
ATOM 2370 O O . THR B 1 45 ? 19.375 4.965 -6.199 1 72.94 45 THR B O 1
ATOM 2373 N N . THR B 1 46 ? 18.812 2.828 -6.273 1 75.5 46 THR B N 1
ATOM 2374 C CA . THR B 1 46 ? 17.625 3.072 -7.094 1 75.5 46 THR B CA 1
ATOM 2375 C C . THR B 1 46 ? 16.359 2.912 -6.27 1 75.5 46 THR B C 1
ATOM 2377 O O . THR B 1 46 ? 15.289 3.396 -6.66 1 75.5 46 THR B O 1
ATOM 2380 N N . GLN B 1 47 ? 16.422 2.184 -5.133 1 77.06 47 GLN B N 1
ATOM 2381 C CA . GLN B 1 47 ? 15.25 1.901 -4.309 1 77.06 47 GLN B CA 1
ATOM 2382 C C . GLN B 1 47 ? 14.078 1.431 -5.168 1 77.06 47 GLN B C 1
ATOM 2384 O O . GLN B 1 47 ? 13.055 2.111 -5.258 1 77.06 47 GLN B O 1
ATOM 2389 N N . PRO B 1 48 ? 14.258 0.271 -5.754 1 88.31 48 PRO B N 1
ATOM 2390 C CA . PRO B 1 48 ? 13.25 -0.22 -6.695 1 88.31 48 PRO B CA 1
ATOM 2391 C C . PRO B 1 48 ? 11.898 -0.478 -6.031 1 88.31 48 PRO B C 1
ATOM 2393 O O . PRO B 1 48 ? 11.844 -0.881 -4.867 1 88.31 48 PRO B O 1
ATOM 2396 N N . SER B 1 49 ? 10.828 -0.245 -6.781 1 87.25 49 SER B N 1
ATOM 2397 C CA . SER B 1 49 ? 9.477 -0.525 -6.305 1 87.25 49 SER B CA 1
ATOM 2398 C C . SER B 1 49 ? 9.188 -2.021 -6.316 1 87.25 49 SER B C 1
ATOM 2400 O O . SER B 1 49 ? 8.391 -2.512 -5.508 1 87.25 49 SER B O 1
ATOM 2402 N N . LEU B 1 50 ? 9.812 -2.691 -7.262 1 94.62 50 LEU B N 1
ATOM 2403 C CA . LEU B 1 50 ? 9.641 -4.133 -7.41 1 94.62 50 LEU B CA 1
ATOM 2404 C C . LEU B 1 50 ? 10.977 -4.816 -7.656 1 94.62 50 LEU B C 1
ATOM 2406 O O . LEU B 1 50 ? 11.797 -4.324 -8.438 1 94.62 50 LEU B O 1
ATOM 2410 N N . VAL B 1 51 ? 11.211 -5.871 -6.914 1 97.19 51 VAL B N 1
ATOM 2411 C CA . VAL B 1 51 ? 12.375 -6.723 -7.125 1 97.19 51 VAL B CA 1
ATOM 2412 C C . VAL B 1 51 ? 11.93 -8.094 -7.629 1 97.19 51 VAL B C 1
ATOM 2414 O O . VAL B 1 51 ? 11.078 -8.742 -7.016 1 97.19 51 VAL B O 1
ATOM 2417 N N . VAL B 1 52 ? 12.398 -8.5 -8.805 1 98.62 52 VAL B N 1
ATOM 2418 C CA . VAL B 1 52 ? 12.242 -9.859 -9.32 1 98.62 52 VAL B CA 1
ATOM 2419 C C . VAL B 1 52 ? 13.453 -10.703 -8.945 1 98.62 52 VAL B C 1
ATOM 2421 O O . VAL B 1 52 ? 14.562 -10.453 -9.414 1 98.62 52 VAL B O 1
ATOM 2424 N N . LEU B 1 53 ? 13.25 -11.695 -8.109 1 98.69 53 LEU B N 1
ATOM 2425 C CA . LEU B 1 53 ? 14.344 -12.414 -7.473 1 98.69 53 LEU B CA 1
ATOM 2426 C C . LEU B 1 53 ? 14.328 -13.891 -7.852 1 98.69 53 LEU B C 1
ATOM 2428 O O . LEU B 1 53 ? 13.328 -14.586 -7.621 1 98.69 53 LEU B O 1
ATOM 2432 N N . ASP B 1 54 ? 15.398 -14.359 -8.422 1 98.38 54 ASP B N 1
ATOM 2433 C CA . ASP B 1 54 ? 15.586 -15.789 -8.641 1 98.38 54 ASP B CA 1
ATOM 2434 C C . ASP B 1 54 ? 15.844 -16.516 -7.32 1 98.38 54 ASP B C 1
ATOM 2436 O O . ASP B 1 54 ? 16.797 -16.188 -6.598 1 98.38 54 ASP B O 1
ATOM 2440 N N . ALA B 1 55 ? 15.078 -17.531 -7.082 1 97.5 55 ALA B N 1
ATOM 2441 C CA . ALA B 1 55 ? 15.188 -18.281 -5.828 1 97.5 55 ALA B CA 1
ATOM 2442 C C . ALA B 1 55 ? 16.438 -19.156 -5.816 1 97.5 55 ALA B C 1
ATOM 2444 O O . ALA B 1 55 ? 16.875 -19.609 -4.754 1 97.5 55 ALA B O 1
ATOM 2445 N N . GLU B 1 56 ? 17 -19.453 -6.965 1 96.12 56 GLU B N 1
ATOM 2446 C CA . GLU B 1 56 ? 18.125 -20.375 -7.098 1 96.12 56 GLU B CA 1
ATOM 2447 C C . GLU B 1 56 ? 19.391 -19.625 -7.496 1 96.12 56 GLU B C 1
ATOM 2449 O O . GLU B 1 56 ? 20.281 -20.203 -8.125 1 96.12 56 GLU B O 1
ATOM 2454 N N . LEU B 1 57 ? 19.5 -18.422 -7.223 1 95.88 57 LEU B N 1
ATOM 2455 C CA . LEU B 1 57 ? 20.688 -17.625 -7.551 1 95.88 57 LEU B CA 1
ATOM 2456 C C . LEU B 1 57 ? 21.922 -18.172 -6.852 1 95.88 57 LEU B C 1
ATOM 2458 O O . LEU B 1 57 ? 21.922 -18.359 -5.633 1 95.88 57 LEU B O 1
ATOM 2462 N N . PRO B 1 58 ? 22.953 -18.469 -7.594 1 92.19 58 PRO B N 1
ATOM 2463 C CA . PRO B 1 58 ? 24.172 -18.969 -6.965 1 92.19 58 PRO B CA 1
ATOM 2464 C C . PRO B 1 58 ? 24.906 -17.906 -6.145 1 92.19 58 PRO B C 1
ATOM 2466 O O . PRO B 1 58 ? 24.703 -16.719 -6.367 1 92.19 58 PRO B O 1
ATOM 2469 N N . GLY B 1 59 ? 25.797 -18.359 -5.199 1 91.25 59 GLY B N 1
ATOM 2470 C CA . GLY B 1 59 ? 26.656 -17.438 -4.473 1 91.25 59 GLY B CA 1
ATOM 2471 C C . GLY B 1 59 ? 26.062 -16.969 -3.164 1 91.25 59 GLY B C 1
ATOM 2472 O O . GLY B 1 59 ? 26.656 -16.156 -2.451 1 91.25 59 GLY B O 1
ATOM 2473 N N . GLY B 1 60 ? 24.875 -17.453 -2.842 1 90.31 60 GLY B N 1
ATOM 2474 C CA . GLY B 1 60 ? 24.234 -17.062 -1.603 1 90.31 60 GLY B CA 1
ATOM 2475 C C . GLY B 1 60 ? 22.906 -17.75 -1.371 1 90.31 60 GLY B C 1
ATOM 2476 O O . GLY B 1 60 ? 22.641 -18.797 -1.956 1 90.31 60 GLY B O 1
ATOM 2477 N N . ASN B 1 61 ? 22.219 -17.188 -0.44 1 95.81 61 ASN B N 1
ATOM 2478 C CA . ASN B 1 61 ? 20.891 -17.688 -0.068 1 95.81 61 ASN B CA 1
ATOM 2479 C C . ASN B 1 61 ? 19.797 -16.703 -0.452 1 95.81 61 ASN B C 1
ATOM 2481 O O . ASN B 1 61 ? 19.625 -15.664 0.2 1 95.81 61 ASN B O 1
ATOM 2485 N N . SER B 1 62 ? 19.078 -17.094 -1.427 1 97.19 62 SER B N 1
ATOM 2486 C CA . SER B 1 62 ? 18.062 -16.203 -1.978 1 97.19 62 SER B CA 1
ATOM 2487 C C . SER B 1 62 ? 16.969 -15.906 -0.954 1 97.19 62 SER B C 1
ATOM 2489 O O . SER B 1 62 ? 16.406 -14.812 -0.941 1 97.19 62 SER B O 1
ATOM 2491 N N . LEU B 1 63 ? 16.641 -16.906 -0.087 1 97.44 63 LEU B N 1
ATOM 2492 C CA . LEU B 1 63 ? 15.617 -16.703 0.937 1 97.44 63 LEU B CA 1
ATOM 2493 C C . LEU B 1 63 ? 16.078 -15.688 1.974 1 97.44 63 LEU B C 1
ATOM 2495 O O . LEU B 1 63 ? 15.305 -14.836 2.406 1 97.44 63 LEU B O 1
ATOM 2499 N N . GLU B 1 64 ? 17.266 -15.742 2.348 1 95.69 64 GLU B N 1
ATOM 2500 C CA . GLU B 1 64 ? 17.828 -14.758 3.266 1 95.69 64 GLU B CA 1
ATOM 2501 C C . GLU B 1 64 ? 17.859 -13.367 2.643 1 95.69 64 GLU B C 1
ATOM 2503 O O . GLU B 1 64 ? 17.578 -12.367 3.318 1 95.69 64 GLU B O 1
ATOM 2508 N N . PHE B 1 65 ? 18.234 -13.359 1.394 1 96.5 65 PHE B N 1
ATOM 2509 C CA . PHE B 1 65 ? 18.234 -12.086 0.691 1 96.5 65 PHE B CA 1
ATOM 2510 C C . PHE B 1 65 ? 16.828 -11.508 0.637 1 96.5 65 PHE B C 1
ATOM 2512 O O . PHE B 1 65 ? 16.641 -10.297 0.813 1 96.5 65 PHE B O 1
ATOM 2519 N N . CYS B 1 66 ? 15.867 -12.359 0.399 1 96.94 66 CYS B N 1
ATOM 2520 C CA . CYS B 1 66 ? 14.461 -11.969 0.389 1 96.94 66 CYS B CA 1
ATOM 2521 C C . CYS B 1 66 ? 14.055 -11.375 1.729 1 96.94 66 CYS B C 1
ATOM 2523 O O . CYS B 1 66 ? 13.383 -10.336 1.775 1 96.94 66 CYS B O 1
ATOM 2525 N N . GLN B 1 67 ? 14.438 -11.977 2.773 1 93.56 67 GLN B N 1
ATOM 2526 C CA . GLN B 1 67 ? 14.156 -11.477 4.113 1 93.56 67 GLN B CA 1
ATOM 2527 C C . GLN B 1 67 ? 14.781 -10.102 4.324 1 93.56 67 GLN B C 1
ATOM 2529 O O . GLN B 1 67 ? 14.164 -9.219 4.922 1 93.56 67 GLN B O 1
ATOM 2534 N N . TRP B 1 68 ? 15.984 -10.023 3.906 1 90.62 68 TRP B N 1
ATOM 2535 C CA . TRP B 1 68 ? 16.672 -8.734 3.996 1 90.62 68 TRP B CA 1
ATOM 2536 C C . TRP B 1 68 ? 15.898 -7.652 3.254 1 90.62 68 TRP B C 1
ATOM 2538 O O . TRP B 1 68 ? 15.703 -6.551 3.775 1 90.62 68 TRP B O 1
ATOM 2548 N N . LEU B 1 69 ? 15.461 -7.91 2.027 1 91.75 69 LEU B N 1
ATOM 2549 C CA . LEU B 1 69 ? 14.672 -6.965 1.243 1 91.75 69 LEU B CA 1
ATOM 2550 C C . LEU B 1 69 ? 13.414 -6.551 1.995 1 91.75 69 LEU B C 1
ATOM 2552 O O . LEU B 1 69 ? 13.055 -5.371 2.018 1 91.75 69 LEU B O 1
ATOM 2556 N N . LEU B 1 70 ? 12.719 -7.582 2.559 1 87.5 70 LEU B N 1
ATOM 2557 C CA . LEU B 1 70 ? 11.484 -7.332 3.303 1 87.5 70 LEU B CA 1
ATOM 2558 C C . LEU B 1 70 ? 11.727 -6.336 4.434 1 87.5 70 LEU B C 1
ATOM 2560 O O . LEU B 1 70 ? 10.891 -5.465 4.684 1 87.5 70 LEU B O 1
ATOM 2564 N N . GLN B 1 71 ? 12.766 -6.441 5.031 1 79.12 71 GLN B N 1
ATOM 2565 C CA . GLN B 1 71 ? 13.102 -5.578 6.16 1 79.12 71 GLN B CA 1
ATOM 2566 C C . GLN B 1 71 ? 13.328 -4.141 5.707 1 79.12 71 GLN B C 1
ATOM 2568 O O . GLN B 1 71 ? 13.203 -3.207 6.5 1 79.12 71 GLN B O 1
ATOM 2573 N N . GLN B 1 72 ? 13.68 -4.039 4.488 1 72.56 72 GLN B N 1
ATOM 2574 C CA . GLN B 1 72 ? 13.898 -2.691 3.977 1 72.56 72 GLN B CA 1
ATOM 2575 C C . GLN B 1 72 ? 12.578 -1.971 3.73 1 72.56 72 GLN B C 1
ATOM 2577 O O . GLN B 1 72 ? 12.547 -0.747 3.584 1 72.56 72 GLN B O 1
ATOM 2582 N N . ARG B 1 73 ? 11.328 -2.646 3.662 1 65.38 73 ARG B N 1
ATOM 2583 C CA . ARG B 1 73 ? 9.922 -2.264 3.715 1 65.38 73 ARG B CA 1
ATOM 2584 C C . ARG B 1 73 ? 9.516 -1.493 2.463 1 65.38 73 ARG B C 1
ATOM 2586 O O . ARG B 1 73 ? 8.367 -1.062 2.338 1 65.38 73 ARG B O 1
ATOM 2593 N N . GLN B 1 74 ? 10.367 -1.407 1.466 1 69.56 74 GLN B N 1
ATOM 2594 C CA . GLN B 1 74 ? 10.023 -0.501 0.375 1 69.56 74 GLN B CA 1
ATOM 2595 C C . GLN B 1 74 ? 9.664 -1.275 -0.89 1 69.56 74 GLN B C 1
ATOM 2597 O O . GLN B 1 74 ? 8.68 -0.963 -1.556 1 69.56 74 GLN B O 1
ATOM 2602 N N . SER B 1 75 ? 10.336 -2.359 -1.11 1 86.38 75 SER B N 1
ATOM 2603 C CA . SER B 1 75 ? 10.203 -3.014 -2.408 1 86.38 75 SER B CA 1
ATOM 2604 C C . SER B 1 75 ? 9.258 -4.207 -2.33 1 86.38 75 SER B C 1
ATOM 2606 O O . SER B 1 75 ? 9.305 -4.984 -1.372 1 86.38 75 SER B O 1
ATOM 2608 N N . LEU B 1 76 ? 8.328 -4.289 -3.287 1 92.88 76 LEU B N 1
ATOM 2609 C CA . LEU B 1 76 ? 7.621 -5.543 -3.514 1 92.88 76 LEU B CA 1
ATOM 2610 C C . LEU B 1 76 ? 8.555 -6.598 -4.098 1 92.88 76 LEU B C 1
ATOM 2612 O O . LEU B 1 76 ? 9.555 -6.262 -4.738 1 92.88 76 LEU B O 1
ATOM 2616 N N . ILE B 1 77 ? 8.297 -7.867 -3.777 1 97.06 77 ILE B N 1
ATOM 2617 C CA . ILE B 1 77 ? 9.211 -8.93 -4.188 1 97.06 77 ILE B CA 1
ATOM 2618 C C . ILE B 1 77 ? 8.445 -10.008 -4.945 1 97.06 77 ILE B C 1
ATOM 2620 O O . ILE B 1 77 ? 7.504 -10.602 -4.41 1 97.06 77 ILE B O 1
ATOM 2624 N N . LEU B 1 78 ? 8.773 -10.227 -6.207 1 98.56 78 LEU B N 1
ATOM 2625 C CA . LEU B 1 78 ? 8.328 -11.367 -6.988 1 98.56 78 LEU B CA 1
ATOM 2626 C C . LEU B 1 78 ? 9.43 -12.414 -7.105 1 98.56 78 LEU B C 1
ATOM 2628 O O . LEU B 1 78 ? 10.453 -12.172 -7.746 1 98.56 78 LEU B O 1
ATOM 2632 N N . MET B 1 79 ? 9.203 -13.547 -6.496 1 98.69 79 MET B N 1
ATOM 2633 C CA . MET B 1 79 ? 10.195 -14.625 -6.539 1 98.69 79 MET B CA 1
ATOM 2634 C C . MET B 1 79 ? 9.945 -15.555 -7.719 1 98.69 79 MET B C 1
ATOM 2636 O O . MET B 1 79 ? 8.805 -15.977 -7.949 1 98.69 79 MET B O 1
ATOM 2640 N N . LEU B 1 80 ? 10.945 -15.781 -8.516 1 98.62 80 LEU B N 1
ATOM 2641 C CA . LEU B 1 80 ? 10.938 -16.781 -9.57 1 98.62 80 LEU B CA 1
ATOM 2642 C C . LEU B 1 80 ? 11.703 -18.031 -9.141 1 98.62 80 LEU B C 1
ATOM 2644 O O . LEU B 1 80 ? 12.836 -17.938 -8.664 1 98.62 80 LEU B O 1
ATOM 2648 N N . SER B 1 81 ? 11.086 -19.203 -9.32 1 98.31 81 SER B N 1
ATOM 2649 C CA . SER B 1 81 ? 11.75 -20.391 -8.812 1 98.31 81 SER B CA 1
ATOM 2650 C C . SER B 1 81 ? 11.438 -21.609 -9.68 1 98.31 81 SER B C 1
ATOM 2652 O O . SER B 1 81 ? 10.344 -21.719 -10.234 1 98.31 81 SER B O 1
ATOM 2654 N N . ALA B 1 82 ? 12.367 -22.547 -9.727 1 97.19 82 ALA B N 1
ATOM 2655 C CA . ALA B 1 82 ? 12.164 -23.844 -10.367 1 97.19 82 ALA B CA 1
ATOM 2656 C C . ALA B 1 82 ? 11.453 -24.812 -9.43 1 97.19 82 ALA B C 1
ATOM 2658 O O . ALA B 1 82 ? 10.969 -25.875 -9.859 1 97.19 82 ALA B O 1
ATOM 2659 N N . ARG B 1 83 ? 11.438 -24.547 -8.219 1 97.19 83 ARG B N 1
ATOM 2660 C CA . ARG B 1 83 ? 10.781 -25.391 -7.227 1 97.19 83 ARG B CA 1
ATOM 2661 C C . ARG B 1 83 ? 9.289 -25.109 -7.156 1 97.19 83 ARG B C 1
ATOM 2663 O O . ARG B 1 83 ? 8.883 -23.953 -7.02 1 97.19 83 ARG B O 1
ATOM 2670 N N . ASN B 1 84 ? 8.539 -26.062 -7.199 1 95.56 84 ASN B N 1
ATOM 2671 C CA . ASN B 1 84 ? 7.105 -25.844 -7.363 1 95.56 84 ASN B CA 1
ATOM 2672 C C . ASN B 1 84 ? 6.297 -26.578 -6.301 1 95.56 84 ASN B C 1
ATOM 2674 O O . ASN B 1 84 ? 5.07 -26.656 -6.383 1 95.56 84 ASN B O 1
ATOM 2678 N N . THR B 1 85 ? 6.934 -27.172 -5.273 1 97.19 85 THR B N 1
ATOM 2679 C CA . THR B 1 85 ? 6.18 -27.828 -4.215 1 97.19 85 THR B CA 1
ATOM 2680 C C . THR B 1 85 ? 5.512 -26.797 -3.309 1 97.19 85 THR B C 1
ATOM 2682 O O . THR B 1 85 ? 5.977 -25.656 -3.203 1 97.19 85 THR B O 1
ATOM 2685 N N . GLU B 1 86 ? 4.398 -27.203 -2.67 1 97.31 86 GLU B N 1
ATOM 2686 C CA . GLU B 1 86 ? 3.717 -26.328 -1.728 1 97.31 86 GLU B CA 1
ATOM 2687 C C . GLU B 1 86 ? 4.68 -25.812 -0.661 1 97.31 86 GLU B C 1
ATOM 2689 O O . GLU B 1 86 ? 4.645 -24.625 -0.306 1 97.31 86 GLU B O 1
ATOM 2694 N N . SER B 1 87 ? 5.465 -26.734 -0.154 1 97.94 87 SER B N 1
ATOM 2695 C CA . SER B 1 87 ? 6.426 -26.375 0.883 1 97.94 87 SER B CA 1
ATOM 2696 C C . SER B 1 87 ? 7.379 -25.281 0.396 1 97.94 87 SER B C 1
ATOM 2698 O O . SER B 1 87 ? 7.668 -24.328 1.124 1 97.94 87 SER B O 1
ATOM 2700 N N . ASP B 1 88 ? 7.891 -25.422 -0.816 1 97.81 88 ASP B N 1
ATOM 2701 C CA . ASP B 1 88 ? 8.805 -24.422 -1.381 1 97.81 88 ASP B CA 1
ATOM 2702 C C . ASP B 1 88 ? 8.109 -23.078 -1.546 1 97.81 88 ASP B C 1
ATOM 2704 O O . ASP B 1 88 ? 8.68 -22.031 -1.202 1 97.81 88 ASP B O 1
ATOM 2708 N N . ILE B 1 89 ? 6.945 -23.109 -2.072 1 98.31 89 ILE B N 1
ATOM 2709 C CA . ILE B 1 89 ? 6.176 -21.891 -2.318 1 98.31 89 ILE B CA 1
ATOM 2710 C C . ILE B 1 89 ? 5.91 -21.172 -0.999 1 98.31 89 ILE B C 1
ATOM 2712 O O . ILE B 1 89 ? 6.148 -19.969 -0.885 1 98.31 89 ILE B O 1
ATOM 2716 N N . VAL B 1 90 ? 5.488 -21.922 0.012 1 98.44 90 VAL B N 1
ATOM 2717 C CA . VAL B 1 90 ? 5.188 -21.375 1.329 1 98.44 90 VAL B CA 1
ATOM 2718 C C . VAL B 1 90 ? 6.445 -20.766 1.931 1 98.44 90 VAL B C 1
ATOM 2720 O O . VAL B 1 90 ? 6.402 -19.656 2.48 1 98.44 90 VAL B O 1
ATOM 2723 N N . ARG B 1 91 ? 7.551 -21.422 1.787 1 97.88 91 ARG B N 1
ATOM 2724 C CA . ARG B 1 91 ? 8.812 -20.922 2.32 1 97.88 91 ARG B CA 1
ATOM 2725 C C . ARG B 1 91 ? 9.203 -19.594 1.66 1 97.88 91 ARG B C 1
ATOM 2727 O O . ARG B 1 91 ? 9.641 -18.656 2.336 1 97.88 91 ARG B O 1
ATOM 2734 N N . GLY B 1 92 ? 9.086 -19.547 0.361 1 98.31 92 GLY B N 1
ATOM 2735 C CA . GLY B 1 92 ? 9.383 -18.312 -0.355 1 98.31 92 GLY B CA 1
ATOM 2736 C C . GLY B 1 92 ? 8.508 -17.156 0.07 1 98.31 92 GLY B C 1
ATOM 2737 O O . GLY B 1 92 ? 9.008 -16.062 0.332 1 98.31 92 GLY B O 1
ATOM 2738 N N . LEU B 1 93 ? 7.219 -17.375 0.156 1 97.94 93 LEU B N 1
ATOM 2739 C CA . LEU B 1 93 ? 6.262 -16.344 0.538 1 97.94 93 LEU B CA 1
ATOM 2740 C C . LEU B 1 93 ? 6.496 -15.883 1.975 1 97.94 93 LEU B C 1
ATOM 2742 O O . LEU B 1 93 ? 6.465 -14.688 2.264 1 97.94 93 LEU B O 1
ATOM 2746 N N . ARG B 1 94 ? 6.789 -16.766 2.84 1 96.38 94 ARG B N 1
ATOM 2747 C CA . ARG B 1 94 ? 6.996 -16.438 4.246 1 96.38 94 ARG B CA 1
ATOM 2748 C C . ARG B 1 94 ? 8.336 -15.75 4.453 1 96.38 94 ARG B C 1
ATOM 2750 O O . ARG B 1 94 ? 8.516 -15.008 5.426 1 96.38 94 ARG B O 1
ATOM 2757 N N . ALA B 1 95 ? 9.273 -15.992 3.566 1 96.44 95 ALA B N 1
ATOM 2758 C CA . ALA B 1 95 ? 10.562 -15.305 3.633 1 96.44 95 ALA B CA 1
ATOM 2759 C C . ALA B 1 95 ? 10.406 -13.82 3.305 1 96.44 95 ALA B C 1
ATOM 2761 O O . ALA B 1 95 ? 11.297 -13.016 3.605 1 96.44 95 ALA B O 1
ATOM 2762 N N . GLY B 1 96 ? 9.336 -13.477 2.584 1 95.75 96 GLY B N 1
ATOM 2763 C CA . GLY B 1 96 ? 9.102 -12.062 2.326 1 95.75 96 GLY B CA 1
ATOM 2764 C C . GLY B 1 96 ? 8.539 -11.797 0.945 1 95.75 96 GLY B C 1
ATOM 2765 O O . GLY B 1 96 ? 8.117 -10.672 0.648 1 95.75 96 GLY B O 1
ATOM 2766 N N . ALA B 1 97 ? 8.523 -12.828 0.067 1 97.81 97 ALA B N 1
ATOM 2767 C CA . ALA B 1 97 ? 8.023 -12.625 -1.289 1 97.81 97 ALA B CA 1
ATOM 2768 C C . ALA B 1 97 ? 6.543 -12.25 -1.275 1 97.81 97 ALA B C 1
ATOM 2770 O O . ALA B 1 97 ? 5.762 -12.805 -0.494 1 97.81 97 ALA B O 1
ATOM 2771 N N . ASP B 1 98 ? 6.172 -11.297 -2.1 1 96.12 98 ASP B N 1
ATOM 2772 C CA . ASP B 1 98 ? 4.777 -10.891 -2.244 1 96.12 98 ASP B CA 1
ATOM 2773 C C . ASP B 1 98 ? 4.047 -11.781 -3.244 1 96.12 98 ASP B C 1
ATOM 2775 O O . ASP B 1 98 ? 2.814 -11.836 -3.25 1 96.12 98 ASP B O 1
ATOM 2779 N N . ASP B 1 99 ? 4.758 -12.367 -4.117 1 98.06 99 ASP B N 1
ATOM 2780 C CA . ASP B 1 99 ? 4.27 -13.352 -5.078 1 98.06 99 ASP B CA 1
ATOM 2781 C C . ASP B 1 99 ? 5.359 -14.359 -5.434 1 98.06 99 ASP B C 1
ATOM 2783 O O . ASP B 1 99 ? 6.543 -14.117 -5.184 1 98.06 99 ASP B O 1
ATOM 2787 N N . TYR B 1 100 ? 4.949 -15.5 -5.883 1 98.56 100 TYR B N 1
ATOM 2788 C CA . TYR B 1 100 ? 5.805 -16.625 -6.242 1 98.56 100 TYR B CA 1
ATOM 2789 C C . TYR B 1 100 ? 5.383 -17.219 -7.578 1 98.56 100 TYR B C 1
ATOM 2791 O O . TYR B 1 100 ? 4.23 -17.625 -7.75 1 98.56 100 TYR B O 1
ATOM 2799 N N . LEU B 1 101 ? 6.305 -17.25 -8.539 1 98.44 101 LEU B N 1
ATOM 2800 C CA . LEU B 1 101 ? 6.039 -17.766 -9.875 1 98.44 101 LEU B CA 1
ATOM 2801 C C . LEU B 1 101 ? 7.004 -18.891 -10.219 1 98.44 101 LEU B C 1
ATOM 2803 O O . LEU B 1 101 ? 8.219 -18.703 -10.219 1 98.44 101 LEU B O 1
ATOM 2807 N N . THR B 1 102 ? 6.469 -20.047 -10.5 1 97.75 102 THR B N 1
ATOM 2808 C CA . THR B 1 102 ? 7.273 -21.234 -10.766 1 97.75 102 THR B CA 1
ATOM 2809 C C . THR B 1 102 ? 7.797 -21.219 -12.195 1 97.75 102 THR B C 1
ATOM 2811 O O . THR B 1 102 ? 7.078 -20.844 -13.125 1 97.75 102 THR B O 1
ATOM 2814 N N . LYS B 1 103 ? 9.047 -21.609 -12.336 1 96.69 103 LYS B N 1
ATOM 2815 C CA . LYS B 1 103 ? 9.648 -21.859 -13.641 1 96.69 103 LYS B CA 1
ATOM 2816 C C . LYS B 1 103 ? 9.352 -23.281 -14.109 1 96.69 103 LYS B C 1
ATOM 2818 O O . LYS B 1 103 ? 9.367 -24.219 -13.312 1 96.69 103 LYS B O 1
ATOM 2823 N N . PRO B 1 104 ? 9.102 -23.469 -15.438 1 96.88 104 PRO B N 1
ATOM 2824 C CA . PRO B 1 104 ? 8.9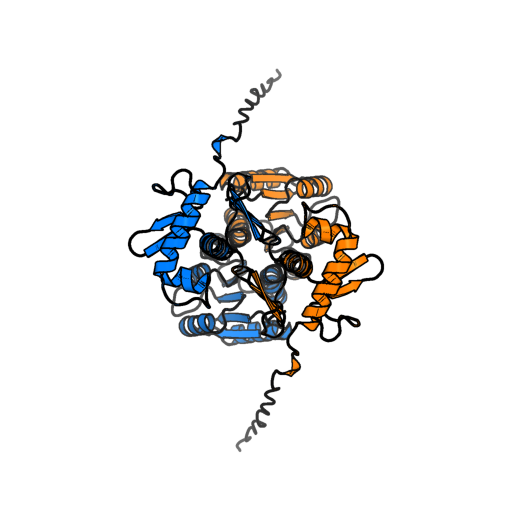38 -22.453 -16.484 1 96.88 104 PRO B CA 1
ATOM 2825 C C . PRO B 1 104 ? 7.613 -21.703 -16.375 1 96.88 104 PRO B C 1
ATOM 2827 O O . PRO B 1 104 ? 6.672 -22.188 -15.742 1 96.88 104 PRO B O 1
ATOM 2830 N N . PHE B 1 105 ? 7.578 -20.547 -16.859 1 97.12 105 PHE B N 1
ATOM 2831 C CA . PHE B 1 105 ? 6.375 -19.719 -16.828 1 97.12 105 PHE B CA 1
ATOM 2832 C C . PHE B 1 105 ? 6.16 -19.031 -18.172 1 97.12 105 PHE B C 1
ATOM 2834 O O . PHE B 1 105 ? 7.078 -18.953 -18.984 1 97.12 105 PHE B O 1
ATOM 2841 N N . GLY B 1 106 ? 4.863 -18.594 -18.359 1 97.19 106 GLY B N 1
ATOM 2842 C CA . GLY B 1 106 ? 4.562 -17.766 -19.516 1 97.19 106 GLY B CA 1
ATOM 2843 C C . GLY B 1 106 ? 4.902 -16.297 -19.297 1 97.19 106 GLY B C 1
ATOM 2844 O O . GLY B 1 106 ? 4.672 -15.758 -18.219 1 97.19 106 GLY B O 1
ATOM 2845 N N . MET B 1 107 ? 5.3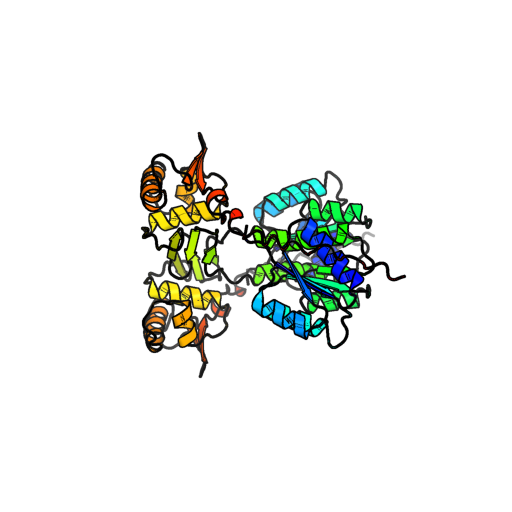98 -15.719 -20.359 1 97.69 107 MET B N 1
ATOM 2846 C CA . MET B 1 107 ? 5.844 -14.328 -20.25 1 97.69 107 MET B CA 1
ATOM 2847 C C . MET B 1 107 ? 4.672 -13.398 -19.953 1 97.69 107 MET B C 1
ATOM 2849 O O . MET B 1 107 ? 4.82 -12.43 -19.219 1 97.69 107 MET B O 1
ATOM 2853 N N . GLN B 1 108 ? 3.551 -13.742 -20.484 1 98.12 108 GLN B N 1
ATOM 2854 C CA . GLN B 1 108 ? 2.385 -12.906 -20.234 1 98.12 108 GLN B CA 1
ATOM 2855 C C . GLN B 1 108 ? 1.944 -13.008 -18.766 1 98.12 108 GLN B C 1
ATOM 2857 O O . GLN B 1 108 ? 1.49 -12.023 -18.188 1 98.12 108 GLN B O 1
ATOM 2862 N N . GLU B 1 109 ? 2.018 -14.227 -18.234 1 98.19 109 GLU B N 1
ATOM 2863 C CA . GLU B 1 109 ? 1.715 -14.383 -16.812 1 98.19 109 GLU B CA 1
ATOM 2864 C C . GLU B 1 109 ? 2.703 -13.602 -15.953 1 98.19 109 GLU B C 1
ATOM 2866 O O . GLU B 1 109 ? 2.305 -12.922 -15.008 1 98.19 109 GLU B O 1
ATOM 2871 N N . PHE B 1 110 ? 3.998 -13.695 -16.344 1 98.5 110 PHE B N 1
ATOM 2872 C CA . PHE B 1 110 ? 5.027 -12.945 -15.633 1 98.5 110 PHE B CA 1
ATOM 2873 C C . PHE B 1 110 ? 4.707 -11.453 -15.625 1 98.5 110 PHE B C 1
ATOM 2875 O O . PHE B 1 110 ? 4.688 -10.82 -14.57 1 98.5 110 PHE B O 1
ATOM 2882 N N . LEU B 1 111 ? 4.395 -10.906 -16.75 1 98.38 111 LEU B N 1
ATOM 2883 C CA . LEU B 1 111 ? 4.102 -9.484 -16.891 1 98.38 111 LEU B CA 1
ATOM 2884 C C . LEU B 1 111 ? 2.846 -9.109 -16.109 1 98.38 111 LEU B C 1
ATOM 2886 O O . LEU B 1 111 ? 2.799 -8.062 -15.453 1 98.38 111 LEU B O 1
ATOM 2890 N N . ALA B 1 112 ? 1.855 -9.953 -16.156 1 98 112 ALA B N 1
ATOM 2891 C CA . ALA B 1 112 ? 0.6 -9.688 -15.461 1 98 112 ALA B CA 1
ATOM 2892 C C . ALA B 1 112 ? 0.809 -9.664 -13.945 1 98 112 ALA B C 1
ATOM 2894 O O . ALA B 1 112 ? 0.213 -8.844 -13.25 1 98 112 ALA B O 1
ATOM 2895 N N . ARG B 1 113 ? 1.616 -10.586 -13.438 1 98.12 113 ARG B N 1
ATOM 2896 C CA . ARG B 1 113 ? 1.897 -10.633 -12.008 1 98.12 113 ARG B CA 1
ATOM 2897 C C . ARG B 1 113 ? 2.697 -9.414 -11.562 1 98.12 113 ARG B C 1
ATOM 2899 O O . ARG B 1 113 ? 2.436 -8.844 -10.508 1 98.12 113 ARG B O 1
ATOM 2906 N N . ALA B 1 114 ? 3.678 -9.016 -12.352 1 96.88 114 ALA B N 1
ATOM 2907 C CA . ALA B 1 114 ? 4.426 -7.797 -12.055 1 96.88 114 ALA B CA 1
ATOM 2908 C C . ALA B 1 114 ? 3.498 -6.586 -12.008 1 96.88 114 ALA B C 1
ATOM 2910 O O . ALA B 1 114 ? 3.592 -5.758 -11.102 1 96.88 114 ALA B O 1
ATOM 2911 N N . GLU B 1 115 ? 2.617 -6.535 -12.938 1 94.31 115 GLU B N 1
ATOM 2912 C CA . GLU B 1 115 ? 1.657 -5.438 -13.008 1 94.31 115 GLU B CA 1
ATOM 2913 C C . GLU B 1 115 ? 0.726 -5.441 -11.797 1 94.31 115 GLU B C 1
ATOM 2915 O O . GLU B 1 115 ? 0.448 -4.391 -11.219 1 94.31 115 GLU B O 1
ATOM 2920 N N . ALA B 1 116 ? 0.229 -6.594 -11.477 1 94.38 116 ALA B N 1
ATOM 2921 C CA . ALA B 1 116 ? -0.67 -6.719 -10.336 1 94.38 116 ALA B CA 1
ATOM 2922 C C . ALA B 1 116 ? -0.001 -6.227 -9.055 1 94.38 116 ALA B C 1
ATOM 2924 O O . ALA B 1 116 ? -0.614 -5.5 -8.266 1 94.38 116 ALA B O 1
ATOM 2925 N N . LEU B 1 117 ? 1.232 -6.594 -8.844 1 92.88 117 LEU B N 1
ATOM 2926 C CA . LEU B 1 117 ? 1.983 -6.18 -7.664 1 92.88 117 LEU B CA 1
ATOM 2927 C C . LEU B 1 117 ? 2.154 -4.664 -7.637 1 92.88 117 LEU B C 1
ATOM 2929 O O . LEU B 1 117 ? 1.982 -4.039 -6.586 1 92.88 117 LEU B O 1
ATOM 2933 N N . MET B 1 118 ? 2.385 -4.078 -8.758 1 87.88 118 MET B N 1
ATOM 2934 C CA . MET B 1 118 ? 2.746 -2.666 -8.836 1 87.88 118 MET B CA 1
ATOM 2935 C C . MET B 1 118 ? 1.502 -1.785 -8.859 1 87.88 118 MET B C 1
ATOM 2937 O O . MET B 1 118 ? 1.585 -0.578 -8.625 1 87.88 118 MET B O 1
ATOM 2941 N N . ARG B 1 119 ? 0.403 -2.389 -9.195 1 82.62 119 ARG B N 1
ATOM 2942 C CA . ARG B 1 119 ? -0.838 -1.64 -9.359 1 82.62 119 ARG B CA 1
ATOM 2943 C C . ARG B 1 119 ? -1.199 -0.884 -8.086 1 82.62 119 ARG B C 1
ATOM 2945 O O . ARG B 1 119 ? -1.684 0.248 -8.141 1 82.62 119 ARG B O 1
ATOM 2952 N N . ARG B 1 120 ? -0.988 -1.522 -6.926 1 73.06 120 ARG B N 1
ATOM 2953 C CA . ARG B 1 120 ? -1.436 -0.947 -5.664 1 73.06 120 ARG B CA 1
ATOM 2954 C C . ARG B 1 120 ? -0.457 0.113 -5.168 1 73.06 120 ARG B C 1
ATOM 2956 O O . ARG B 1 120 ? -0.817 0.966 -4.352 1 73.06 120 ARG B O 1
ATOM 2963 N N . THR B 1 121 ? 0.811 -0.037 -5.469 1 62.78 121 THR B N 1
ATOM 2964 C CA . THR B 1 121 ? 1.789 0.971 -5.074 1 62.78 121 THR B CA 1
ATOM 2965 C C . THR B 1 121 ? 1.436 2.33 -5.668 1 62.78 121 THR B C 1
ATOM 2967 O O . THR B 1 121 ? 1.726 3.369 -5.074 1 62.78 121 THR B O 1
ATOM 2970 N N . ARG B 1 122 ? 0.853 2.275 -6.805 1 53.59 122 ARG B N 1
ATOM 2971 C CA . ARG B 1 122 ? 0.517 3.498 -7.527 1 53.59 122 ARG B CA 1
ATOM 2972 C C . ARG B 1 122 ? -0.715 4.168 -6.926 1 53.59 122 ARG B C 1
ATOM 2974 O O . ARG B 1 122 ? -0.845 5.391 -6.969 1 53.59 122 ARG B O 1
ATOM 2981 N N . ASN B 1 123 ? -1.601 3.32 -6.473 1 50.56 123 ASN B N 1
ATOM 2982 C CA . ASN B 1 123 ? -2.939 3.846 -6.227 1 50.56 123 ASN B CA 1
ATOM 2983 C C . ASN B 1 123 ? -3.156 4.16 -4.75 1 50.56 123 ASN B C 1
ATOM 2985 O O . ASN B 1 123 ? -4.293 4.34 -4.309 1 50.56 123 ASN B O 1
ATOM 2989 N N . VAL B 1 124 ? -2.121 4.059 -4.027 1 51.28 124 VAL B N 1
ATOM 2990 C CA . VAL B 1 124 ? -2.527 4.27 -2.645 1 51.28 124 VAL B CA 1
ATOM 2991 C C . VAL B 1 124 ? -2.848 5.746 -2.42 1 51.28 124 VAL B C 1
ATOM 2993 O O . VAL B 1 124 ? -1.964 6.602 -2.52 1 51.28 124 VAL B O 1
ATOM 2996 N N . ALA B 1 125 ? -4.188 6 -2.553 1 56.72 125 ALA B N 1
ATOM 2997 C CA . ALA B 1 125 ? -4.586 7.344 -2.137 1 56.72 125 ALA B CA 1
ATOM 2998 C C . ALA B 1 125 ? -3.967 7.707 -0.79 1 56.72 125 ALA B C 1
ATOM 3000 O O . ALA B 1 125 ? -3.867 6.859 0.102 1 56.72 125 ALA B O 1
ATOM 3001 N N . PRO B 1 126 ? -3.348 8.844 -0.847 1 62.06 126 PRO B N 1
ATOM 3002 C CA . PRO B 1 126 ? -2.83 9.258 0.461 1 62.06 126 PRO B CA 1
ATOM 3003 C C . PRO B 1 126 ? -3.869 9.133 1.572 1 62.06 126 PRO B C 1
ATOM 3005 O O . PRO B 1 126 ? -5.055 9.398 1.345 1 62.06 126 PRO B O 1
ATOM 3008 N N . PRO B 1 127 ? -3.502 8.578 2.656 1 65.31 127 PRO B N 1
ATOM 3009 C CA . PRO B 1 127 ? -4.457 8.438 3.758 1 65.31 127 PRO B CA 1
ATOM 3010 C C . PRO B 1 127 ? -4.98 9.773 4.266 1 65.31 127 PRO B C 1
ATOM 3012 O O . PRO B 1 127 ? -4.273 10.781 4.211 1 65.31 127 PRO B O 1
ATOM 3015 N N . THR B 1 128 ? -6.266 9.734 4.68 1 71.12 128 THR B N 1
ATOM 3016 C CA . THR B 1 128 ? -6.836 10.938 5.266 1 71.12 128 THR B CA 1
ATOM 3017 C C . THR B 1 128 ? -6.5 11.023 6.754 1 71.12 128 THR B C 1
ATOM 3019 O O . THR B 1 128 ? -6.578 12.102 7.348 1 71.12 128 THR B O 1
ATOM 3022 N N . SER B 1 129 ? -6.297 9.867 7.324 1 76.56 129 SER B N 1
ATOM 3023 C CA . SER B 1 129 ? -5.973 9.812 8.75 1 76.56 129 SER B CA 1
ATOM 3024 C C . SER B 1 129 ? -5.082 8.625 9.07 1 76.56 129 SER B C 1
ATOM 3026 O O . SER B 1 129 ? -4.992 7.676 8.281 1 76.56 129 SER B O 1
ATOM 3028 N N . LEU B 1 130 ? -4.379 8.75 10.047 1 76.12 130 LEU B N 1
ATOM 3029 C CA . LEU B 1 130 ? -3.68 7.625 10.664 1 76.12 130 LEU B CA 1
ATOM 3030 C C . LEU B 1 130 ? -4.414 7.148 11.914 1 76.12 130 LEU B C 1
ATOM 3032 O O . LEU B 1 130 ? -4.723 7.949 12.797 1 76.12 130 LEU B O 1
ATOM 3036 N N . ASP B 1 131 ? -4.816 5.875 11.914 1 74.69 131 ASP B N 1
ATOM 3037 C CA . ASP B 1 131 ? -5.605 5.32 13.008 1 74.69 131 ASP B CA 1
ATOM 3038 C C . ASP B 1 131 ? -4.809 4.277 13.789 1 74.69 131 ASP B C 1
ATOM 3040 O O . ASP B 1 131 ? -4.508 3.201 13.273 1 74.69 131 ASP B O 1
ATOM 3044 N N . TYR B 1 132 ? -4.453 4.59 14.984 1 75.06 132 TYR B N 1
ATOM 3045 C CA . TYR B 1 132 ? -3.713 3.697 15.867 1 75.06 132 TYR B CA 1
ATOM 3046 C C . TYR B 1 132 ? -4.574 3.258 17.047 1 75.06 132 TYR B C 1
ATOM 3048 O O . TYR B 1 132 ? -4.07 3.076 18.156 1 75.06 132 TYR B O 1
ATOM 3056 N N . GLY B 1 133 ? -5.914 3.203 16.766 1 77 133 GLY B N 1
ATOM 3057 C CA . GLY B 1 133 ? -6.84 2.908 17.844 1 77 133 GLY B CA 1
ATOM 3058 C C . GLY B 1 133 ? -7.273 4.141 18.625 1 77 133 GLY B C 1
ATOM 3059 O O . GLY B 1 133 ? -8.039 4.961 18.109 1 77 133 GLY B O 1
ATOM 3060 N N . ASP B 1 134 ? -6.691 4.258 19.844 1 84.75 134 ASP B N 1
ATOM 3061 C CA . ASP B 1 134 ? -7.047 5.379 20.719 1 84.75 134 ASP B CA 1
ATOM 3062 C C . ASP B 1 134 ? -6.426 6.68 20.203 1 84.75 134 ASP B C 1
ATOM 3064 O O . ASP B 1 134 ? -6.832 7.77 20.625 1 84.75 134 ASP B O 1
ATOM 3068 N N . LEU B 1 135 ? -5.465 6.551 19.406 1 88.12 135 LEU B N 1
ATOM 3069 C CA . LEU B 1 135 ? -4.809 7.707 18.812 1 88.12 135 LEU B CA 1
ATOM 3070 C C . LEU B 1 135 ? -5.152 7.824 17.328 1 88.12 135 LEU B C 1
ATOM 3072 O O . LEU B 1 135 ? -4.953 6.875 16.562 1 88.12 135 LEU B O 1
ATOM 3076 N N . LYS B 1 136 ? -5.727 8.898 16.922 1 86 136 LYS B N 1
ATOM 3077 C CA . LYS B 1 136 ? -6.035 9.18 15.523 1 86 136 LYS B CA 1
ATOM 3078 C C . LYS B 1 136 ? -5.426 10.508 15.086 1 86 136 LYS B C 1
ATOM 3080 O O . LYS B 1 136 ? -5.535 11.508 15.789 1 86 136 LYS B O 1
ATOM 3085 N N . ILE B 1 137 ? -4.73 10.547 14.055 1 86.19 137 ILE B N 1
ATOM 3086 C CA . ILE B 1 137 ? -4.145 11.75 13.477 1 86.19 137 ILE B CA 1
ATOM 3087 C C . ILE B 1 137 ? -4.844 12.086 12.156 1 86.19 137 ILE B C 1
ATOM 3089 O O . ILE B 1 137 ? -4.758 11.32 11.195 1 86.19 137 ILE B O 1
ATOM 3093 N N . ASP B 1 138 ? -5.582 13.133 12.156 1 83.38 138 ASP B N 1
ATOM 3094 C CA . ASP B 1 138 ? -6.234 13.641 10.953 1 83.38 138 ASP B CA 1
ATOM 3095 C C . ASP B 1 138 ? -5.242 14.367 10.047 1 83.38 138 ASP B C 1
ATOM 3097 O O . ASP B 1 138 ? -4.734 15.438 10.406 1 83.38 138 ASP B O 1
ATOM 3101 N N . LEU B 1 139 ? -4.98 13.828 8.898 1 80.5 139 LEU B N 1
ATOM 3102 C CA . LEU B 1 139 ? -3.936 14.359 8.031 1 80.5 139 LEU B CA 1
ATOM 3103 C C . LEU B 1 139 ? -4.457 15.531 7.207 1 80.5 139 LEU B C 1
ATOM 3105 O O . LEU B 1 139 ? -3.672 16.344 6.703 1 80.5 139 LEU B O 1
ATOM 3109 N N . VAL B 1 140 ? -5.738 15.602 7.082 1 78.56 140 VAL B N 1
ATOM 3110 C CA . VAL B 1 140 ? -6.359 16.672 6.301 1 78.56 140 VAL B CA 1
ATOM 3111 C C . VAL B 1 140 ? -6.352 17.969 7.105 1 78.56 140 VAL B C 1
ATOM 3113 O O . VAL B 1 140 ? -5.883 19 6.621 1 78.56 140 VAL B O 1
ATOM 3116 N N . GLN B 1 141 ? -6.746 17.859 8.383 1 79.56 141 GLN B N 1
ATOM 3117 C CA . GLN B 1 141 ? -6.887 19.062 9.203 1 79.56 141 GLN B CA 1
ATOM 3118 C C . GLN B 1 141 ? -5.75 19.172 10.211 1 79.56 141 GLN B C 1
ATOM 3120 O O . GLN B 1 141 ? -5.652 20.156 10.945 1 79.56 141 GLN B O 1
ATOM 3125 N N . ARG B 1 142 ? -4.914 18.234 10.234 1 81.12 142 ARG B N 1
ATOM 3126 C CA . ARG B 1 142 ? -3.803 18.219 11.18 1 81.12 142 ARG B CA 1
ATOM 3127 C C . ARG B 1 142 ? -4.305 18.25 12.617 1 81.12 142 ARG B C 1
ATOM 3129 O O . ARG B 1 142 ? -3.848 19.062 13.422 1 81.12 142 ARG B O 1
ATOM 3136 N N . ARG B 1 143 ? -5.188 17.453 12.844 1 86.38 143 ARG B N 1
ATOM 3137 C CA . ARG B 1 143 ? -5.73 17.328 14.195 1 86.38 143 ARG B CA 1
ATOM 3138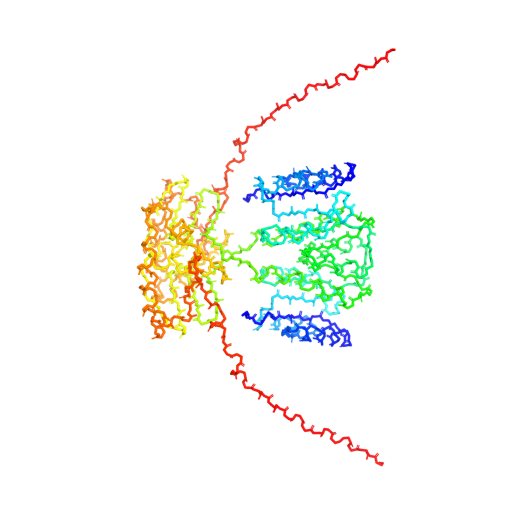 C C . ARG B 1 143 ? -5.418 15.953 14.781 1 86.38 143 ARG B C 1
ATOM 3140 O O . ARG B 1 143 ? -5.293 14.969 14.055 1 86.38 143 ARG B O 1
ATOM 3147 N N . VAL B 1 144 ? -5.238 15.953 16.078 1 91.31 144 VAL B N 1
ATOM 3148 C CA . VAL B 1 144 ? -4.914 14.719 16.781 1 91.31 144 VAL B CA 1
ATOM 3149 C C . VAL B 1 144 ? -5.988 14.414 17.812 1 91.31 144 VAL B C 1
ATOM 3151 O O . VAL B 1 144 ? -6.395 15.305 18.578 1 91.31 144 VAL B O 1
ATOM 3154 N N . TYR B 1 145 ? -6.473 13.25 17.766 1 89.88 145 TYR B N 1
ATOM 3155 C CA . TYR B 1 145 ? -7.453 12.789 18.734 1 89.88 145 TYR B CA 1
ATOM 3156 C C . TYR B 1 145 ? -6.895 11.648 19.578 1 89.88 145 TYR B C 1
ATOM 3158 O O . TYR B 1 145 ? -6.27 10.727 19.047 1 89.88 145 TYR B O 1
ATOM 3166 N N . LEU B 1 146 ? -6.996 11.75 20.828 1 91.25 146 LEU B N 1
ATOM 3167 C CA . LEU B 1 146 ? -6.652 10.695 21.766 1 91.25 146 LEU B CA 1
ATOM 3168 C C . LEU B 1 146 ? -7.863 10.297 22.609 1 91.25 146 LEU B C 1
ATOM 3170 O O . LEU B 1 146 ? -8.484 11.148 23.25 1 91.25 146 LEU B O 1
ATOM 3174 N N . LEU B 1 147 ? -8.203 9.047 22.562 1 86.62 147 LEU B N 1
ATOM 3175 C CA . LEU B 1 147 ? -9.391 8.547 23.266 1 86.62 147 LEU B CA 1
ATOM 3176 C C . LEU B 1 147 ? -10.625 9.352 22.875 1 86.62 147 LEU B C 1
ATOM 3178 O O . LEU B 1 147 ? -11.406 9.75 23.734 1 86.62 147 LEU B O 1
ATOM 3182 N N . GLY B 1 148 ? -10.625 9.742 21.578 1 86.19 148 GLY B N 1
ATOM 3183 C CA . GLY B 1 148 ? -11.789 10.414 21 1 86.19 148 GLY B CA 1
ATOM 3184 C C . GLY B 1 148 ? -11.82 11.906 21.297 1 86.19 148 GLY B C 1
ATOM 3185 O O . GLY B 1 148 ? -12.711 12.609 20.828 1 86.19 148 GLY B O 1
ATOM 3186 N N . GLN B 1 149 ? -10.844 12.352 22.031 1 90.31 149 GLN B N 1
ATOM 3187 C CA . GLN B 1 149 ? -10.797 13.766 22.375 1 90.31 149 GLN B CA 1
ATOM 3188 C C . GLN B 1 149 ? -9.711 14.492 21.594 1 90.31 149 GLN B C 1
ATOM 3190 O O . GLN B 1 149 ? -8.609 13.969 21.406 1 90.31 149 GLN B O 1
ATOM 3195 N N . LEU B 1 150 ? -10.039 15.695 21.188 1 92.25 150 LEU B N 1
ATOM 3196 C CA . LEU B 1 150 ? -9.094 16.531 20.453 1 92.25 150 LEU B CA 1
ATOM 3197 C C . LEU B 1 150 ? -7.969 17 21.375 1 92.25 150 LEU B C 1
ATOM 3199 O O . LEU B 1 150 ? -8.227 17.5 22.469 1 92.25 150 LEU B O 1
ATOM 3203 N N . ILE B 1 151 ? -6.75 16.797 20.969 1 91.5 151 ILE B N 1
ATOM 3204 C CA . ILE B 1 151 ? -5.574 17.312 21.656 1 91.5 151 ILE B CA 1
ATOM 3205 C C . ILE B 1 151 ? -4.973 18.484 20.891 1 91.5 151 ILE B C 1
ATOM 3207 O O . ILE B 1 151 ? -4.656 18.344 19.703 1 91.5 151 ILE B O 1
ATOM 3211 N N . GLU B 1 152 ? -4.875 19.562 21.469 1 91.31 152 GLU B N 1
ATOM 3212 C CA . GLU B 1 152 ? -4.285 20.734 20.844 1 91.31 152 GLU B CA 1
ATOM 3213 C C . GLU B 1 152 ? -2.762 20.656 20.859 1 91.31 152 GLU B C 1
ATOM 3215 O O . GLU B 1 152 ? -2.145 20.719 21.922 1 91.31 152 GLU B O 1
ATOM 3220 N N . LEU B 1 153 ? -2.225 20.531 19.719 1 92 153 LEU B N 1
ATOM 3221 C CA . LEU B 1 153 ? -0.771 20.453 19.609 1 92 153 LEU B CA 1
ATOM 3222 C C . LEU B 1 153 ? -0.228 21.641 18.828 1 92 153 LEU B C 1
ATOM 3224 O O . LEU B 1 153 ? -0.884 22.141 17.906 1 92 153 LEU B O 1
ATOM 3228 N N . THR B 1 154 ? 0.89 22.062 19.234 1 89.56 154 THR B N 1
ATOM 3229 C CA . THR B 1 154 ? 1.62 23 18.391 1 89.56 154 THR B CA 1
ATOM 3230 C C . THR B 1 154 ? 2.139 22.312 17.141 1 89.56 154 THR B C 1
ATOM 3232 O O . THR B 1 154 ? 2.193 21.078 17.078 1 89.56 154 THR B O 1
ATOM 3235 N N . PRO B 1 155 ? 2.488 23.141 16.141 1 87.19 155 PRO B N 1
ATOM 3236 C CA . PRO B 1 155 ? 3.027 22.531 14.922 1 87.19 155 PRO B CA 1
ATOM 3237 C C . PRO B 1 155 ? 4.23 21.625 15.195 1 87.19 155 PRO B C 1
ATOM 3239 O O . PRO B 1 155 ? 4.355 20.562 14.594 1 87.19 155 PRO B O 1
ATOM 3242 N N . GLN B 1 156 ? 5.086 22.031 16.156 1 88.5 156 GLN B N 1
ATOM 3243 C CA . GLN B 1 156 ? 6.273 21.25 16.469 1 88.5 156 GLN B CA 1
ATOM 3244 C C . GLN B 1 156 ? 5.898 19.938 17.172 1 88.5 156 GLN B C 1
ATOM 3246 O O . GLN B 1 156 ? 6.484 18.891 16.891 1 88.5 156 GLN B O 1
ATOM 3251 N N . GLU B 1 157 ? 4.953 20.078 18.047 1 92.25 157 GLU B N 1
ATOM 3252 C CA . GLU B 1 157 ? 4.484 18.891 18.75 1 92.25 157 GLU B CA 1
ATOM 3253 C C . GLU B 1 157 ? 3.824 17.906 17.781 1 92.25 157 GLU B C 1
ATOM 3255 O O . GLU B 1 157 ? 4.02 16.688 17.891 1 92.25 157 GLU B O 1
ATOM 3260 N N . TYR B 1 158 ? 3.033 18.453 16.859 1 92.94 158 TYR B N 1
ATOM 3261 C CA . TYR B 1 158 ? 2.393 17.625 15.852 1 92.94 158 TYR B CA 1
ATOM 3262 C C . TYR B 1 158 ? 3.432 16.875 15.031 1 92.94 158 TYR B C 1
ATOM 3264 O O . TYR B 1 158 ? 3.328 15.656 14.844 1 92.94 158 TYR B O 1
ATOM 3272 N N . SER B 1 159 ? 4.426 17.625 14.523 1 90.5 159 SER B N 1
ATOM 3273 C CA . SER B 1 159 ? 5.48 17.031 13.711 1 90.5 159 SER B CA 1
ATOM 3274 C C . SER B 1 159 ? 6.188 15.898 14.461 1 90.5 159 SER B C 1
ATOM 3276 O O . SER B 1 159 ? 6.434 14.828 13.898 1 90.5 159 SER B O 1
ATOM 3278 N N . LEU B 1 160 ? 6.504 16.156 15.68 1 92.25 160 LEU B N 1
ATOM 3279 C CA . LEU B 1 160 ? 7.188 15.172 16.516 1 92.25 160 LEU B CA 1
ATOM 3280 C C . LEU B 1 160 ? 6.328 13.93 16.688 1 92.25 160 LEU B C 1
ATOM 3282 O O . LEU B 1 160 ? 6.812 12.805 16.516 1 92.25 160 LEU B O 1
ATOM 3286 N N . LEU B 1 161 ? 5.09 14.141 17.062 1 93.25 161 LEU B N 1
ATOM 3287 C CA . LEU B 1 161 ? 4.176 13.016 17.234 1 93.25 161 LEU B CA 1
ATOM 3288 C C . LEU B 1 161 ? 4.043 12.211 15.953 1 93.25 161 LEU B C 1
ATOM 3290 O O . LEU B 1 161 ? 4.039 10.977 15.977 1 93.25 161 LEU B O 1
ATOM 3294 N N . TYR B 1 162 ? 3.871 12.883 14.82 1 89.94 162 TYR B N 1
ATOM 3295 C CA . TYR B 1 162 ? 3.729 12.227 13.523 1 89.94 162 TYR B CA 1
ATOM 3296 C C . TYR B 1 162 ? 4.922 11.328 13.234 1 89.94 162 TYR B C 1
ATOM 3298 O O . TYR B 1 162 ? 4.754 10.172 12.828 1 89.94 162 TYR B O 1
ATOM 3306 N N . VAL B 1 163 ? 6.117 11.844 13.477 1 88.31 163 VAL B N 1
ATOM 3307 C CA . VAL B 1 163 ? 7.34 11.094 13.203 1 88.31 163 VAL B CA 1
ATOM 3308 C C . VAL B 1 163 ? 7.418 9.883 14.125 1 88.31 163 VAL B C 1
ATOM 3310 O O . VAL B 1 163 ? 7.785 8.789 13.688 1 88.31 163 VAL B O 1
ATOM 3313 N N . LEU B 1 164 ? 7.07 10.094 15.352 1 91.25 164 LEU B N 1
ATOM 3314 C CA . LEU B 1 164 ? 7.059 8.977 16.281 1 91.25 164 LEU B CA 1
ATOM 3315 C C . LEU B 1 164 ? 6.066 7.906 15.844 1 91.25 164 LEU B C 1
ATOM 3317 O O . LEU B 1 164 ? 6.379 6.711 15.875 1 91.25 164 LEU B O 1
ATOM 3321 N N . ALA B 1 165 ? 4.879 8.367 15.484 1 86.5 165 ALA B N 1
ATOM 3322 C CA . ALA B 1 165 ? 3.84 7.441 15.039 1 86.5 165 ALA B CA 1
ATOM 3323 C C . ALA B 1 165 ? 4.262 6.707 13.766 1 86.5 165 ALA B C 1
ATOM 3325 O O . ALA B 1 165 ? 4.016 5.508 13.625 1 86.5 165 ALA B O 1
ATOM 3326 N N . GLN B 1 166 ? 4.844 7.426 12.938 1 79.94 166 GLN B N 1
ATOM 3327 C CA . GLN B 1 166 ? 5.293 6.898 11.648 1 79.94 166 GLN B CA 1
ATOM 3328 C C . GLN B 1 166 ? 6.293 5.766 11.844 1 79.94 166 GLN B C 1
ATOM 3330 O O . GLN B 1 166 ? 6.355 4.84 11.031 1 79.94 166 GLN B O 1
ATOM 3335 N N . ASN B 1 167 ? 7.051 5.852 12.898 1 81.5 167 ASN B N 1
ATOM 3336 C CA . ASN B 1 167 ? 8.125 4.887 13.102 1 81.5 167 ASN B CA 1
ATOM 3337 C C . ASN B 1 167 ? 7.613 3.6 13.734 1 81.5 167 ASN B C 1
ATOM 3339 O O . ASN B 1 167 ? 8.398 2.756 14.164 1 81.5 167 ASN B O 1
ATOM 3343 N N . ASP B 1 168 ? 6.395 3.484 13.922 1 76.44 168 ASP B N 1
ATOM 3344 C CA . ASP B 1 168 ? 5.684 2.252 14.234 1 76.44 168 ASP B CA 1
ATOM 3345 C C . ASP B 1 168 ? 6.27 1.58 15.477 1 76.44 168 ASP B C 1
ATOM 3347 O O . ASP B 1 168 ? 6.578 0.387 15.453 1 76.44 168 ASP B O 1
ATOM 3351 N N . GLY B 1 169 ? 6.461 2.309 16.422 1 82 169 GLY B N 1
ATOM 3352 C CA . GLY B 1 169 ? 6.828 1.758 17.719 1 82 169 GLY B CA 1
ATOM 3353 C C . GLY B 1 169 ? 8.328 1.582 17.891 1 82 169 GLY B C 1
ATOM 3354 O O . GLY B 1 169 ? 8.797 1.253 18.984 1 82 169 GLY B O 1
ATOM 3355 N N . GLU B 1 170 ? 9.125 1.764 16.906 1 82.06 170 GLU B N 1
ATOM 3356 C CA . GLU B 1 170 ? 10.578 1.667 17.016 1 82.06 170 GLU B CA 1
ATOM 3357 C C . GLU B 1 170 ? 11.18 2.957 17.562 1 82.06 170 GLU B C 1
ATOM 3359 O O . GLU B 1 170 ? 10.719 4.051 17.234 1 82.06 170 GLU B O 1
ATOM 3364 N N . PRO B 1 171 ? 12.203 2.822 18.375 1 90.88 171 PRO B N 1
ATOM 3365 C CA . PRO B 1 171 ? 12.789 4.027 18.969 1 90.88 171 PRO B CA 1
ATOM 3366 C C . PRO B 1 171 ? 13.586 4.852 17.953 1 90.88 171 PRO B C 1
ATOM 3368 O O . PRO B 1 171 ? 14.164 4.297 17.016 1 90.88 171 PRO B O 1
ATOM 3371 N N . LEU B 1 172 ? 13.578 6.117 18.109 1 91.25 172 LEU B N 1
ATOM 3372 C CA . LEU B 1 172 ? 14.383 7.066 17.344 1 91.25 172 LEU B CA 1
ATOM 3373 C C . LEU B 1 172 ? 15.258 7.898 18.281 1 91.25 172 LEU B C 1
ATOM 3375 O O . LEU B 1 172 ? 14.828 8.289 19.359 1 91.25 172 LEU B O 1
ATOM 3379 N N . SER B 1 173 ? 16.453 8.141 17.828 1 92.38 173 SER B N 1
ATOM 3380 C CA . SER B 1 173 ? 17.344 9.023 18.578 1 92.38 173 SER B CA 1
ATOM 3381 C C . SER B 1 173 ? 16.859 10.477 18.516 1 92.38 173 SER B C 1
ATOM 3383 O O . SER B 1 173 ? 16.078 10.836 17.641 1 92.38 173 SER B O 1
ATOM 3385 N N . ARG B 1 174 ? 17.422 11.25 19.469 1 90.75 174 ARG B N 1
ATOM 3386 C CA . ARG B 1 174 ? 17.094 12.672 19.469 1 90.75 174 ARG B CA 1
ATOM 3387 C C . ARG B 1 174 ? 17.5 13.32 18.156 1 90.75 174 ARG B C 1
ATOM 3389 O O . ARG B 1 174 ? 16.75 14.141 17.609 1 90.75 174 ARG B O 1
ATOM 3396 N N . SER B 1 175 ? 18.609 12.891 17.672 1 89.19 175 SER B N 1
ATOM 3397 C CA . SER B 1 175 ? 19.094 13.461 16.422 1 89.19 175 SER B CA 1
ATOM 3398 C C . SER B 1 175 ? 18.203 13.055 15.25 1 89.19 175 SER B C 1
ATOM 3400 O O . SER B 1 175 ? 17.922 13.867 14.375 1 89.19 175 SER B O 1
ATOM 3402 N N . GLU B 1 176 ? 17.797 11.82 15.227 1 87.25 176 GLU B N 1
ATOM 3403 C CA . GLU B 1 176 ? 16.906 11.344 14.172 1 87.25 176 GLU B CA 1
ATOM 3404 C C . GLU B 1 176 ? 15.555 12.055 14.234 1 87.25 176 GLU B C 1
ATOM 3406 O O . GLU B 1 176 ? 15.008 12.445 13.203 1 87.25 176 GLU B O 1
ATOM 3411 N N . LEU B 1 177 ? 15.031 12.234 15.422 1 91.31 177 LEU B N 1
ATOM 3412 C CA . LEU B 1 177 ? 13.75 12.922 15.602 1 91.31 177 LEU B CA 1
ATOM 3413 C C . LEU B 1 177 ? 13.836 14.359 15.109 1 91.31 177 LEU B C 1
ATOM 3415 O O . LEU B 1 177 ? 12.938 14.836 14.414 1 91.31 177 LEU B O 1
ATOM 3419 N N . LEU B 1 178 ? 14.914 14.977 15.477 1 88.12 178 LEU B N 1
ATOM 3420 C CA . LEU B 1 178 ? 15.102 16.375 15.07 1 88.12 178 LEU B CA 1
ATOM 3421 C C . LEU B 1 178 ? 15.164 16.484 13.555 1 88.12 178 LEU B C 1
ATOM 3423 O O . LEU B 1 178 ? 14.477 17.328 12.961 1 88.12 178 LEU B O 1
ATOM 3427 N N . ARG B 1 179 ? 15.891 15.648 12.961 1 84.94 179 ARG B N 1
ATOM 3428 C CA . ARG B 1 179 ? 16.094 15.688 11.516 1 84.94 179 ARG B CA 1
ATOM 3429 C C . ARG B 1 179 ? 14.781 15.422 10.781 1 84.94 179 ARG B C 1
ATOM 3431 O O . ARG B 1 179 ? 14.461 16.094 9.805 1 84.94 179 ARG B O 1
ATOM 3438 N N . ARG B 1 180 ? 14.031 14.523 11.281 1 84.69 180 ARG B N 1
ATOM 3439 C CA . ARG B 1 180 ? 12.82 14.102 10.586 1 84.69 180 ARG B CA 1
ATOM 3440 C C . ARG B 1 180 ? 11.664 15.055 10.867 1 84.69 180 ARG B C 1
ATOM 3442 O O . ARG B 1 180 ? 10.867 15.359 9.977 1 84.69 180 ARG B O 1
ATOM 3449 N N . ALA B 1 181 ? 11.57 15.516 12.039 1 86.94 181 ALA B N 1
ATOM 3450 C CA . ALA B 1 181 ? 10.43 16.344 12.438 1 86.94 181 ALA B CA 1
ATOM 3451 C C . ALA B 1 181 ? 10.648 17.797 12.047 1 86.94 181 ALA B C 1
ATOM 3453 O O . ALA B 1 181 ? 9.695 18.5 11.68 1 86.94 181 ALA B O 1
ATOM 3454 N N . TRP B 1 182 ? 11.938 18.203 12.148 1 84.31 182 TRP B N 1
ATOM 3455 C CA . TRP B 1 182 ? 12.242 19.609 11.93 1 84.31 182 TRP B CA 1
ATOM 3456 C C . TRP B 1 182 ? 13.539 19.781 11.141 1 84.31 182 TRP B C 1
ATOM 3458 O O . TRP B 1 182 ? 14.523 20.312 11.656 1 84.31 182 TRP B O 1
ATOM 3468 N N . PRO B 1 183 ? 13.508 19.469 9.906 1 70.5 183 PRO B N 1
ATOM 3469 C CA . PRO B 1 183 ? 14.758 19.453 9.133 1 70.5 183 PRO B CA 1
ATOM 3470 C C . PRO B 1 183 ? 15.438 20.812 9.078 1 70.5 183 PRO B C 1
ATOM 3472 O O . PRO B 1 183 ? 16.656 20.891 8.93 1 70.5 183 PRO B O 1
ATOM 3475 N N . ASP B 1 184 ? 14.703 21.859 9.133 1 69.06 184 ASP B N 1
ATOM 3476 C CA . ASP B 1 184 ? 15.297 23.188 9 1 69.06 184 ASP B CA 1
ATOM 3477 C C . ASP B 1 184 ? 15.656 23.766 10.367 1 69.06 184 ASP B C 1
ATOM 3479 O O . ASP B 1 184 ? 16.094 24.906 10.469 1 69.06 184 ASP B O 1
ATOM 3483 N N . TYR B 1 185 ? 15.398 23.031 11.367 1 63.69 185 TYR B N 1
ATOM 3484 C CA . TYR B 1 185 ? 15.57 23.562 12.719 1 63.69 185 TYR B CA 1
ATOM 3485 C C . TYR B 1 185 ? 17.031 23.484 13.156 1 63.69 185 TYR B C 1
ATOM 3487 O O . TYR B 1 185 ? 17.781 22.625 12.68 1 63.69 185 TYR B O 1
ATOM 3495 N N . ILE B 1 186 ? 17.391 24.469 13.953 1 63.22 186 ILE B N 1
ATOM 3496 C CA . ILE B 1 186 ? 18.719 24.531 14.555 1 63.22 186 ILE B CA 1
ATOM 3497 C C . ILE B 1 186 ? 19.031 23.188 15.234 1 63.22 186 ILE B C 1
ATOM 3499 O O . ILE B 1 186 ? 18.188 22.625 15.922 1 63.22 186 ILE B O 1
ATOM 3503 N N . ASP B 1 187 ? 20.141 22.516 14.961 1 64.94 187 ASP B N 1
ATOM 3504 C CA . ASP B 1 187 ? 20.703 21.219 15.305 1 64.94 187 ASP B CA 1
ATOM 3505 C C . ASP B 1 187 ? 20.938 21.109 16.812 1 64.94 187 ASP B C 1
ATOM 3507 O O . ASP B 1 187 ? 22.078 20.969 17.266 1 64.94 187 ASP B O 1
ATOM 3511 N N . ASN B 1 188 ? 19.938 21.422 17.688 1 79.75 188 ASN B N 1
ATOM 3512 C CA . ASN B 1 188 ? 20.047 21.109 19.109 1 79.75 188 ASN B CA 1
ATOM 3513 C C . ASN B 1 188 ? 19.109 19.984 19.5 1 79.75 188 ASN B C 1
ATOM 3515 O O . ASN B 1 188 ? 17.938 20.234 19.844 1 79.75 188 ASN B O 1
ATOM 3519 N N . PRO B 1 189 ? 19.641 18.891 19.578 1 79.5 189 PRO B N 1
ATOM 3520 C CA . PRO B 1 189 ? 18.812 17.703 19.844 1 79.5 189 PRO B CA 1
ATOM 3521 C C . PRO B 1 189 ? 18.125 17.766 21.203 1 79.5 189 PRO B C 1
ATOM 3523 O O . PRO B 1 189 ? 17.109 17.094 21.422 1 79.5 189 PRO B O 1
ATOM 3526 N N . ARG B 1 190 ? 18.609 18.641 22.078 1 81.5 190 ARG B N 1
ATOM 3527 C CA . ARG B 1 190 ? 18 18.719 23.406 1 81.5 190 ARG B CA 1
ATOM 3528 C C . ARG B 1 190 ? 16.609 19.328 23.328 1 81.5 190 ARG B C 1
ATOM 3530 O O . ARG B 1 190 ? 15.797 19.141 24.25 1 81.5 190 ARG B O 1
ATOM 3537 N N . THR B 1 191 ? 16.375 20.047 22.234 1 88.88 191 THR B N 1
ATOM 3538 C CA . THR B 1 191 ? 15.055 20.625 22.047 1 88.88 191 THR B CA 1
ATOM 3539 C C . THR B 1 191 ? 13.984 19.547 22 1 88.88 191 THR B C 1
ATOM 3541 O O . THR B 1 191 ? 12.836 19.781 22.375 1 88.88 191 THR B O 1
ATOM 3544 N N . ILE B 1 192 ? 14.367 18.391 21.594 1 92.25 192 ILE B N 1
ATOM 3545 C CA . ILE B 1 192 ? 13.445 17.266 21.5 1 92.25 192 ILE B CA 1
ATOM 3546 C C . ILE B 1 192 ? 12.883 16.938 22.875 1 92.25 192 ILE B C 1
ATOM 3548 O O . ILE B 1 192 ? 11.688 16.688 23.031 1 92.25 192 ILE B O 1
ATOM 3552 N N . ASP B 1 193 ? 13.742 16.984 23.875 1 92.88 193 ASP B N 1
ATOM 3553 C CA . ASP B 1 193 ? 13.32 16.641 25.234 1 92.88 193 ASP B CA 1
ATOM 3554 C C . ASP B 1 193 ? 12.219 17.578 25.719 1 92.88 193 ASP B C 1
ATOM 3556 O O . ASP B 1 193 ? 11.258 17.141 26.344 1 92.88 193 ASP B O 1
ATOM 3560 N N . THR B 1 194 ? 12.391 18.781 25.438 1 92.94 194 THR B N 1
ATOM 3561 C CA . THR B 1 194 ? 11.406 19.797 25.828 1 92.94 194 THR B CA 1
ATOM 3562 C C . THR B 1 194 ? 10.055 19.5 25.188 1 92.94 194 THR B C 1
ATOM 3564 O O . THR B 1 194 ? 9.023 19.547 25.859 1 92.94 194 THR B O 1
ATOM 3567 N N . HIS B 1 195 ? 10.062 19.188 23.906 1 94.12 195 HIS B N 1
ATOM 3568 C CA . HIS B 1 195 ? 8.805 18.953 23.203 1 94.12 195 HIS B CA 1
ATOM 3569 C C . HIS B 1 195 ? 8.188 17.609 23.609 1 94.12 195 HIS B C 1
ATOM 3571 O O . HIS B 1 195 ? 6.965 17.469 23.656 1 94.12 195 HIS B O 1
ATOM 3577 N N . VAL B 1 196 ? 9.039 16.672 23.906 1 94.81 196 VAL B N 1
ATOM 3578 C CA . VAL B 1 196 ? 8.531 15.398 24.406 1 94.81 196 VAL B CA 1
ATOM 3579 C C . VAL B 1 196 ? 7.801 15.617 25.734 1 94.81 196 VAL B C 1
ATOM 3581 O O . VAL B 1 196 ? 6.715 15.078 25.953 1 94.81 196 VAL B O 1
ATOM 3584 N N . LEU B 1 197 ? 8.453 16.375 26.594 1 94.56 197 LEU B N 1
ATOM 3585 C CA . LEU B 1 197 ? 7.832 16.688 27.875 1 94.56 197 LEU B CA 1
ATOM 3586 C C . LEU B 1 197 ? 6.48 17.359 27.672 1 94.56 197 LEU B C 1
ATOM 3588 O O . LEU B 1 197 ? 5.5 17.016 28.328 1 94.56 197 LEU B O 1
ATOM 3592 N N . SER B 1 198 ? 6.457 18.312 26.781 1 95 198 SER B N 1
ATOM 3593 C CA . SER B 1 198 ? 5.223 19.031 26.469 1 95 198 SER B CA 1
ATOM 3594 C C . SER B 1 198 ? 4.156 18.078 25.938 1 95 198 SER B C 1
ATOM 3596 O O . SER B 1 198 ? 2.992 18.172 26.328 1 95 198 SER B O 1
ATOM 3598 N N . LEU B 1 199 ? 4.504 17.203 25.078 1 95.19 199 LEU B N 1
ATOM 3599 C CA . LEU B 1 199 ? 3.588 16.234 24.5 1 95.19 199 LEU B CA 1
ATOM 3600 C C . LEU B 1 199 ? 3.029 15.312 25.594 1 95.19 199 LEU B C 1
ATOM 3602 O O . LEU B 1 199 ? 1.832 15.016 25.609 1 95.19 199 LEU B O 1
ATOM 3606 N N . ARG B 1 200 ? 3.943 14.859 26.406 1 95.19 200 ARG B N 1
ATOM 3607 C CA . ARG B 1 200 ? 3.527 13.969 27.5 1 95.19 200 ARG B CA 1
ATOM 3608 C C . ARG B 1 200 ? 2.494 14.648 28.391 1 95.19 200 ARG B C 1
ATOM 3610 O O . ARG B 1 200 ? 1.539 14.008 28.844 1 95.19 200 ARG B O 1
ATOM 3617 N N . LYS B 1 201 ? 2.676 15.859 28.672 1 95.94 201 LYS B N 1
ATOM 3618 C CA . LYS B 1 201 ? 1.733 16.609 29.484 1 95.94 201 LYS B CA 1
ATOM 3619 C C . LYS B 1 201 ? 0.34 16.609 28.875 1 95.94 201 LYS B C 1
ATOM 3621 O O . LYS B 1 201 ? -0.665 16.625 29.578 1 95.94 201 LYS B O 1
ATOM 3626 N N . LYS B 1 202 ? 0.286 16.516 27.594 1 94.75 202 LYS B N 1
ATOM 3627 C CA . LYS B 1 202 ? -0.985 16.641 26.891 1 94.75 202 LYS B CA 1
ATOM 3628 C C . LYS B 1 202 ? -1.586 15.258 26.609 1 94.75 202 LYS B C 1
ATOM 3630 O O . LYS B 1 202 ? -2.805 15.125 26.469 1 94.75 202 LYS B O 1
ATOM 3635 N N . MET B 1 203 ? -0.741 14.273 26.578 1 93.44 203 MET B N 1
ATOM 3636 C CA . MET B 1 203 ? -1.221 13.008 26.031 1 93.44 203 MET B CA 1
ATOM 3637 C C . MET B 1 203 ? -1.219 11.922 27.109 1 93.44 203 MET B C 1
ATOM 3639 O O . MET B 1 203 ? -1.914 10.914 26.969 1 93.44 203 MET B O 1
ATOM 3643 N N . GLU B 1 204 ? -0.429 12.117 28.094 1 92.81 204 GLU B N 1
ATOM 3644 C CA . GLU B 1 204 ? -0.274 11.086 29.109 1 92.81 204 GLU B CA 1
ATOM 3645 C C . GLU B 1 204 ? -1.183 11.352 30.297 1 92.81 204 GLU B C 1
ATOM 3647 O O . GLU B 1 204 ? -1.427 12.508 30.656 1 92.81 204 GLU B O 1
ATOM 3652 N N . THR B 1 205 ? -1.636 10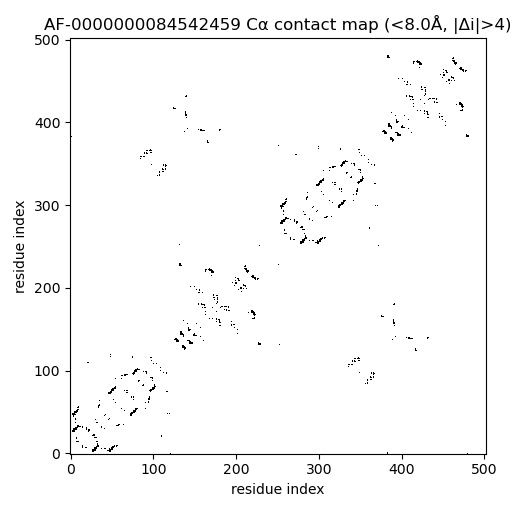.297 30.922 1 89.19 205 THR B N 1
ATOM 3653 C CA . THR B 1 205 ? -2.305 10.438 32.219 1 89.19 205 THR B CA 1
ATOM 3654 C C . THR B 1 205 ? -1.35 11 33.25 1 89.19 205 THR B C 1
ATOM 3656 O O . THR B 1 205 ? -1.703 11.922 34 1 89.19 205 THR B O 1
ATOM 3659 N N . ASP B 1 206 ? -0.145 10.461 33.312 1 90.69 206 ASP B N 1
ATOM 3660 C CA . ASP B 1 206 ? 0.942 10.961 34.156 1 90.69 206 ASP B CA 1
ATOM 3661 C C . ASP B 1 206 ? 2.213 11.172 33.312 1 90.69 206 ASP B C 1
ATOM 3663 O O . ASP B 1 206 ? 2.879 10.203 32.938 1 90.69 206 ASP B O 1
ATOM 3667 N N . PRO B 1 207 ? 2.506 12.398 33.094 1 90.88 207 PRO B N 1
ATOM 3668 C CA . PRO B 1 207 ? 3.676 12.688 32.281 1 90.88 207 PRO B CA 1
ATOM 3669 C C . PRO B 1 207 ? 4.965 12.102 32.844 1 90.88 207 PRO B C 1
ATOM 3671 O O . PRO B 1 207 ? 5.926 11.875 32.094 1 90.88 207 PRO B O 1
ATOM 3674 N N . ARG B 1 208 ? 5.035 11.891 34.156 1 88.81 208 ARG B N 1
ATOM 3675 C CA . ARG B 1 208 ? 6.242 11.383 34.812 1 88.81 208 ARG B CA 1
ATOM 3676 C C . ARG B 1 208 ? 6.344 9.867 34.656 1 88.81 208 ARG B C 1
ATOM 3678 O O . ARG B 1 208 ? 7.406 9.281 34.875 1 88.81 208 ARG B O 1
ATOM 3685 N N . GLN B 1 209 ? 5.262 9.281 34.375 1 90.06 209 GLN B N 1
ATOM 3686 C CA . GLN B 1 209 ? 5.215 7.852 34.062 1 90.06 209 GLN B CA 1
ATOM 3687 C C . GLN B 1 209 ? 4.574 7.586 32.719 1 90.06 209 GLN B C 1
ATOM 3689 O O . GLN B 1 209 ? 3.5 6.992 32.625 1 90.06 209 GLN B O 1
ATOM 3694 N N . PRO B 1 210 ? 5.293 7.93 31.672 1 91.94 210 PRO B N 1
ATOM 3695 C CA . PRO B 1 210 ? 4.699 7.883 30.344 1 91.94 210 PRO B CA 1
ATOM 3696 C C . PRO B 1 210 ? 4.5 6.457 29.828 1 91.94 210 PRO B C 1
ATOM 3698 O O . PRO B 1 210 ? 5.402 5.621 29.953 1 91.94 210 PRO B O 1
ATOM 3701 N N . SER B 1 211 ? 3.346 6.223 29.344 1 90.25 211 SER B N 1
ATOM 3702 C CA . SER B 1 211 ? 3.031 4.922 28.75 1 90.25 211 SER B CA 1
ATOM 3703 C C . SER B 1 211 ? 2.994 4.996 27.234 1 90.25 211 SER B C 1
ATOM 3705 O O . SER B 1 211 ? 3.281 4.012 26.547 1 90.25 211 SER B O 1
ATOM 3707 N N . LEU B 1 212 ? 2.684 6.145 26.688 1 93 212 LEU B N 1
ATOM 3708 C CA . LEU B 1 212 ? 2.52 6.32 25.25 1 93 212 LEU B CA 1
ATOM 3709 C C . LEU B 1 212 ? 3.844 6.695 24.594 1 93 212 LEU B C 1
ATOM 3711 O O . LEU B 1 212 ? 4.316 5.996 23.703 1 93 212 LEU B O 1
ATOM 3715 N N . ILE B 1 213 ? 4.441 7.773 25.078 1 95.44 213 ILE B N 1
ATOM 3716 C CA . ILE B 1 213 ? 5.73 8.227 24.562 1 95.44 213 ILE B CA 1
ATOM 3717 C C . ILE B 1 213 ? 6.84 7.82 25.531 1 95.44 213 ILE B C 1
ATOM 3719 O O . ILE B 1 213 ? 7.105 8.523 26.516 1 95.44 213 ILE B O 1
ATOM 3723 N N . GLN B 1 214 ? 7.535 6.793 25.172 1 93.94 214 GLN B N 1
ATOM 3724 C CA . GLN B 1 214 ? 8.453 6.172 26.125 1 93.94 214 GLN B CA 1
ATOM 3725 C C . GLN B 1 214 ? 9.898 6.578 25.828 1 93.94 214 GLN B C 1
ATOM 3727 O O . GLN B 1 214 ? 10.281 6.746 24.672 1 93.94 214 GLN B O 1
ATOM 3732 N N . THR B 1 215 ? 10.594 6.691 26.906 1 94.19 215 THR B N 1
ATOM 3733 C CA . THR B 1 215 ? 12.047 6.832 26.812 1 94.19 215 THR B CA 1
ATOM 3734 C C . THR B 1 215 ? 12.711 5.461 26.719 1 94.19 215 THR B C 1
ATOM 3736 O O . THR B 1 215 ? 12.438 4.574 27.531 1 94.19 215 THR B O 1
ATOM 3739 N N . VAL B 1 216 ? 13.406 5.258 25.656 1 92.12 216 VAL B N 1
ATOM 3740 C CA . VAL B 1 216 ? 14.227 4.055 25.531 1 92.12 216 VAL B CA 1
ATOM 3741 C C . VAL B 1 216 ? 15.68 4.383 25.859 1 92.12 216 VAL B C 1
ATOM 3743 O O . VAL B 1 216 ? 16.344 5.125 25.141 1 92.12 216 VAL B O 1
ATOM 3746 N N . ARG B 1 217 ? 16.172 3.729 26.844 1 88.06 217 ARG B N 1
ATOM 3747 C CA . ARG B 1 217 ? 17.469 4.055 27.422 1 88.06 217 ARG B CA 1
ATOM 3748 C C . ARG B 1 217 ? 18.578 3.918 26.375 1 88.06 217 ARG B C 1
ATOM 3750 O O . ARG B 1 217 ? 18.641 2.914 25.656 1 88.06 217 ARG B O 1
ATOM 3757 N N . ASN B 1 218 ? 19.406 4.934 26.266 1 88.12 218 ASN B N 1
ATOM 3758 C CA . ASN B 1 218 ? 20.609 5.023 25.422 1 88.12 218 ASN B CA 1
ATOM 3759 C C . ASN B 1 218 ? 20.25 5.066 23.938 1 88.12 218 ASN B C 1
ATOM 3761 O O . ASN B 1 218 ? 21.094 4.836 23.078 1 88.12 218 ASN B O 1
ATOM 3765 N N . ILE B 1 219 ? 19.031 5.273 23.703 1 91.44 219 ILE B N 1
ATOM 3766 C CA . ILE B 1 219 ? 18.625 5.367 22.297 1 91.44 219 ILE B CA 1
ATOM 3767 C C . ILE B 1 219 ? 17.859 6.668 22.078 1 91.44 219 ILE B C 1
ATOM 3769 O O . ILE B 1 219 ? 18.297 7.531 21.312 1 91.44 219 ILE B O 1
ATOM 3773 N N . GLY B 1 220 ? 16.734 6.898 22.703 1 94.62 220 GLY B N 1
ATOM 3774 C CA . GLY B 1 220 ? 15.891 8.062 22.5 1 94.62 220 GLY B CA 1
ATOM 3775 C C . GLY B 1 220 ? 14.445 7.824 22.906 1 94.62 220 GLY B C 1
ATOM 3776 O O . GLY B 1 220 ? 14.18 7.418 24.047 1 94.62 220 GLY B O 1
ATOM 3777 N N . TYR B 1 221 ? 13.523 8.055 21.984 1 95.31 221 TYR B N 1
ATOM 3778 C CA . TYR B 1 221 ? 12.109 7.98 22.328 1 95.31 221 TYR B CA 1
ATOM 3779 C C . TYR B 1 221 ? 11.352 7.102 21.328 1 95.31 221 TYR B C 1
ATOM 3781 O O . TYR B 1 221 ? 11.789 6.934 20.188 1 95.31 221 TYR B O 1
ATOM 3789 N N . ARG B 1 222 ? 10.242 6.5 21.703 1 94.12 222 ARG B N 1
ATOM 3790 C CA . ARG B 1 222 ? 9.344 5.75 20.828 1 94.12 222 ARG B CA 1
ATOM 3791 C C . ARG B 1 222 ? 7.891 5.965 21.219 1 94.12 222 ARG B C 1
ATOM 3793 O O . ARG B 1 222 ? 7.605 6.379 22.344 1 94.12 222 ARG B O 1
ATOM 3800 N N . LEU B 1 223 ? 7 5.824 20.234 1 92.19 223 LEU B N 1
ATOM 3801 C CA . LEU B 1 223 ? 5.57 5.742 20.516 1 92.19 223 LEU B CA 1
ATOM 3802 C C . LEU B 1 223 ? 5.16 4.305 20.812 1 92.19 223 LEU B C 1
ATOM 3804 O O . LEU B 1 223 ? 5.406 3.404 20.016 1 92.19 223 LEU B O 1
ATOM 3808 N N . ASN B 1 224 ? 4.621 4.066 21.938 1 89.12 224 ASN B N 1
ATOM 3809 C CA . ASN B 1 224 ? 4.16 2.738 22.328 1 89.12 224 ASN B CA 1
ATOM 3810 C C . ASN B 1 224 ? 2.764 2.447 21.781 1 89.12 224 ASN B C 1
ATOM 3812 O O . ASN B 1 224 ? 1.766 2.877 22.359 1 89.12 224 ASN B O 1
ATOM 3816 N N . LEU B 1 225 ? 2.68 1.687 20.781 1 78.94 225 LEU B N 1
ATOM 3817 C CA . LEU B 1 225 ? 1.412 1.442 20.109 1 78.94 225 LEU B CA 1
ATOM 3818 C C . LEU B 1 225 ? 0.593 0.39 20.844 1 78.94 225 LEU B C 1
ATOM 3820 O O . LEU B 1 225 ? -0.617 0.28 20.641 1 78.94 225 LEU B O 1
ATOM 3824 N N . ASP B 1 226 ? 1.154 -0.382 21.672 1 76.12 226 ASP B N 1
ATOM 3825 C CA . ASP B 1 226 ? 0.484 -1.466 22.375 1 76.12 226 ASP B CA 1
ATOM 3826 C C . ASP B 1 226 ? -0.592 -0.922 23.312 1 76.12 226 ASP B C 1
ATOM 3828 O O . ASP B 1 226 ? -1.589 -1.596 23.578 1 76.12 226 ASP B O 1
ATOM 3832 N N . VAL B 1 227 ? -0.348 0.27 23.75 1 76.56 227 VAL B N 1
ATOM 3833 C CA . VAL B 1 227 ? -1.267 0.834 24.719 1 76.56 227 VAL B CA 1
ATOM 3834 C C . VAL B 1 227 ? -2.459 1.469 24.016 1 76.56 227 VAL B C 1
ATOM 3836 O O . VAL B 1 227 ? -3.463 1.806 24.641 1 76.56 227 VAL B O 1
ATOM 3839 N N . LEU B 1 228 ? -2.369 1.649 22.781 1 75 228 LEU B N 1
ATOM 3840 C CA . LEU B 1 228 ? -3.402 2.336 22.016 1 75 228 LEU B CA 1
ATOM 3841 C C . LEU B 1 228 ? -4.438 1.348 21.484 1 75 228 LEU B C 1
ATOM 3843 O O . LEU B 1 228 ? -5.496 1.751 21 1 75 228 LEU B O 1
ATOM 3847 N N . LYS B 1 229 ? -4.133 0.084 21.438 1 59.97 229 LYS B N 1
ATOM 3848 C CA . LYS B 1 229 ? -5.055 -0.932 20.938 1 59.97 229 LYS B CA 1
ATOM 3849 C C . LYS B 1 229 ? -6.219 -1.141 21.906 1 59.97 229 LYS B C 1
ATOM 3851 O O . LYS B 1 229 ? -6.039 -1.093 23.125 1 59.97 229 LYS B O 1
ATOM 3856 N N . PRO B 1 230 ? -7.527 -0.967 21.312 1 47.31 230 PRO B N 1
ATOM 3857 C CA . PRO B 1 230 ? -8.641 -1.196 22.234 1 47.31 230 PRO B CA 1
ATOM 3858 C C . PRO B 1 230 ? -8.492 -2.482 23.047 1 47.31 230 PRO B C 1
ATOM 3860 O O . PRO B 1 230 ? -7.855 -3.436 22.578 1 47.31 230 PRO B O 1
ATOM 3863 N N . ASP B 1 231 ? -8.5 -2.422 24.359 1 42.97 231 ASP B N 1
ATOM 3864 C CA . ASP B 1 231 ? -8.617 -3.623 25.188 1 42.97 231 ASP B CA 1
ATOM 3865 C C . ASP B 1 231 ? -9.508 -4.664 24.516 1 42.97 231 ASP B C 1
ATOM 3867 O O . ASP B 1 231 ? -10.664 -4.379 24.188 1 42.97 231 ASP B O 1
ATOM 3871 N N . PRO B 1 232 ? -8.969 -5.617 23.891 1 39.62 232 PRO B N 1
ATOM 3872 C CA . PRO B 1 232 ? -9.875 -6.664 23.406 1 39.62 232 PRO B CA 1
ATOM 3873 C C . PRO B 1 232 ? -10.977 -6.996 24.406 1 39.62 232 PRO B C 1
ATOM 3875 O O . PRO B 1 232 ? -11.914 -7.723 24.078 1 39.62 232 PRO B O 1
ATOM 3878 N N . SER B 1 233 ? -10.766 -6.684 25.641 1 37.31 233 SER B N 1
ATOM 3879 C CA . SER B 1 233 ? -11.68 -7.195 26.641 1 37.31 233 SER B CA 1
ATOM 3880 C C . SER B 1 233 ? -13.109 -6.715 26.391 1 37.31 233 SER B C 1
ATOM 3882 O O . SER B 1 233 ? -14.047 -7.164 27.047 1 37.31 233 SER B O 1
ATOM 3884 N N . TRP B 1 234 ? -13.289 -5.609 25.781 1 33.84 234 TRP B N 1
ATOM 3885 C CA . TRP B 1 234 ? -14.688 -5.203 25.75 1 33.84 234 TRP B CA 1
ATOM 3886 C C . TRP B 1 234 ? -15.469 -6.008 24.719 1 33.84 234 TRP B C 1
ATOM 3888 O O . TRP B 1 234 ? -16.594 -5.656 24.375 1 33.84 234 TRP B O 1
ATOM 3898 N N . TYR B 1 235 ? -14.797 -6.789 24.016 1 31.36 235 TYR B N 1
ATOM 3899 C CA . TYR B 1 235 ? -15.742 -7.625 23.266 1 31.36 235 TYR B CA 1
ATOM 3900 C C . TYR B 1 235 ? -16.609 -8.445 24.219 1 31.36 235 TYR B C 1
ATOM 3902 O O . TYR B 1 235 ? -16.078 -9.164 25.078 1 31.36 235 TYR B O 1
ATOM 3910 N N . PRO B 1 236 ? -17.844 -7.957 24.469 1 29.05 236 PRO B N 1
ATOM 3911 C CA . PRO B 1 236 ? -18.672 -8.906 25.203 1 29.05 236 PRO B CA 1
ATOM 3912 C C . PRO B 1 236 ? -18.516 -10.336 24.703 1 29.05 236 PRO B C 1
ATOM 3914 O O . PRO B 1 236 ? -18.344 -10.562 23.5 1 29.05 236 PRO B O 1
ATOM 3917 N N . SER B 1 237 ? -17.812 -11.078 25.391 1 27.89 237 SER B N 1
ATOM 3918 C CA . SER B 1 237 ? -17.906 -12.523 25.219 1 27.89 237 SER B CA 1
ATOM 3919 C C . SER B 1 237 ? -19.344 -12.953 24.922 1 27.89 237 SER B C 1
ATOM 3921 O O . SER B 1 237 ? -20.219 -12.867 25.797 1 27.89 237 SER B O 1
ATOM 3923 N N . VAL B 1 238 ? -19.906 -12.578 23.828 1 27.31 238 VAL B N 1
ATOM 3924 C CA . VAL B 1 238 ? -21.156 -13.289 23.625 1 27.31 238 VAL B CA 1
ATOM 3925 C C . VAL B 1 238 ? -20.953 -14.781 23.906 1 27.31 238 VAL B C 1
ATOM 3927 O O . VAL B 1 238 ? -20.219 -15.461 23.188 1 27.31 238 VAL B O 1
ATOM 3930 N N . ASN B 1 239 ? -20.781 -15.148 25.109 1 27.42 239 ASN B N 1
ATOM 3931 C CA . ASN B 1 239 ? -20.953 -16.5 25.609 1 27.42 239 ASN B CA 1
ATOM 3932 C C . ASN B 1 239 ? -22.234 -17.141 25.062 1 27.42 239 ASN B C 1
ATOM 3934 O O . ASN B 1 239 ? -23.312 -16.953 25.641 1 27.42 239 ASN B O 1
ATOM 3938 N N . GLY B 1 240 ? -22.75 -16.844 23.812 1 26.55 240 GLY B N 1
ATOM 3939 C CA . GLY B 1 240 ? -23.891 -17.703 23.531 1 26.55 240 GLY B CA 1
ATOM 3940 C C . GLY B 1 240 ? -23.578 -19.172 23.75 1 26.55 240 GLY B C 1
ATOM 3941 O O . GLY B 1 240 ? -22.594 -19.703 23.203 1 26.55 240 GLY B O 1
ATOM 3942 N N . GLN B 1 241 ? -23.812 -19.609 24.953 1 27.41 241 GLN B N 1
ATOM 3943 C CA . GLN B 1 241 ? -24.094 -21 25.266 1 27.41 241 GLN B CA 1
ATOM 3944 C C . GLN B 1 241 ? -25.047 -21.625 24.234 1 27.41 241 GLN B C 1
ATOM 3946 O O . GLN B 1 241 ? -26.203 -21.188 24.125 1 27.41 241 GLN B O 1
ATOM 3951 N N . LEU B 1 242 ? -24.625 -21.859 23.031 1 27.64 242 LEU B N 1
ATOM 3952 C CA . LEU B 1 242 ? -25.531 -22.688 22.25 1 27.64 242 LEU B CA 1
ATOM 3953 C C . LEU B 1 242 ? -25.984 -23.906 23.062 1 27.64 242 LEU B C 1
ATOM 3955 O O . LEU B 1 242 ? -25.188 -24.516 23.766 1 27.64 242 LEU B O 1
ATOM 3959 N N . PRO B 1 243 ? -27.281 -23.906 23.453 1 28.19 243 PRO B N 1
ATOM 3960 C CA . PRO B 1 243 ? -27.797 -25.062 24.188 1 28.19 243 PRO B CA 1
ATOM 3961 C C . PRO B 1 243 ? -27.422 -26.391 23.531 1 28.19 243 PRO B C 1
ATOM 3963 O O . PRO B 1 243 ? -27.109 -26.422 22.328 1 28.19 243 PRO B O 1
ATOM 3966 N N . PRO B 1 244 ? -27.125 -27.328 24.344 1 26.75 244 PRO B N 1
ATOM 3967 C CA . PRO B 1 244 ? -26.781 -28.688 23.922 1 26.75 244 PRO B CA 1
ATOM 3968 C C . PRO B 1 244 ? -27.828 -29.281 22.969 1 26.75 244 PRO B C 1
ATOM 3970 O O . PRO B 1 244 ? -29.016 -29.047 23.125 1 26.75 244 PRO B O 1
ATOM 3973 N N . ILE B 1 245 ? -27.609 -29.219 21.688 1 28.19 245 ILE B N 1
ATOM 3974 C CA . ILE B 1 245 ? -28.531 -29.906 20.781 1 28.19 245 ILE B CA 1
ATOM 3975 C C . ILE B 1 245 ? -28.766 -31.344 21.281 1 28.19 245 ILE B C 1
ATOM 3977 O O . ILE B 1 245 ? -27.812 -32.125 21.422 1 28.19 245 ILE B O 1
ATOM 3981 N N . GLN B 1 246 ? -29.672 -31.359 22.203 1 23.39 246 GLN B N 1
ATOM 3982 C CA . GLN B 1 246 ? -30.172 -32.688 22.562 1 23.39 246 GLN B CA 1
ATOM 3983 C C . GLN B 1 246 ? -30.719 -33.406 21.328 1 23.39 246 GLN B C 1
ATOM 3985 O O . GLN B 1 246 ? -31.641 -32.938 20.672 1 23.39 246 GLN B O 1
ATOM 3990 N N . ALA B 1 247 ? -29.844 -34.031 20.578 1 23.41 247 ALA B N 1
ATOM 3991 C CA . ALA B 1 247 ? -30.25 -35 19.594 1 23.41 247 ALA B CA 1
ATOM 3992 C C . ALA B 1 247 ? -31.203 -36.031 20.203 1 23.41 247 ALA B C 1
ATOM 3994 O O . ALA B 1 247 ? -30.812 -36.812 21.078 1 23.41 247 ALA B O 1
ATOM 3995 N N . LYS B 1 248 ? -32.438 -35.5 20.344 1 24.2 248 LYS B N 1
ATOM 3996 C CA . LYS B 1 248 ? -33.438 -36.531 20.656 1 24.2 248 LYS B CA 1
ATOM 3997 C C . LYS B 1 248 ? -33.312 -37.719 19.703 1 24.2 248 LYS B C 1
ATOM 3999 O O . LYS B 1 248 ? -33.375 -37.531 18.484 1 24.2 248 LYS B O 1
ATOM 4004 N N . THR B 1 249 ? -32.438 -38.719 20.125 1 21.89 249 THR B N 1
ATOM 4005 C CA . THR B 1 249 ? -32.406 -40.094 19.656 1 21.89 249 THR B CA 1
ATOM 4006 C C . THR B 1 249 ? -33.812 -40.656 19.578 1 21.89 249 THR B C 1
ATOM 4008 O O . THR B 1 249 ? -34.531 -40.75 20.594 1 21.89 249 THR B O 1
ATOM 4011 N N . GLY B 1 250 ? -34.625 -40 18.594 1 22.7 250 GLY B N 1
ATOM 4012 C CA . GLY B 1 250 ? -35.844 -40.812 18.422 1 22.7 250 GLY B CA 1
ATOM 4013 C C . GLY B 1 250 ? -35.531 -42.312 18.312 1 22.7 250 GLY B C 1
ATOM 4014 O O . GLY B 1 250 ? -34.5 -42.688 17.781 1 22.7 250 GLY B O 1
ATOM 4015 N N . SER B 1 251 ? -36.281 -43.062 19.219 1 22.52 251 SER B N 1
ATOM 4016 C CA . SER B 1 251 ? -36.875 -44.344 18.953 1 22.52 251 SER B CA 1
ATOM 4017 C C . SER B 1 251 ? -37.781 -44.281 17.703 1 22.52 251 SER B C 1
ATOM 4019 O O . SER B 1 251 ? -38.406 -43.25 17.438 1 22.52 251 SER B O 1
#

Organism: NCBI:txid376219

Radius of gyration: 25.9 Å; Cα contacts (8 Å, |Δi|>4): 849; chains: 2; bounding box: 76×78×78 Å

Nearest PDB structures (foldseek):
  4kfc-assembly1_A  TM=5.403E-01  e=2.379E-21  Escherichia coli K-12
  4s04-assembly2_F  TM=5.807E-01  e=2.149E-20  Klebsiella pneumoniae JM45
  1nxp-assembly1_A  TM=9.573E-01  e=5.548E-12  Streptococcus pneumoniae TIGR4
  8fk2-assembly1_B  TM=9.612E-01  e=2.673E-11  Streptococcus mutans UA159
  1kgs-assembly1_A  TM=5.145E-01  e=4.335E-17  Thermotoga maritima